Protein AF-A0A7S1M9Y9-F1 (afdb_monomer)

Secondary structure (DSSP, 8-state):
-----------------------------PPPPP----------------------------SSSTTHHHHHHHHHHHHHHHHHHHHHTSPP---------------HHHHHHHSS---TTT-SS---TT-GGGHHHHHHHHHS---SPPHHHHHHHHHHHHHHHHHHHHHHHHHHH---TTS---S-HHHHHHHHHHSHHHHHHHHHHHHHHHHHHHHH--GGGGGT--SS-TT-----TT-GGGSTT--HHHHHHHHHHHHHHHHHHHHHHHHHHHSTTSSTT--SGGG--TT--S------S----PPP---PPPPP---------S-PPP-EEEEEEEEEGGG--TT-EEEEEETTEEEEEEE-TT--EEEEESB-TTT--BTTTT-EEETTEEE-TTT--EEETTT--EEES---STTHHHHHHHHSPP-PPPEE-EEE-TTSSEEEEEEETTHHHHHHHHHTTTT--TTS---S---

Organism: Alexandrium catenella (NCBI:txid2925)

Mean predicted aligned error: 21.94 Å

Structure (mmCIF, N/CA/C/O backbone):
data_AF-A0A7S1M9Y9-F1
#
_entry.id   AF-A0A7S1M9Y9-F1
#
loop_
_atom_site.group_PDB
_atom_site.id
_atom_site.type_symbol
_atom_site.label_atom_id
_atom_site.label_alt_id
_atom_site.label_comp_id
_atom_site.label_asym_id
_atom_site.label_entity_id
_atom_site.label_seq_id
_atom_site.pdbx_PDB_ins_code
_atom_site.Cartn_x
_atom_site.Cartn_y
_atom_site.Cartn_z
_atom_site.occupancy
_atom_site.B_iso_or_equiv
_atom_site.auth_seq_id
_atom_site.auth_comp_id
_atom_site.auth_asym_id
_atom_site.auth_atom_id
_atom_site.pdbx_PDB_model_num
ATOM 1 N N . MET A 1 1 ? -48.183 33.006 -30.757 1.00 31.27 1 MET A N 1
ATOM 2 C CA . MET A 1 1 ? -48.136 34.465 -30.537 1.00 31.27 1 MET A CA 1
ATOM 3 C C . MET A 1 1 ? -46.801 34.800 -29.895 1.00 31.27 1 MET A C 1
ATOM 5 O O . MET A 1 1 ? -46.488 34.213 -28.876 1.00 31.27 1 MET A O 1
ATOM 9 N N . GLN A 1 2 ? -46.067 35.702 -30.549 1.00 31.20 2 GLN A N 1
ATOM 10 C CA . GLN A 1 2 ? -44.946 36.520 -30.064 1.00 31.20 2 GLN A CA 1
ATOM 11 C C . GLN A 1 2 ? -43.634 35.845 -29.614 1.00 31.20 2 GLN A C 1
ATOM 13 O O . GLN A 1 2 ? -43.490 35.282 -28.538 1.00 31.20 2 GLN A O 1
ATOM 18 N N . SER A 1 3 ? -42.657 36.030 -30.502 1.00 28.98 3 SER A N 1
ATOM 19 C CA . SER A 1 3 ? -41.212 36.129 -30.309 1.00 28.98 3 SER A CA 1
ATOM 20 C C . SER A 1 3 ? -40.784 37.113 -29.211 1.00 28.98 3 SER A C 1
ATOM 22 O O . SER A 1 3 ? -41.335 38.211 -29.167 1.00 28.98 3 SER A O 1
ATOM 24 N N . ALA A 1 4 ? -39.707 36.801 -28.482 1.00 27.88 4 ALA A N 1
ATOM 25 C CA . ALA A 1 4 ? -38.612 37.736 -28.175 1.00 27.88 4 ALA A CA 1
ATOM 26 C C . ALA A 1 4 ? -37.454 37.025 -27.443 1.00 27.88 4 ALA A C 1
ATOM 28 O O . ALA A 1 4 ? -37.660 36.261 -26.507 1.00 27.88 4 ALA A O 1
ATOM 29 N N . THR A 1 5 ? -36.237 37.315 -27.898 1.00 32.41 5 THR A N 1
ATOM 30 C CA . THR A 1 5 ? -34.920 37.056 -27.287 1.00 32.41 5 THR A CA 1
ATOM 31 C C . THR A 1 5 ? -34.782 37.589 -25.854 1.00 32.41 5 THR A C 1
ATOM 33 O O . THR A 1 5 ? -35.476 38.538 -25.490 1.00 32.41 5 THR A O 1
ATOM 36 N N . PRO A 1 6 ? -33.805 37.081 -25.083 1.00 31.30 6 PRO A N 1
ATOM 37 C CA . PRO A 1 6 ? -32.651 37.923 -24.704 1.00 31.30 6 PRO A CA 1
ATOM 38 C C . PRO A 1 6 ? -31.346 37.095 -24.637 1.00 31.30 6 PRO A C 1
ATOM 40 O O . PRO A 1 6 ? -31.388 35.874 -24.633 1.00 31.30 6 PRO A O 1
ATOM 43 N N . SER A 1 7 ? -30.123 37.598 -24.521 1.00 24.98 7 SER A N 1
ATOM 44 C CA . SER A 1 7 ? -29.475 38.882 -24.772 1.00 24.98 7 SER A CA 1
ATOM 45 C C . SER A 1 7 ? -27.980 38.566 -24.691 1.00 24.98 7 SER A C 1
ATOM 47 O O . SER A 1 7 ? -27.525 37.930 -23.742 1.00 24.98 7 SER A O 1
ATOM 49 N N . ILE A 1 8 ? -27.219 39.002 -25.689 1.00 27.94 8 ILE A N 1
ATOM 50 C CA . ILE A 1 8 ? -25.758 39.032 -25.653 1.00 27.94 8 ILE A CA 1
ATOM 51 C C . ILE A 1 8 ? -25.346 40.155 -24.690 1.00 27.94 8 ILE A C 1
ATOM 53 O O . ILE A 1 8 ? -25.656 41.319 -24.928 1.00 27.94 8 ILE A O 1
ATOM 57 N N . VAL A 1 9 ? -24.634 39.802 -23.623 1.00 28.72 9 VAL A N 1
ATOM 58 C CA . VAL A 1 9 ? -23.790 40.700 -22.817 1.00 28.72 9 VAL A CA 1
ATOM 59 C C . VAL A 1 9 ? -22.448 39.965 -22.750 1.00 28.72 9 VAL A C 1
ATOM 61 O O . VAL A 1 9 ? -22.393 38.839 -22.280 1.00 28.72 9 VAL A O 1
ATOM 64 N N . GLY A 1 10 ? -21.349 40.421 -23.343 1.00 24.27 10 GLY A N 1
ATOM 65 C CA . GLY A 1 10 ? -20.827 41.781 -23.312 1.00 24.27 10 GLY A CA 1
ATOM 66 C C . GLY A 1 10 ? -19.650 41.833 -22.334 1.00 24.27 10 GLY A C 1
ATOM 67 O O . GLY A 1 10 ? -19.692 42.593 -21.377 1.00 24.27 10 GLY A O 1
ATOM 68 N N . LEU A 1 11 ? -18.628 40.992 -22.532 1.00 25.98 11 LEU A N 1
ATOM 69 C CA . LEU A 1 11 ? -17.376 41.041 -21.770 1.00 25.98 11 LEU A CA 1
ATOM 70 C C . LEU A 1 11 ? -16.336 41.813 -22.583 1.00 25.98 11 LEU A C 1
ATOM 72 O O . LEU A 1 11 ? -15.587 41.267 -23.392 1.00 25.98 11 LEU A O 1
ATOM 76 N N . SER A 1 12 ? -16.334 43.125 -22.372 1.00 26.44 12 SER A N 1
ATOM 77 C CA . SER A 1 12 ? -15.262 44.010 -22.808 1.00 26.44 12 SER A CA 1
ATOM 78 C C . SER A 1 12 ? -14.036 43.815 -21.914 1.00 26.44 12 SER A C 1
ATOM 80 O O . SER A 1 12 ? -14.031 44.235 -20.765 1.00 26.44 12 SER A O 1
ATOM 82 N N . GLY A 1 13 ? -12.992 43.224 -22.495 1.00 24.30 13 GLY A N 1
ATOM 83 C CA . GLY A 1 13 ? -11.627 43.748 -22.441 1.00 24.30 13 GLY A CA 1
ATOM 84 C C . GLY A 1 13 ? -10.810 43.569 -21.159 1.00 24.30 13 GLY A C 1
ATOM 85 O O . GLY A 1 13 ? -10.870 44.387 -20.250 1.00 24.30 13 GLY A O 1
ATOM 86 N N . MET A 1 14 ? -9.815 42.684 -21.238 1.00 23.66 14 MET A N 1
ATOM 87 C CA . MET A 1 14 ? -8.443 43.158 -21.050 1.00 23.66 14 MET A CA 1
ATOM 88 C C . MET A 1 14 ? -7.516 42.471 -22.055 1.00 23.66 14 MET A C 1
ATOM 90 O O . MET A 1 14 ? -7.162 41.302 -21.934 1.00 23.66 14 MET A O 1
ATOM 94 N N . ALA A 1 15 ? -7.175 43.225 -23.097 1.00 25.36 15 ALA A N 1
ATOM 95 C CA . ALA A 1 15 ? -6.126 42.894 -24.038 1.00 25.36 15 ALA A CA 1
ATOM 96 C C . ALA A 1 15 ? -4.767 42.994 -23.329 1.00 25.36 15 ALA A C 1
ATOM 98 O O . ALA A 1 15 ? -4.375 44.075 -22.892 1.00 25.36 15 ALA A O 1
ATOM 99 N N . LEU A 1 16 ? -4.034 41.886 -23.260 1.00 27.02 16 LEU A N 1
ATOM 100 C CA . LEU A 1 16 ? -2.580 41.913 -23.150 1.00 27.02 16 LEU A CA 1
ATOM 101 C C . LEU A 1 16 ? -2.024 41.578 -24.531 1.00 27.02 16 LEU A C 1
ATOM 103 O O . LEU A 1 16 ? -2.131 40.457 -25.025 1.00 27.02 16 LEU A O 1
ATOM 107 N N . ALA A 1 17 ? -1.501 42.615 -25.175 1.00 26.59 17 ALA A N 1
ATOM 108 C CA . ALA A 1 17 ? -0.833 42.538 -26.456 1.00 26.59 17 ALA A CA 1
ATOM 109 C C . ALA A 1 17 ? 0.432 41.667 -26.348 1.00 26.59 17 ALA A C 1
ATOM 111 O O . ALA A 1 17 ? 1.383 42.004 -25.650 1.00 26.59 17 ALA A O 1
ATOM 112 N N . SER A 1 18 ? 0.386 40.532 -27.044 1.00 28.33 18 SER A N 1
ATOM 113 C CA . SER A 1 18 ? 1.411 39.991 -27.946 1.00 28.33 18 SER A CA 1
ATOM 114 C C . SER A 1 18 ? 2.873 40.424 -27.753 1.00 28.33 18 SER A C 1
ATOM 116 O O . SER A 1 18 ? 3.238 41.549 -28.089 1.00 28.33 18 SER A O 1
ATOM 118 N N . ALA A 1 19 ? 3.739 39.452 -27.455 1.00 26.83 19 ALA A N 1
ATOM 119 C CA . ALA A 1 19 ? 5.057 39.361 -28.081 1.00 26.83 19 ALA A CA 1
ATOM 120 C C . ALA A 1 19 ? 5.509 37.892 -28.160 1.00 26.83 19 ALA A C 1
ATOM 122 O O . ALA A 1 19 ? 5.934 37.270 -27.193 1.00 26.83 19 ALA A O 1
ATOM 123 N N . SER A 1 20 ? 5.353 37.359 -29.364 1.00 30.69 20 SER A N 1
ATOM 124 C CA . SER A 1 20 ? 6.045 36.226 -29.971 1.00 30.69 20 SER A CA 1
ATOM 125 C C . SER A 1 20 ? 7.492 36.011 -29.507 1.00 30.69 20 SER A C 1
ATOM 127 O O . SER A 1 20 ? 8.343 36.846 -29.795 1.00 30.69 20 SER A O 1
ATOM 129 N N . LEU A 1 21 ? 7.788 34.837 -28.941 1.00 26.50 21 LEU A N 1
ATOM 130 C CA . LEU A 1 21 ? 9.119 34.218 -28.983 1.00 26.50 21 LEU A CA 1
ATOM 131 C C . LEU A 1 21 ? 8.968 32.698 -29.139 1.00 26.50 21 LEU A C 1
ATOM 133 O O . LEU A 1 21 ? 8.982 31.930 -28.183 1.00 26.50 21 LEU A O 1
ATOM 137 N N . LEU A 1 22 ? 8.804 32.287 -30.392 1.00 28.30 22 LEU A N 1
ATOM 138 C CA . LEU A 1 22 ? 9.067 30.938 -30.873 1.00 28.30 22 LEU A CA 1
ATOM 139 C C . LEU A 1 22 ? 10.253 31.075 -31.829 1.00 28.30 22 LEU A C 1
ATOM 141 O O . LEU A 1 22 ? 10.066 31.530 -32.952 1.00 28.30 22 LEU A O 1
ATOM 145 N N . GLN A 1 23 ? 11.461 30.751 -31.361 1.00 29.44 23 GLN A N 1
ATOM 146 C CA . GLN A 1 23 ? 12.528 30.105 -32.138 1.00 29.44 23 GLN A CA 1
ATOM 147 C C . GLN A 1 23 ? 13.694 29.678 -31.215 1.00 29.44 23 GLN A C 1
ATOM 149 O O . GLN A 1 23 ? 13.830 30.209 -30.113 1.00 29.44 23 GLN A O 1
ATOM 154 N N . PRO A 1 24 ? 14.468 28.649 -31.613 1.00 39.12 24 PRO A N 1
ATOM 155 C CA . PRO A 1 24 ? 15.186 27.757 -30.710 1.00 39.12 24 PRO A CA 1
ATOM 156 C C . PRO A 1 24 ? 16.589 28.269 -30.377 1.00 39.12 24 PRO A C 1
ATOM 158 O O . PRO A 1 24 ? 17.296 28.782 -31.239 1.00 39.12 24 PRO A O 1
ATOM 161 N N . ALA A 1 25 ? 17.035 28.039 -29.146 1.00 28.11 25 ALA A N 1
ATOM 162 C CA . ALA A 1 25 ? 18.441 28.162 -28.777 1.00 28.11 25 ALA A CA 1
ATOM 163 C C . ALA A 1 25 ? 18.808 27.071 -27.764 1.00 28.11 25 ALA A C 1
ATOM 165 O O . ALA A 1 25 ? 19.102 27.340 -26.605 1.00 28.11 25 ALA A O 1
ATOM 166 N N . ALA A 1 26 ? 18.777 25.814 -28.208 1.00 31.31 26 ALA A N 1
ATOM 167 C CA . ALA A 1 26 ? 19.539 24.755 -27.559 1.00 31.31 26 ALA A CA 1
ATOM 168 C C . ALA A 1 26 ? 20.927 24.726 -28.212 1.00 31.31 26 ALA A C 1
ATOM 170 O O . ALA A 1 26 ? 21.184 23.955 -29.134 1.00 31.31 26 ALA A O 1
ATOM 171 N N . ALA A 1 27 ? 21.811 25.624 -27.775 1.00 30.77 27 ALA A N 1
ATOM 172 C CA . ALA A 1 27 ? 23.234 25.453 -28.015 1.00 30.77 27 ALA A CA 1
ATOM 173 C C . ALA A 1 27 ? 23.718 24.329 -27.090 1.00 30.77 27 ALA A C 1
ATOM 175 O O . ALA A 1 27 ? 23.848 24.508 -25.880 1.00 30.77 27 ALA A O 1
ATOM 176 N N . PHE A 1 28 ? 23.929 23.153 -27.679 1.00 27.84 28 PHE A N 1
ATOM 177 C CA . PHE A 1 28 ? 24.777 22.102 -27.130 1.00 27.84 28 PHE A CA 1
ATOM 178 C C . PHE A 1 28 ? 26.124 22.717 -26.725 1.00 27.84 28 PHE A C 1
ATOM 180 O O . PHE A 1 28 ? 26.824 23.280 -27.567 1.00 27.84 28 PHE A O 1
ATOM 187 N N . VAL A 1 29 ? 26.509 22.600 -25.455 1.00 32.09 29 VAL A N 1
ATOM 188 C CA . VAL A 1 29 ? 27.888 22.876 -25.041 1.00 32.09 29 VAL A CA 1
ATOM 189 C C . VAL A 1 29 ? 28.697 21.613 -25.323 1.00 32.09 29 VAL A C 1
ATOM 191 O O . VAL A 1 29 ? 28.656 20.655 -24.556 1.00 32.09 29 VAL A O 1
ATOM 194 N N . ALA A 1 30 ? 29.397 21.593 -26.456 1.00 32.31 30 ALA A N 1
ATOM 195 C CA . ALA A 1 30 ? 30.464 20.630 -26.705 1.00 32.31 30 ALA A CA 1
ATOM 196 C C . ALA A 1 30 ? 31.724 21.044 -25.912 1.00 32.31 30 ALA A C 1
ATOM 198 O O . ALA A 1 30 ? 32.011 22.242 -25.825 1.00 32.31 30 ALA A O 1
ATOM 199 N N . PRO A 1 31 ? 32.495 20.103 -25.336 1.00 34.59 31 PRO A N 1
ATOM 200 C CA . PRO A 1 31 ? 33.768 20.431 -24.703 1.00 34.59 31 PRO A CA 1
ATOM 201 C C . PRO A 1 31 ? 34.811 20.814 -25.769 1.00 34.59 31 PRO A C 1
ATOM 203 O O . PRO A 1 31 ? 34.819 20.219 -26.850 1.00 34.59 31 PRO A O 1
ATOM 206 N N . PRO A 1 32 ? 35.715 21.776 -25.503 1.00 38.22 32 PRO A N 1
ATOM 207 C CA . PRO A 1 32 ? 36.752 22.120 -26.462 1.00 38.22 32 PRO A CA 1
ATOM 208 C C . PRO A 1 32 ? 37.789 20.994 -26.548 1.00 38.22 32 PRO A C 1
ATOM 210 O O . PRO A 1 32 ? 38.452 20.640 -25.572 1.00 38.22 32 PRO A O 1
ATOM 213 N N . SER A 1 33 ? 37.925 20.445 -27.752 1.00 31.16 33 SER A N 1
ATOM 214 C CA . SER A 1 33 ? 39.021 19.581 -28.170 1.00 31.16 33 SER A CA 1
ATOM 215 C C . SER A 1 33 ? 40.349 20.345 -28.187 1.00 31.16 33 SER A C 1
ATOM 217 O O . SER A 1 33 ? 40.444 21.442 -28.737 1.00 31.16 33 SER A O 1
ATOM 219 N N . LEU A 1 34 ? 41.375 19.714 -27.618 1.00 33.72 34 LEU A N 1
ATOM 220 C CA . LEU A 1 34 ? 42.792 20.067 -27.704 1.00 33.72 34 LEU A CA 1
ATOM 221 C C . LEU A 1 34 ? 43.261 20.276 -29.153 1.00 33.72 34 LEU A C 1
ATOM 223 O O . LEU A 1 34 ? 43.133 19.363 -29.963 1.00 33.72 34 LEU A O 1
ATOM 227 N N . GLN A 1 35 ? 43.929 21.401 -29.424 1.00 30.61 35 GLN A N 1
ATOM 228 C CA . GLN A 1 35 ? 45.050 21.474 -30.367 1.00 30.61 35 GLN A CA 1
ATOM 229 C C . GLN A 1 35 ? 45.983 22.639 -29.992 1.00 30.61 35 GLN A C 1
ATOM 231 O O . GLN A 1 35 ? 45.563 23.775 -29.792 1.00 30.61 35 GLN A O 1
ATOM 236 N N . ALA A 1 36 ? 47.255 22.286 -29.821 1.00 28.64 36 ALA A N 1
ATOM 237 C CA . ALA A 1 36 ? 48.377 23.123 -29.414 1.00 28.64 36 ALA A CA 1
ATOM 238 C C . ALA A 1 36 ? 48.878 24.035 -30.547 1.00 28.64 36 ALA A C 1
ATOM 240 O O . ALA A 1 36 ? 48.703 23.661 -31.697 1.00 28.64 36 ALA A O 1
ATOM 241 N N . VAL A 1 37 ? 49.592 25.126 -30.214 1.00 28.98 37 VAL A N 1
ATOM 242 C CA . VAL A 1 37 ? 50.964 25.445 -30.690 1.00 28.98 37 VAL A CA 1
ATOM 243 C C . VAL A 1 37 ? 51.594 26.536 -29.787 1.00 28.98 37 VAL A C 1
ATOM 245 O O . VAL A 1 37 ? 50.986 27.571 -29.552 1.00 28.98 37 VAL A O 1
ATOM 248 N N . ALA A 1 38 ? 52.802 26.218 -29.292 1.00 27.61 38 ALA A N 1
ATOM 249 C CA . ALA A 1 38 ? 53.981 27.000 -28.852 1.00 27.61 38 ALA A CA 1
ATOM 250 C C . ALA A 1 38 ? 53.893 28.532 -28.597 1.00 27.61 38 ALA A C 1
ATOM 252 O O . ALA A 1 38 ? 53.294 29.266 -29.365 1.00 27.61 38 ALA A O 1
ATOM 253 N N . GLY A 1 39 ? 54.598 29.120 -27.619 1.00 26.78 39 GLY A N 1
ATOM 254 C CA . GLY A 1 39 ? 55.641 28.590 -26.742 1.00 26.78 39 GLY A CA 1
ATOM 255 C C . GLY A 1 39 ? 56.302 29.667 -25.856 1.00 26.78 39 GLY A C 1
ATOM 256 O O . GLY A 1 39 ? 55.923 30.831 -25.891 1.00 26.78 39 GLY A O 1
ATOM 257 N N . ALA A 1 40 ? 57.323 29.207 -25.123 1.00 27.05 40 ALA A N 1
ATOM 258 C CA . ALA A 1 40 ? 58.371 29.931 -24.386 1.00 27.05 40 ALA A CA 1
ATOM 259 C C . ALA A 1 40 ? 58.002 30.678 -23.076 1.00 27.05 40 ALA A C 1
ATOM 261 O O . ALA A 1 40 ? 57.259 31.650 -23.044 1.00 27.05 40 ALA A O 1
ATOM 262 N N . ALA A 1 41 ? 58.607 30.188 -21.989 1.00 25.00 41 ALA A N 1
ATOM 263 C CA . ALA A 1 41 ? 58.616 30.678 -20.604 1.00 25.00 41 ALA A CA 1
ATOM 264 C C . ALA A 1 41 ? 59.741 31.733 -20.377 1.00 25.00 41 ALA A C 1
ATOM 266 O O . ALA A 1 41 ? 60.389 32.104 -21.355 1.00 25.00 41 ALA A O 1
ATOM 267 N N . PRO A 1 42 ? 60.189 32.052 -19.137 1.00 44.25 42 PRO A N 1
ATOM 268 C CA . PRO A 1 42 ? 59.507 32.352 -17.858 1.00 44.25 42 PRO A CA 1
ATOM 269 C C . PRO A 1 42 ? 60.026 33.674 -17.213 1.00 44.25 42 PRO A C 1
ATOM 271 O O . PRO A 1 42 ? 61.045 34.200 -17.643 1.00 44.25 42 PRO A O 1
ATOM 274 N N . ALA A 1 43 ? 59.420 34.149 -16.110 1.00 28.39 43 ALA A N 1
ATOM 275 C CA . ALA A 1 43 ? 60.158 34.715 -14.956 1.00 28.39 43 ALA A CA 1
ATOM 276 C C . ALA A 1 43 ? 59.240 35.011 -13.743 1.00 28.39 43 ALA A C 1
ATOM 278 O O . ALA A 1 43 ? 58.260 35.737 -13.864 1.00 28.39 43 ALA A O 1
ATOM 279 N N . GLN A 1 44 ? 59.587 34.379 -12.611 1.00 26.42 44 GLN A N 1
ATOM 280 C CA . GLN A 1 44 ? 59.636 34.837 -11.199 1.00 26.42 44 GLN A CA 1
ATOM 281 C C . GLN A 1 44 ? 59.081 36.243 -10.854 1.00 26.42 44 GLN A C 1
ATOM 283 O O . GLN A 1 44 ? 59.256 37.169 -11.626 1.00 26.42 44 GLN A O 1
ATOM 288 N N . ALA A 1 45 ? 58.549 36.570 -9.672 1.00 26.45 45 ALA A N 1
ATOM 289 C CA . ALA A 1 45 ? 58.235 35.892 -8.415 1.00 26.45 45 ALA A CA 1
ATOM 290 C C . ALA A 1 45 ? 57.488 36.914 -7.506 1.00 26.45 45 ALA A C 1
ATOM 292 O O . ALA A 1 45 ? 57.583 38.117 -7.724 1.00 26.45 45 ALA A O 1
ATOM 293 N N . GLU A 1 46 ? 56.824 36.394 -6.469 1.00 26.75 46 GLU A N 1
ATOM 294 C CA . GLU A 1 46 ? 56.519 37.026 -5.165 1.00 26.75 46 GLU A CA 1
ATOM 295 C C . GLU A 1 46 ? 55.363 38.050 -4.965 1.00 26.75 46 GLU A C 1
ATOM 297 O O . GLU A 1 46 ? 55.120 38.991 -5.711 1.00 26.75 46 GLU A O 1
ATOM 302 N N . ARG A 1 47 ? 54.642 37.773 -3.862 1.00 23.11 47 ARG A N 1
ATOM 303 C CA . ARG A 1 47 ? 53.580 38.492 -3.107 1.00 23.11 47 ARG A CA 1
ATOM 304 C C . ARG A 1 47 ? 54.198 39.665 -2.289 1.00 23.11 47 ARG A C 1
ATOM 306 O O . ARG A 1 47 ? 55.422 39.694 -2.232 1.00 23.11 47 ARG A O 1
ATOM 313 N N . PRO A 1 48 ? 53.468 40.486 -1.483 1.00 40.84 48 PRO A N 1
ATOM 314 C CA . PRO A 1 48 ? 52.019 40.576 -1.223 1.00 40.84 48 PRO A CA 1
ATOM 315 C C . PRO A 1 48 ? 51.432 42.016 -1.094 1.00 40.84 48 PRO A C 1
ATOM 317 O O . PRO A 1 48 ? 52.101 43.023 -1.284 1.00 40.84 48 PRO A O 1
ATOM 320 N N . GLU A 1 49 ? 50.134 42.045 -0.763 1.00 30.14 49 GLU A N 1
ATOM 321 C CA . GLU A 1 49 ? 49.260 43.116 -0.241 1.00 30.14 49 GLU A CA 1
ATOM 322 C C . GLU A 1 49 ? 49.903 44.318 0.487 1.00 30.14 49 GLU A C 1
ATOM 324 O O . GLU A 1 49 ? 50.725 44.118 1.374 1.00 30.14 49 GLU A O 1
ATOM 329 N N . GLN A 1 50 ? 49.348 45.531 0.292 1.00 25.52 50 GLN A N 1
ATOM 330 C CA . GLN A 1 50 ? 48.772 46.342 1.388 1.00 25.52 50 GLN A CA 1
ATOM 331 C C . GLN A 1 50 ? 48.027 47.614 0.918 1.00 25.52 50 GLN A C 1
ATOM 333 O O . GLN A 1 50 ? 48.152 48.082 -0.207 1.00 25.52 50 GLN A O 1
ATOM 338 N N . ARG A 1 51 ? 47.178 48.094 1.833 1.00 25.80 51 ARG A N 1
ATOM 339 C CA . ARG A 1 51 ? 46.074 49.072 1.774 1.00 25.80 51 ARG A CA 1
ATOM 340 C C . ARG A 1 51 ? 46.504 50.551 1.882 1.00 25.80 51 ARG A C 1
ATOM 342 O O . ARG A 1 51 ? 47.472 50.831 2.575 1.00 25.80 51 ARG A O 1
ATOM 349 N N . SER A 1 52 ? 45.581 51.437 1.455 1.00 25.34 52 SER A N 1
ATOM 350 C CA . SER A 1 52 ? 45.281 52.805 1.980 1.00 25.34 52 SER A CA 1
ATOM 351 C C . SER A 1 52 ? 46.358 53.886 1.728 1.00 25.34 52 SER A C 1
ATOM 353 O O . SER A 1 52 ? 47.527 53.558 1.666 1.00 25.34 52 SER A O 1
ATOM 355 N N . GLU A 1 53 ? 46.126 55.193 1.574 1.00 28.95 53 GLU A N 1
ATOM 356 C CA . GLU A 1 53 ? 44.975 56.097 1.667 1.00 28.95 53 GLU A CA 1
ATOM 357 C C . GLU A 1 53 ? 45.449 57.521 1.230 1.00 28.95 53 GLU A C 1
ATOM 359 O O . GLU A 1 53 ? 46.638 57.810 1.295 1.00 28.95 53 GLU A O 1
ATOM 364 N N . PHE A 1 54 ? 44.499 58.407 0.892 1.00 24.70 54 PHE A N 1
ATOM 365 C CA . PHE A 1 54 ? 44.513 59.888 1.017 1.00 24.70 54 PHE A CA 1
ATOM 366 C C . PHE A 1 54 ? 45.420 60.843 0.191 1.00 24.70 54 PHE A C 1
ATOM 368 O O . PHE A 1 54 ? 46.638 60.736 0.147 1.00 24.70 54 PHE A O 1
ATOM 375 N N . GLY A 1 55 ? 44.774 61.933 -0.281 1.00 24.03 55 GLY A N 1
ATOM 376 C CA . GLY A 1 55 ? 45.348 63.289 -0.443 1.00 24.03 55 GLY A CA 1
ATOM 377 C C . GLY A 1 55 ? 45.266 63.873 -1.868 1.00 24.03 55 GLY A C 1
ATOM 378 O O . GLY A 1 55 ? 46.127 63.590 -2.684 1.00 24.03 55 GLY A O 1
ATOM 379 N N . ALA A 1 56 ? 44.189 64.541 -2.303 1.00 28.59 56 ALA A N 1
ATOM 380 C CA . ALA A 1 56 ? 43.766 65.932 -2.033 1.00 28.59 56 ALA A CA 1
ATOM 381 C C . ALA A 1 56 ? 44.537 67.042 -2.799 1.00 28.59 56 ALA A C 1
ATOM 383 O O . ALA A 1 56 ? 45.682 67.345 -2.487 1.00 28.59 56 ALA A O 1
ATOM 384 N N . SER A 1 57 ? 43.855 67.704 -3.748 1.00 29.69 57 SER A N 1
ATOM 385 C CA . SER A 1 57 ? 43.850 69.169 -4.018 1.00 29.69 57 SER A CA 1
ATOM 386 C C . SER A 1 57 ? 42.993 69.446 -5.276 1.00 29.69 57 SER A C 1
ATOM 388 O O . SER A 1 57 ? 43.218 68.853 -6.321 1.00 29.69 57 SER A O 1
ATOM 390 N N . ALA A 1 58 ? 41.806 70.055 -5.128 1.00 31.25 58 ALA A N 1
ATOM 391 C CA . ALA A 1 58 ? 41.506 71.496 -5.288 1.00 31.25 58 ALA A CA 1
ATOM 392 C C . ALA A 1 58 ? 41.530 71.951 -6.768 1.00 31.25 58 ALA A C 1
ATOM 394 O O . ALA A 1 58 ? 42.524 71.755 -7.443 1.00 31.25 58 ALA A O 1
ATOM 395 N N . GLY A 1 59 ? 40.520 72.581 -7.374 1.00 28.36 59 GLY A N 1
ATOM 396 C CA . GLY A 1 59 ? 39.233 73.132 -6.948 1.00 28.36 59 GLY A CA 1
ATOM 397 C C . GLY A 1 59 ? 38.602 73.904 -8.131 1.00 28.36 59 GLY A C 1
ATOM 398 O O . GLY A 1 59 ? 39.209 73.989 -9.194 1.00 28.36 59 GLY A O 1
ATOM 399 N N . LEU A 1 60 ? 37.424 74.505 -7.894 1.00 30.53 60 LEU A N 1
ATOM 400 C CA . LEU A 1 60 ? 36.692 75.494 -8.724 1.00 30.53 60 LEU A CA 1
ATOM 401 C C . LEU A 1 60 ? 35.714 74.976 -9.802 1.00 30.53 60 LEU A C 1
ATOM 403 O O . LEU A 1 60 ? 35.962 75.097 -10.995 1.00 30.53 60 LEU A O 1
ATOM 407 N N . ALA A 1 61 ? 34.521 74.541 -9.365 1.00 30.55 61 ALA A N 1
ATOM 408 C CA . ALA A 1 61 ? 33.265 74.674 -10.129 1.00 30.55 61 ALA A CA 1
ATOM 409 C C . ALA A 1 61 ? 32.022 74.503 -9.222 1.00 30.55 61 ALA A C 1
ATOM 411 O O . ALA A 1 61 ? 31.171 73.647 -9.450 1.00 30.55 61 ALA A O 1
ATOM 412 N N . THR A 1 62 ? 31.898 75.294 -8.153 1.00 40.75 62 THR A N 1
ATOM 413 C CA . THR A 1 62 ? 30.731 75.258 -7.249 1.00 40.75 62 THR A CA 1
ATOM 414 C C . THR A 1 62 ? 30.043 76.615 -7.206 1.00 40.75 62 THR A C 1
ATOM 416 O O . THR A 1 62 ? 30.413 77.463 -6.402 1.00 40.75 62 THR A O 1
ATOM 419 N N . ALA A 1 63 ? 29.036 76.807 -8.064 1.00 36.41 63 ALA A N 1
ATOM 420 C CA . ALA A 1 63 ? 27.979 77.810 -7.853 1.00 36.41 63 ALA A CA 1
ATOM 421 C C . ALA A 1 63 ? 26.700 77.582 -8.691 1.00 36.41 63 ALA A C 1
ATOM 423 O O . ALA A 1 63 ? 25.658 78.123 -8.341 1.00 36.41 63 ALA A O 1
ATOM 424 N N . ALA A 1 64 ? 26.716 76.762 -9.754 1.00 34.03 64 ALA A N 1
ATOM 425 C CA . ALA A 1 64 ? 25.558 76.632 -10.656 1.00 34.03 64 ALA A CA 1
ATOM 426 C C . ALA A 1 64 ? 24.678 75.374 -10.453 1.00 34.03 64 ALA A C 1
ATOM 428 O O . ALA A 1 64 ? 23.538 75.349 -10.910 1.00 34.03 64 ALA A O 1
ATOM 429 N N . CYS A 1 65 ? 25.139 74.342 -9.733 1.00 34.22 65 CYS A N 1
ATOM 430 C CA . CYS A 1 65 ? 24.389 73.077 -9.597 1.00 34.22 65 CYS A CA 1
ATOM 431 C C . CYS A 1 65 ? 23.439 72.997 -8.385 1.00 34.22 65 CYS A C 1
ATOM 433 O O . CYS A 1 65 ? 22.677 72.038 -8.278 1.00 34.22 65 CYS A O 1
ATOM 435 N N . ALA A 1 66 ? 23.430 73.980 -7.479 1.00 36.53 66 ALA A N 1
ATOM 436 C CA . ALA A 1 66 ? 22.683 73.865 -6.220 1.00 36.53 66 ALA A CA 1
ATOM 437 C C . ALA A 1 66 ? 21.181 74.219 -6.317 1.00 36.53 66 ALA A C 1
ATOM 439 O O . ALA A 1 66 ? 20.407 73.804 -5.459 1.00 36.53 66 ALA A O 1
ATOM 440 N N . LEU A 1 67 ? 20.729 74.922 -7.365 1.00 37.94 67 LEU A N 1
ATOM 441 C CA . LEU A 1 67 ? 19.320 75.346 -7.490 1.00 37.94 67 LEU A CA 1
ATOM 442 C C . LEU A 1 67 ? 18.473 74.489 -8.448 1.00 37.94 67 LEU A C 1
ATOM 444 O O . LEU A 1 67 ? 17.248 74.488 -8.342 1.00 37.94 67 LEU A O 1
ATOM 448 N N . ALA A 1 68 ? 19.087 73.677 -9.315 1.00 40.62 68 ALA A N 1
ATOM 449 C CA . ALA A 1 68 ? 18.353 72.753 -10.191 1.00 40.62 68 ALA A CA 1
ATOM 450 C C . ALA A 1 68 ? 17.942 71.441 -9.486 1.00 40.62 68 ALA A C 1
ATOM 452 O O . ALA A 1 68 ? 16.957 70.804 -9.867 1.00 40.62 68 ALA A O 1
ATOM 453 N N . VAL A 1 69 ? 18.649 71.050 -8.419 1.00 42.91 69 VAL A N 1
ATOM 454 C CA . VAL A 1 69 ? 18.409 69.779 -7.710 1.00 42.91 69 VAL A CA 1
ATOM 455 C C . VAL A 1 69 ? 17.217 69.870 -6.742 1.00 42.91 69 VAL A C 1
ATOM 457 O O . VAL A 1 69 ? 16.463 68.906 -6.605 1.00 42.91 69 VAL A O 1
ATOM 460 N N . ALA A 1 70 ? 16.946 71.040 -6.152 1.00 41.69 70 ALA A N 1
ATOM 461 C CA . ALA A 1 70 ? 15.833 71.215 -5.209 1.00 41.69 70 ALA A CA 1
ATOM 462 C C . ALA A 1 70 ? 14.440 71.215 -5.888 1.00 41.69 70 ALA A C 1
ATOM 464 O O . ALA A 1 70 ? 13.475 70.658 -5.352 1.00 41.69 70 ALA A O 1
ATOM 465 N N . GLY A 1 71 ? 14.327 71.772 -7.102 1.00 43.19 71 GLY A N 1
ATOM 466 C CA . GLY A 1 71 ? 13.076 71.770 -7.878 1.00 43.19 71 GLY A CA 1
ATOM 467 C C . GLY A 1 71 ? 12.754 70.420 -8.538 1.00 43.19 71 GLY A C 1
ATOM 468 O O . GLY A 1 71 ? 11.587 70.040 -8.662 1.00 43.19 71 GLY A O 1
ATOM 469 N N . GLY A 1 72 ? 13.787 69.662 -8.925 1.00 43.97 72 GLY A N 1
ATOM 470 C CA . GLY A 1 72 ? 13.642 68.316 -9.487 1.00 43.97 72 GLY A CA 1
ATOM 471 C C . GLY A 1 72 ? 13.247 67.276 -8.436 1.00 43.97 72 GLY A C 1
ATOM 472 O O . GLY A 1 72 ? 12.331 66.483 -8.667 1.00 43.97 72 GLY A O 1
ATOM 473 N N . ALA A 1 73 ? 13.869 67.326 -7.252 1.00 44.78 73 ALA A N 1
ATOM 474 C CA . ALA A 1 73 ? 13.600 66.386 -6.165 1.00 44.78 73 ALA A CA 1
ATOM 475 C C . ALA A 1 73 ? 12.158 66.491 -5.639 1.00 44.78 73 ALA A C 1
ATOM 477 O O . ALA A 1 73 ? 11.498 65.473 -5.436 1.00 44.78 73 ALA A O 1
ATOM 478 N N . THR A 1 74 ? 11.614 67.705 -5.508 1.00 47.84 74 THR A N 1
ATOM 479 C CA . THR A 1 74 ? 10.234 67.922 -5.035 1.00 47.84 74 THR A CA 1
ATOM 480 C C . THR A 1 74 ? 9.174 67.472 -6.050 1.00 47.84 74 THR A C 1
ATOM 482 O O . THR A 1 74 ? 8.157 66.895 -5.655 1.00 47.84 74 THR A O 1
ATOM 485 N N . ARG A 1 75 ? 9.409 67.624 -7.365 1.00 49.47 75 ARG A N 1
ATOM 486 C CA . ARG A 1 75 ? 8.513 67.073 -8.409 1.00 49.47 75 ARG A CA 1
ATOM 487 C C . ARG A 1 75 ? 8.590 65.546 -8.523 1.00 49.47 75 ARG A C 1
ATOM 489 O O . ARG A 1 75 ? 7.555 64.913 -8.742 1.00 49.47 75 ARG A O 1
ATOM 496 N N . LEU A 1 76 ? 9.768 64.945 -8.341 1.00 49.19 76 LEU A N 1
ATOM 497 C CA . LEU A 1 76 ? 9.953 63.486 -8.337 1.00 49.19 76 LEU A CA 1
ATOM 498 C C . LEU A 1 76 ? 9.346 62.824 -7.091 1.00 49.19 76 LEU A C 1
ATOM 500 O O . LEU A 1 76 ? 8.692 61.788 -7.214 1.00 49.19 76 LEU A O 1
ATOM 504 N N . LEU A 1 77 ? 9.467 63.449 -5.916 1.00 51.47 77 LEU A N 1
ATOM 505 C CA . LEU A 1 77 ? 8.833 62.980 -4.678 1.00 51.47 77 LEU A CA 1
ATOM 506 C C . LEU A 1 77 ? 7.300 63.082 -4.745 1.00 51.47 77 LEU A C 1
ATOM 508 O O . LEU A 1 77 ? 6.602 62.145 -4.354 1.00 51.47 77 LEU A O 1
ATOM 512 N N . ARG A 1 78 ? 6.753 64.157 -5.335 1.00 50.75 78 ARG A N 1
ATOM 513 C CA . ARG A 1 78 ? 5.296 64.325 -5.495 1.00 50.75 78 ARG A CA 1
ATOM 514 C C . ARG A 1 78 ? 4.700 63.383 -6.551 1.00 50.75 78 ARG A C 1
ATOM 516 O O . ARG A 1 78 ? 3.598 62.875 -6.352 1.00 50.75 78 ARG A O 1
ATOM 523 N N . ARG A 1 79 ? 5.436 63.066 -7.629 1.00 51.41 79 ARG A N 1
ATOM 524 C CA . ARG A 1 79 ? 5.036 62.019 -8.594 1.00 51.41 79 ARG A CA 1
ATOM 525 C C . ARG A 1 79 ? 5.135 60.613 -7.999 1.00 51.41 79 ARG A C 1
ATOM 527 O O . ARG A 1 79 ? 4.242 59.806 -8.252 1.00 51.41 79 ARG A O 1
ATOM 534 N N . ARG A 1 80 ? 6.141 60.323 -7.163 1.00 48.91 80 ARG A N 1
ATOM 535 C CA . ARG A 1 80 ? 6.227 59.041 -6.443 1.00 48.91 80 ARG A CA 1
ATOM 536 C C . ARG A 1 80 ? 5.057 58.845 -5.480 1.00 48.91 80 ARG A C 1
ATOM 538 O O . ARG A 1 80 ? 4.491 57.763 -5.474 1.00 48.91 80 ARG A O 1
ATOM 545 N N . SER A 1 81 ? 4.623 59.888 -4.771 1.00 50.81 81 SER A N 1
ATOM 546 C CA . SER A 1 81 ? 3.460 59.818 -3.870 1.00 50.81 81 SER A CA 1
ATOM 547 C C . SER A 1 81 ? 2.135 59.567 -4.612 1.00 50.81 81 SER A C 1
ATOM 549 O O . SER A 1 81 ? 1.374 58.684 -4.221 1.00 50.81 81 SER A O 1
ATOM 551 N N . ALA A 1 82 ? 1.884 60.255 -5.733 1.00 51.88 82 ALA A N 1
ATOM 552 C CA . ALA A 1 82 ? 0.652 60.066 -6.509 1.00 51.88 82 ALA A CA 1
ATOM 553 C C . ALA A 1 82 ? 0.597 58.718 -7.257 1.00 51.88 82 ALA A C 1
ATOM 555 O O . ALA A 1 82 ? -0.479 58.150 -7.435 1.00 51.88 82 ALA A O 1
ATOM 556 N N . THR A 1 83 ? 1.751 58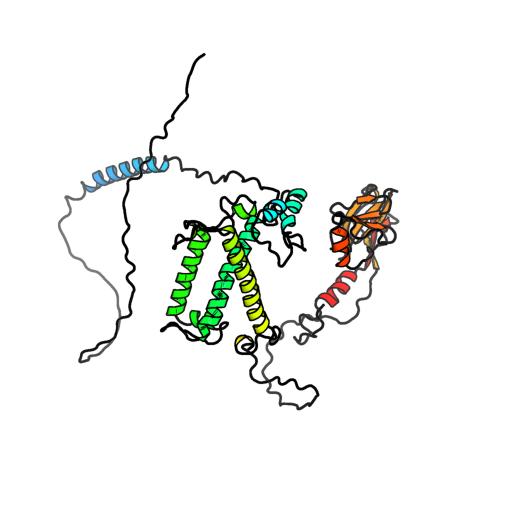.184 -7.675 1.00 51.94 83 THR A N 1
ATOM 557 C CA . THR A 1 83 ? 1.827 56.869 -8.339 1.00 51.94 83 THR A CA 1
ATOM 558 C C . THR A 1 83 ? 1.783 55.734 -7.314 1.00 51.94 83 THR A C 1
ATOM 560 O O . THR A 1 83 ? 1.070 54.760 -7.526 1.00 51.94 83 THR A O 1
ATOM 563 N N . ALA A 1 84 ? 2.443 55.892 -6.159 1.00 50.62 84 ALA A N 1
ATOM 564 C CA . ALA A 1 84 ? 2.352 54.945 -5.048 1.00 50.62 84 ALA A CA 1
ATOM 565 C C . ALA A 1 84 ? 0.922 54.853 -4.504 1.00 50.62 84 ALA A C 1
ATOM 567 O O . ALA A 1 84 ? 0.443 53.753 -4.267 1.00 50.62 84 ALA A O 1
ATOM 568 N N . SER A 1 85 ? 0.197 55.974 -4.404 1.00 50.34 85 SER A N 1
ATOM 569 C CA . SER A 1 85 ? -1.211 55.968 -3.990 1.00 50.34 85 SER A CA 1
ATOM 570 C C . SER A 1 85 ? -2.128 55.266 -5.004 1.00 50.34 85 SER A C 1
ATOM 572 O O . SER A 1 85 ? -3.081 54.616 -4.593 1.00 50.34 85 SER A O 1
ATOM 574 N N . ARG A 1 86 ? -1.823 55.305 -6.313 1.00 52.59 86 ARG A N 1
ATOM 575 C CA . ARG A 1 86 ? -2.568 54.541 -7.336 1.00 52.59 86 ARG A CA 1
ATOM 576 C C . ARG A 1 86 ? -2.243 53.050 -7.364 1.00 52.59 86 ARG A C 1
ATOM 578 O O . ARG A 1 86 ? -3.112 52.284 -7.757 1.00 52.59 86 ARG A O 1
ATOM 585 N N . VAL A 1 87 ? -1.033 52.652 -6.969 1.00 55.31 87 VAL A N 1
ATOM 586 C CA . VAL A 1 87 ? -0.629 51.238 -6.850 1.00 55.31 87 VAL A CA 1
ATOM 587 C C . VAL A 1 87 ? -1.131 50.632 -5.532 1.00 55.31 87 VAL A C 1
ATOM 589 O O . VAL A 1 87 ? -1.542 49.480 -5.521 1.00 55.31 87 VAL A O 1
ATOM 592 N N . LEU A 1 88 ? -1.188 51.420 -4.452 1.00 53.12 88 LEU A N 1
ATOM 593 C CA . LEU A 1 88 ? -1.753 51.020 -3.153 1.00 53.12 88 LEU A CA 1
ATOM 594 C C . LEU A 1 88 ? -3.291 50.973 -3.136 1.00 53.12 88 LEU A C 1
ATOM 596 O O . LEU A 1 88 ? -3.850 50.240 -2.331 1.00 53.12 88 LEU A O 1
ATOM 600 N N . ASN A 1 89 ? -3.967 51.719 -4.022 1.00 50.81 89 ASN A N 1
ATOM 601 C CA . ASN A 1 89 ? -5.430 51.691 -4.183 1.00 50.81 89 ASN A CA 1
ATOM 602 C C . ASN A 1 89 ? -5.913 50.793 -5.336 1.00 50.81 89 ASN A C 1
ATOM 604 O O . ASN A 1 89 ? -7.092 50.848 -5.690 1.00 50.81 89 ASN A O 1
ATOM 608 N N . GLN A 1 90 ? -5.047 49.975 -5.945 1.00 55.66 90 GLN A N 1
ATOM 609 C CA . GLN A 1 90 ? -5.563 48.851 -6.729 1.00 55.66 90 GLN A CA 1
ATOM 610 C C . GLN A 1 90 ? -6.198 47.885 -5.720 1.00 55.66 90 GLN A C 1
ATOM 612 O O . GLN A 1 90 ? -5.505 47.504 -4.773 1.00 55.66 90 GLN A O 1
ATOM 617 N N . PRO A 1 91 ? -7.479 47.496 -5.862 1.00 53.88 91 PRO A N 1
ATOM 618 C CA . PRO A 1 91 ? -7.990 46.392 -5.069 1.00 53.88 91 PRO A CA 1
ATOM 619 C C . PRO A 1 91 ? -7.056 45.217 -5.334 1.00 53.88 91 PRO A C 1
ATOM 621 O O . PRO A 1 91 ? -6.849 44.835 -6.487 1.00 53.88 91 PRO A O 1
ATOM 624 N N . ILE A 1 92 ? -6.425 44.710 -4.274 1.00 59.03 92 ILE A N 1
ATOM 625 C CA . ILE A 1 92 ? -5.660 43.470 -4.346 1.00 59.03 92 ILE A CA 1
ATOM 626 C C . ILE A 1 92 ? -6.614 42.479 -5.011 1.00 59.03 92 ILE A C 1
ATOM 628 O O . ILE A 1 92 ? -7.725 42.324 -4.491 1.00 59.03 92 ILE A O 1
ATOM 632 N N . PRO A 1 93 ? -6.272 41.874 -6.165 1.00 51.72 93 PRO A N 1
ATOM 633 C CA . PRO A 1 93 ? -7.084 40.800 -6.690 1.00 51.72 93 PRO A CA 1
ATOM 634 C C . PRO A 1 93 ? -7.051 39.727 -5.614 1.00 51.72 93 PRO A C 1
ATOM 636 O O . PRO A 1 93 ? -6.047 39.039 -5.425 1.00 51.72 93 PRO A O 1
ATOM 639 N N . VAL A 1 94 ? -8.128 39.654 -4.839 1.00 53.25 94 VAL A N 1
ATOM 640 C CA . VAL A 1 94 ? -8.392 38.523 -3.976 1.00 53.25 94 VAL A CA 1
ATOM 641 C C . VAL A 1 94 ? -8.627 37.402 -4.968 1.00 53.25 94 VAL A C 1
ATOM 643 O O . VAL A 1 94 ? -9.721 37.249 -5.507 1.00 53.25 94 VAL A O 1
ATOM 646 N N . VAL A 1 95 ? -7.549 36.694 -5.308 1.00 51.16 95 VAL A N 1
ATOM 647 C CA . VAL A 1 95 ? -7.656 35.391 -5.944 1.00 51.16 95 VAL A CA 1
ATOM 648 C C . VAL A 1 95 ? -8.516 34.612 -4.975 1.00 51.16 95 VAL A C 1
ATOM 650 O O . VAL A 1 95 ? -8.111 34.381 -3.833 1.00 51.16 95 VAL A O 1
ATOM 653 N N . ASN A 1 96 ? -9.750 34.333 -5.380 1.00 47.81 96 ASN A N 1
ATOM 654 C CA . ASN A 1 96 ? -10.622 33.539 -4.556 1.00 47.81 96 ASN A CA 1
ATOM 655 C C . ASN A 1 9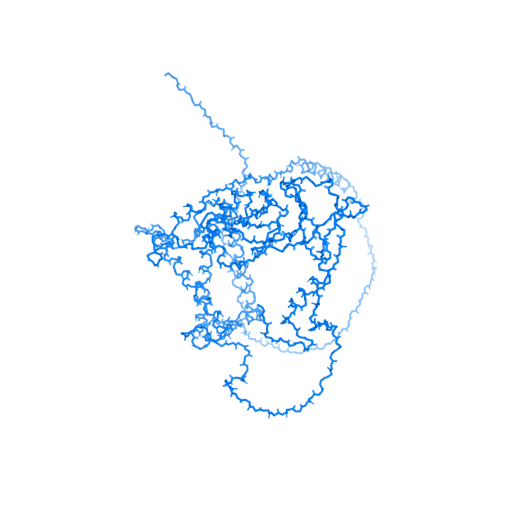6 ? -10.052 32.120 -4.594 1.00 47.81 96 ASN A C 1
ATOM 657 O O . ASN A 1 96 ? -10.328 31.356 -5.508 1.00 47.81 96 ASN A O 1
ATOM 661 N N . TRP A 1 97 ? -9.182 31.799 -3.634 1.00 55.41 97 TRP A N 1
ATOM 662 C CA . TRP A 1 97 ? -8.675 30.445 -3.407 1.00 55.41 97 TRP A CA 1
ATOM 663 C C . TRP A 1 97 ? -9.761 29.526 -2.843 1.00 55.41 97 TRP A C 1
ATOM 665 O O . TRP A 1 97 ? -9.476 28.377 -2.515 1.00 55.41 97 TRP A O 1
ATOM 675 N N . GLN A 1 98 ? -10.995 30.022 -2.698 1.00 47.66 98 GLN A N 1
ATOM 676 C CA . GLN A 1 98 ? -12.169 29.184 -2.520 1.00 47.66 98 GLN A CA 1
ATOM 677 C C . GLN A 1 98 ? -12.345 28.368 -3.798 1.00 47.66 98 GLN A C 1
ATOM 679 O O . GLN A 1 98 ? -13.018 28.769 -4.742 1.00 47.66 98 GLN A O 1
ATOM 684 N N . VAL A 1 99 ? -11.664 27.226 -3.822 1.00 57.97 99 VAL A N 1
ATOM 685 C CA . VAL A 1 99 ? -12.016 26.108 -4.679 1.00 57.97 99 VAL A CA 1
ATOM 686 C C . VAL A 1 99 ? -13.441 25.750 -4.285 1.00 57.97 99 VAL A C 1
ATOM 688 O O . VAL A 1 99 ? -13.680 25.429 -3.118 1.00 57.97 99 VAL A O 1
ATOM 691 N N . ASP A 1 100 ? -14.384 25.868 -5.221 1.00 58.47 100 ASP A N 1
ATOM 692 C CA . ASP A 1 100 ? -15.732 25.353 -5.005 1.00 58.47 100 ASP A CA 1
ATOM 693 C C . ASP A 1 100 ? -15.587 23.907 -4.519 1.00 58.47 100 ASP A C 1
ATOM 695 O O . ASP A 1 100 ? -14.909 23.118 -5.188 1.00 58.47 100 ASP A O 1
ATOM 699 N N . PRO A 1 101 ? -16.119 23.554 -3.335 1.00 60.53 101 PRO A N 1
ATOM 700 C CA . PRO A 1 101 ? -15.904 22.236 -2.773 1.00 60.53 101 PRO A CA 1
ATOM 701 C C . PRO A 1 101 ? -16.503 21.206 -3.726 1.00 60.53 101 PRO A C 1
ATOM 703 O O . PRO A 1 101 ? -17.720 21.061 -3.839 1.00 60.53 101 PRO A O 1
ATOM 706 N N . LYS A 1 102 ? -15.624 20.508 -4.445 1.00 67.44 102 LYS A N 1
ATOM 707 C CA . LYS A 1 102 ? -16.000 19.419 -5.332 1.00 67.44 102 LYS A CA 1
ATOM 708 C C . LYS A 1 102 ? -16.600 18.309 -4.483 1.00 67.44 102 LYS A C 1
ATOM 710 O O . LYS A 1 102 ? -15.937 17.746 -3.612 1.00 67.44 102 LYS A O 1
ATOM 715 N N . THR A 1 103 ? -17.880 18.027 -4.703 1.00 71.12 103 THR A N 1
ATOM 716 C CA . THR A 1 103 ? -18.574 16.980 -3.960 1.00 71.12 103 THR A CA 1
ATOM 717 C C . THR A 1 103 ? -18.076 15.616 -4.420 1.00 71.12 103 THR A C 1
ATOM 719 O O . THR A 1 103 ? -18.084 15.347 -5.624 1.00 71.12 103 THR A O 1
ATOM 722 N N . PRO A 1 104 ? -17.674 14.735 -3.503 1.00 73.44 104 PRO A N 1
ATOM 723 C CA . PRO A 1 104 ? -17.264 13.393 -3.876 1.00 73.44 104 PRO A CA 1
ATOM 724 C C . PRO A 1 104 ? -18.370 12.630 -4.597 1.00 73.44 104 PRO A C 1
ATOM 726 O O . PRO A 1 104 ? -19.553 12.836 -4.320 1.00 73.44 104 PRO A O 1
ATOM 729 N N . VAL A 1 105 ? -17.969 11.765 -5.529 1.00 76.38 105 VAL A N 1
ATOM 730 C CA . VAL A 1 105 ? -18.891 10.984 -6.356 1.00 76.38 105 VAL A CA 1
ATOM 731 C C . VAL A 1 105 ? -18.864 9.526 -5.894 1.00 76.38 105 VAL A C 1
ATOM 733 O O . VAL A 1 105 ? -17.870 8.841 -6.131 1.00 76.38 105 VAL A O 1
ATOM 736 N N . PRO A 1 106 ? -19.935 9.029 -5.251 1.00 72.88 106 PRO A N 1
ATOM 737 C CA . PRO A 1 106 ? -20.073 7.612 -4.924 1.00 72.88 106 PRO A CA 1
ATOM 738 C C . PRO A 1 106 ? -20.261 6.767 -6.189 1.00 72.88 106 PRO A C 1
ATOM 740 O O . PRO A 1 106 ? -20.823 7.235 -7.182 1.00 72.88 106 PRO A O 1
ATOM 743 N N . GLY A 1 107 ? -19.878 5.493 -6.137 1.00 79.00 107 GLY A N 1
ATOM 744 C CA . GLY A 1 107 ? -20.058 4.539 -7.234 1.00 79.00 107 GLY A CA 1
ATOM 745 C C . GLY A 1 107 ? -18.754 4.036 -7.848 1.00 79.00 107 GLY A C 1
ATOM 746 O O . GLY A 1 107 ? -18.729 3.708 -9.038 1.00 79.00 107 GLY A O 1
ATOM 747 N N . SER A 1 108 ? -17.700 3.931 -7.042 1.00 83.38 108 SER A N 1
ATOM 748 C CA . SER A 1 108 ? -16.398 3.379 -7.426 1.00 83.38 108 SER A CA 1
ATOM 749 C C . SER A 1 108 ? -16.519 1.971 -8.028 1.00 83.38 108 SER A C 1
ATOM 751 O O . SER A 1 108 ? -15.919 1.684 -9.068 1.00 83.38 108 SER A O 1
ATOM 753 N N . GLU A 1 109 ? -17.370 1.110 -7.457 1.00 83.06 109 GLU A N 1
ATOM 754 C CA . GLU A 1 109 ? -17.604 -0.249 -7.977 1.00 83.06 109 GLU A CA 1
ATOM 755 C C . GLU A 1 109 ? -18.247 -0.243 -9.376 1.00 83.06 109 GLU A C 1
ATOM 757 O O . GLU A 1 109 ? -17.825 -0.971 -10.276 1.00 83.06 109 GLU A O 1
ATOM 762 N N . LYS A 1 110 ? -19.237 0.628 -9.598 1.00 84.56 110 LYS A N 1
ATOM 763 C CA . LYS A 1 110 ? -19.892 0.765 -10.910 1.00 84.56 110 LYS A CA 1
ATOM 764 C C . LYS A 1 110 ? -18.929 1.331 -11.947 1.00 84.56 110 LYS A C 1
ATOM 766 O O . LYS A 1 110 ? -18.915 0.877 -13.089 1.00 84.56 110 LYS A O 1
ATOM 771 N N . ALA A 1 111 ? -18.097 2.292 -11.546 1.00 84.81 111 ALA A N 1
ATOM 772 C CA . ALA A 1 111 ? -17.063 2.840 -12.408 1.00 84.81 111 ALA A CA 1
ATOM 773 C C . ALA A 1 111 ? -16.071 1.749 -12.845 1.00 84.81 111 ALA A C 1
ATOM 775 O O . ALA A 1 111 ? -15.720 1.698 -14.023 1.00 84.81 111 ALA A O 1
ATOM 776 N N . LEU A 1 112 ? -15.686 0.826 -11.954 1.00 86.12 112 LEU A N 1
ATOM 777 C CA . LEU A 1 112 ? -14.774 -0.275 -12.286 1.00 86.12 112 LEU A CA 1
ATOM 778 C C . LEU A 1 112 ? -15.314 -1.165 -13.406 1.00 86.12 112 LEU A C 1
ATOM 780 O O . LEU A 1 112 ? -14.574 -1.488 -14.331 1.00 86.12 112 LEU A O 1
ATOM 784 N N . GLN A 1 113 ? -16.598 -1.523 -13.344 1.00 83.94 113 GLN A N 1
ATOM 785 C CA . GLN A 1 113 ? -17.248 -2.375 -14.347 1.00 83.94 113 GLN A CA 1
ATOM 786 C C . GLN A 1 113 ? -17.243 -1.745 -15.746 1.00 83.94 113 GLN A C 1
ATOM 788 O O . GLN A 1 113 ? -17.223 -2.452 -16.750 1.00 83.94 113 GLN A O 1
ATOM 793 N N . THR A 1 114 ? -17.245 -0.412 -15.825 1.00 85.38 114 THR A N 1
ATOM 794 C CA . THR A 1 114 ? -17.192 0.312 -17.105 1.00 85.38 114 THR A CA 1
ATOM 795 C C . THR A 1 114 ? -15.776 0.483 -17.660 1.00 85.38 114 THR A C 1
ATOM 797 O O . THR A 1 114 ? -15.620 0.813 -18.838 1.00 85.38 114 THR A O 1
ATOM 800 N N . MET A 1 115 ? -14.743 0.265 -16.841 1.00 85.00 115 MET A N 1
ATOM 801 C CA . MET A 1 115 ? -13.349 0.453 -17.239 1.00 85.00 115 MET A CA 1
ATOM 802 C C . MET A 1 115 ? -12.779 -0.773 -17.950 1.00 85.00 115 MET A C 1
ATOM 804 O O . MET A 1 115 ? -13.028 -1.918 -17.586 1.00 85.00 115 MET A O 1
ATOM 808 N N . VAL A 1 116 ? -11.913 -0.518 -18.930 1.00 84.81 116 VAL A N 1
ATOM 809 C CA . VAL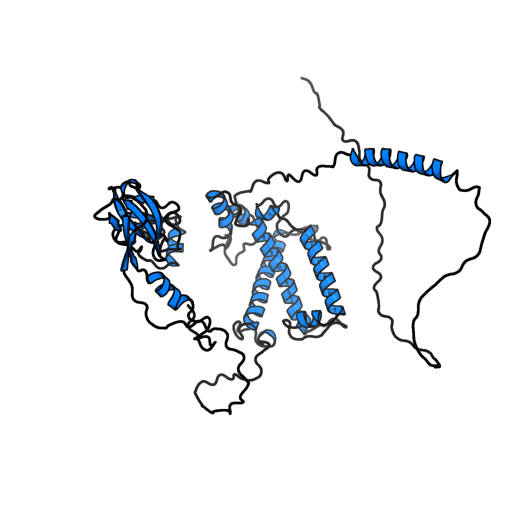 A 1 116 ? -11.175 -1.562 -19.650 1.00 84.81 116 VAL A CA 1
ATOM 810 C C . VAL A 1 116 ? -10.132 -2.200 -18.727 1.00 84.81 116 VAL A C 1
ATOM 812 O O . VAL A 1 116 ? -9.414 -1.500 -18.020 1.00 84.81 116 VAL A O 1
ATOM 815 N N . GLY A 1 117 ? -10.013 -3.529 -18.720 1.00 82.00 117 GLY A N 1
ATOM 816 C CA . GLY A 1 117 ? -8.966 -4.231 -17.960 1.00 82.00 117 GLY A CA 1
ATOM 817 C C . GLY A 1 117 ? -9.328 -5.635 -17.484 1.00 82.00 117 GLY A C 1
ATOM 818 O O . GLY A 1 117 ? -8.450 -6.331 -16.966 1.00 82.00 117 GLY A O 1
ATOM 819 N N . THR A 1 118 ? -10.586 -6.036 -17.650 1.00 83.44 118 THR A N 1
ATOM 820 C CA . THR A 1 118 ? -11.027 -7.431 -17.596 1.00 83.44 118 THR A CA 1
ATOM 821 C C . THR A 1 118 ? -10.817 -8.093 -18.945 1.00 83.44 118 THR A C 1
ATOM 823 O O . THR A 1 118 ? -10.968 -7.457 -19.989 1.00 83.44 118 THR A O 1
ATOM 826 N N . ASP A 1 119 ? -10.417 -9.357 -18.915 1.00 82.69 119 ASP A N 1
ATOM 827 C CA . ASP A 1 119 ? -10.315 -10.194 -20.101 1.00 82.69 119 ASP A CA 1
ATOM 828 C C . ASP A 1 119 ? -10.365 -11.673 -19.678 1.00 82.69 119 ASP A C 1
ATOM 830 O O . ASP A 1 119 ? -10.343 -11.996 -18.486 1.00 82.69 119 ASP A O 1
ATOM 834 N N . VAL A 1 120 ? -10.431 -12.558 -20.668 1.00 84.81 120 VAL A N 1
ATOM 835 C CA . VAL A 1 120 ? -10.695 -13.998 -20.557 1.00 84.81 120 VAL A CA 1
ATOM 836 C C . VAL A 1 120 ? -9.843 -14.753 -19.532 1.00 84.81 120 VAL A C 1
ATOM 838 O O . VAL A 1 120 ? -10.258 -15.816 -19.081 1.00 84.81 120 VAL A O 1
ATOM 841 N N . GLU A 1 121 ? -8.674 -14.242 -19.139 1.00 86.31 121 GLU A N 1
ATOM 842 C CA . GLU A 1 121 ? -7.783 -14.903 -18.181 1.00 86.31 121 GLU A CA 1
ATOM 843 C C . GLU A 1 121 ? -8.347 -14.976 -16.757 1.00 86.31 121 GLU A C 1
ATOM 845 O O . GLU A 1 121 ? -8.008 -15.906 -16.031 1.00 86.31 121 GLU A O 1
ATOM 850 N N . MET A 1 122 ? -9.188 -14.018 -16.355 1.00 82.69 122 MET A N 1
ATOM 851 C CA . MET A 1 122 ? -9.749 -13.951 -14.996 1.00 82.69 122 MET A CA 1
ATOM 852 C C . MET A 1 122 ? -11.284 -14.032 -14.963 1.00 82.69 122 MET A C 1
ATOM 854 O O . MET A 1 122 ? -11.874 -13.931 -13.889 1.00 82.69 122 MET A O 1
ATOM 858 N N . GLY A 1 123 ? -11.923 -14.248 -16.118 1.00 82.25 123 GLY A N 1
ATOM 859 C CA . GLY A 1 123 ? -13.379 -14.284 -16.280 1.00 82.25 123 GLY A CA 1
ATOM 860 C C . GLY A 1 123 ? -13.971 -12.990 -16.851 1.00 82.25 123 GLY A C 1
ATOM 861 O O . GLY A 1 123 ? -13.256 -12.047 -17.183 1.00 82.25 123 GLY A O 1
ATOM 862 N N . GLU A 1 124 ? -15.299 -12.962 -16.997 1.00 75.94 124 GLU A N 1
ATOM 863 C CA . GLU A 1 124 ? -16.029 -11.802 -17.543 1.00 75.94 124 GLU A CA 1
ATOM 864 C C . GLU A 1 124 ? -16.175 -10.654 -16.525 1.00 75.94 124 GLU A C 1
ATOM 866 O O . GLU A 1 124 ? -16.389 -9.504 -16.911 1.00 75.94 124 GLU A O 1
ATOM 871 N N . GLU A 1 125 ? -16.016 -10.943 -15.230 1.00 82.50 125 GLU A N 1
ATOM 872 C CA . GLU A 1 125 ? -16.136 -9.964 -14.147 1.00 82.50 125 GLU A CA 1
ATOM 873 C C . GLU A 1 125 ? -14.779 -9.363 -13.722 1.00 82.50 125 GLU A C 1
ATOM 875 O O . GLU A 1 125 ? -13.732 -10.003 -13.858 1.00 82.50 125 GLU A O 1
ATOM 880 N N . PRO A 1 126 ? -14.764 -8.130 -13.172 1.00 85.38 126 PRO A N 1
ATOM 881 C CA . PRO A 1 126 ? -13.575 -7.545 -12.557 1.00 85.38 126 PRO A CA 1
ATOM 882 C C . PRO A 1 126 ? -12.983 -8.416 -11.448 1.00 85.38 126 PRO A C 1
ATOM 884 O O . PRO A 1 126 ? -13.630 -8.695 -10.442 1.00 85.38 126 PRO A O 1
ATOM 887 N N . TRP A 1 127 ? -11.714 -8.799 -11.608 1.00 88.62 127 TRP A N 1
ATOM 888 C CA . TRP A 1 127 ? -10.974 -9.537 -10.587 1.00 88.62 127 TRP A CA 1
ATOM 889 C C . TRP A 1 127 ? -10.594 -8.614 -9.421 1.00 88.62 127 TRP A C 1
ATOM 891 O O . TRP A 1 127 ? -9.568 -7.936 -9.457 1.00 88.62 127 TRP A O 1
ATOM 901 N N . ASP A 1 128 ? -11.438 -8.582 -8.391 1.00 89.31 128 ASP A N 1
ATOM 902 C CA . ASP A 1 128 ? -11.198 -7.875 -7.127 1.00 89.31 128 ASP A CA 1
ATOM 903 C C . ASP A 1 128 ? -11.612 -8.752 -5.926 1.00 89.31 128 ASP A C 1
ATOM 905 O O . ASP A 1 128 ? -12.627 -8.486 -5.277 1.00 89.31 128 ASP A O 1
ATOM 909 N N . PRO A 1 129 ? -10.859 -9.828 -5.614 1.00 88.12 129 PRO A N 1
ATOM 910 C CA . PRO A 1 129 ? -11.209 -10.738 -4.519 1.00 88.12 129 PRO A CA 1
ATOM 911 C C . PRO A 1 129 ? -11.143 -10.073 -3.136 1.00 88.12 129 PRO A C 1
ATOM 913 O O . PRO A 1 129 ? -11.799 -10.533 -2.206 1.00 88.12 129 PRO A O 1
ATOM 916 N N . MET A 1 130 ? -10.348 -9.007 -2.989 1.00 87.12 130 MET A N 1
ATOM 917 C CA . MET A 1 130 ? -10.164 -8.277 -1.727 1.00 87.12 130 MET A CA 1
ATOM 918 C C . MET A 1 130 ? -11.124 -7.087 -1.574 1.00 87.12 130 MET A C 1
ATOM 920 O O . MET A 1 130 ? -11.192 -6.490 -0.501 1.00 87.12 130 MET A O 1
ATOM 924 N N . GLY A 1 131 ? -11.885 -6.742 -2.616 1.00 85.69 131 GLY A N 1
ATOM 925 C CA . GLY A 1 131 ? -12.874 -5.666 -2.585 1.00 85.69 131 GLY A CA 1
ATOM 926 C C . GLY A 1 131 ? -12.272 -4.266 -2.445 1.00 85.69 131 GLY A C 1
ATOM 927 O O . GLY A 1 131 ? -12.925 -3.384 -1.881 1.00 85.69 131 GLY A O 1
ATOM 928 N N . PHE A 1 132 ? -11.050 -4.032 -2.936 1.00 86.12 132 PHE A N 1
ATOM 929 C CA . PHE A 1 132 ? -10.386 -2.729 -2.813 1.00 86.12 132 PHE A CA 1
ATOM 930 C C . PHE A 1 132 ? -11.157 -1.610 -3.517 1.00 86.12 132 PHE A C 1
ATOM 932 O O . PHE A 1 132 ? -11.170 -0.475 -3.041 1.00 86.12 132 PHE A O 1
ATOM 939 N N . SER A 1 133 ? -11.864 -1.928 -4.602 1.00 83.56 133 SER A N 1
ATOM 940 C CA . SER A 1 133 ? -12.713 -0.970 -5.317 1.00 83.56 133 SER A CA 1
ATOM 941 C C . SER A 1 133 ? -13.918 -0.487 -4.501 1.00 83.56 133 SER A C 1
ATOM 943 O O . SER A 1 133 ? -14.398 0.624 -4.728 1.00 83.56 133 SER A O 1
ATOM 945 N N . LYS A 1 134 ? -14.367 -1.281 -3.518 1.00 85.62 134 LYS A N 1
ATOM 946 C CA . LYS A 1 134 ? -15.536 -1.005 -2.664 1.00 85.62 134 LYS A CA 1
ATOM 947 C C . LYS A 1 134 ? -15.195 -0.178 -1.427 1.00 85.62 134 LYS A C 1
ATOM 949 O O . LYS A 1 134 ? -16.094 0.355 -0.782 1.00 85.62 134 LYS A O 1
ATOM 954 N N . LEU A 1 135 ? -13.912 -0.073 -1.069 1.00 85.06 135 LEU A N 1
ATOM 955 C CA . LEU A 1 135 ? -13.474 0.637 0.139 1.00 85.06 135 LEU A CA 1
ATOM 956 C C . LEU A 1 135 ? -13.822 2.127 0.102 1.00 85.06 135 LEU A C 1
ATOM 958 O O . LEU A 1 135 ? -14.181 2.688 1.135 1.00 85.06 135 LEU A O 1
ATOM 962 N N . TYR A 1 136 ? -13.752 2.746 -1.080 1.00 82.88 136 TYR A N 1
ATOM 963 C CA . TYR A 1 136 ? -14.148 4.140 -1.275 1.00 82.88 136 TYR A CA 1
ATOM 964 C C . TYR A 1 136 ? -15.621 4.358 -0.911 1.00 82.88 136 TYR A C 1
ATOM 966 O O . TYR A 1 136 ? -15.925 5.171 -0.041 1.00 82.88 136 TYR A O 1
ATOM 974 N N . ASP A 1 137 ? -16.513 3.574 -1.523 1.00 81.00 137 ASP A N 1
ATOM 975 C CA . ASP A 1 137 ? -17.961 3.693 -1.333 1.00 81.00 137 ASP A CA 1
ATOM 976 C C . ASP A 1 137 ? -18.347 3.375 0.122 1.00 81.00 137 ASP A C 1
ATOM 978 O O . ASP A 1 137 ? -19.052 4.145 0.768 1.00 81.00 137 ASP A O 1
ATOM 982 N N . ARG A 1 138 ? -17.784 2.303 0.697 1.00 80.81 138 ARG A N 1
ATOM 983 C CA . ARG A 1 138 ? -18.059 1.916 2.090 1.00 80.81 138 ARG A CA 1
ATOM 984 C C . ARG A 1 138 ? -17.608 2.953 3.113 1.00 80.81 138 ARG A C 1
ATOM 986 O O . ARG A 1 138 ? -18.283 3.141 4.121 1.00 80.81 138 ARG A O 1
ATOM 993 N N . ASN A 1 139 ? -16.450 3.579 2.907 1.00 76.94 139 ASN A N 1
ATOM 994 C CA . ASN A 1 139 ? -15.966 4.605 3.827 1.00 76.94 139 ASN A CA 1
ATOM 995 C C . ASN A 1 139 ? -16.785 5.889 3.682 1.00 76.94 139 ASN A C 1
ATOM 997 O O . ASN A 1 139 ? -17.141 6.493 4.689 1.00 76.94 139 ASN A O 1
ATOM 1001 N N . PHE A 1 140 ? -17.150 6.257 2.450 1.00 70.38 140 PHE A N 1
ATOM 1002 C CA . PHE A 1 140 ? -18.040 7.385 2.208 1.00 70.38 140 PHE A CA 1
ATOM 1003 C C . PHE A 1 140 ? -19.381 7.223 2.939 1.00 70.38 140 PHE A C 1
ATOM 1005 O O . PHE A 1 140 ? -19.794 8.141 3.645 1.00 70.38 140 PHE A O 1
ATOM 1012 N N . ASP A 1 141 ? -19.989 6.037 2.875 1.00 72.12 141 ASP A N 1
ATOM 1013 C CA . ASP A 1 141 ? -21.248 5.735 3.569 1.00 72.12 141 ASP A CA 1
ATOM 1014 C C . ASP A 1 141 ? -21.120 5.759 5.104 1.00 72.12 141 ASP A C 1
ATOM 1016 O O . ASP A 1 141 ? -22.073 6.102 5.803 1.00 72.12 141 ASP A O 1
ATOM 1020 N N . PHE A 1 142 ? -19.955 5.390 5.649 1.00 67.38 142 PHE A N 1
ATOM 1021 C CA . PHE A 1 142 ? -19.755 5.263 7.096 1.00 67.38 142 PHE A CA 1
ATOM 1022 C C . PHE A 1 142 ? -19.476 6.599 7.797 1.00 67.38 142 PHE A C 1
ATOM 1024 O O . PHE A 1 142 ? -19.991 6.845 8.885 1.00 67.38 142 PHE A O 1
ATOM 1031 N N . ASN A 1 143 ? -18.631 7.455 7.217 1.00 67.25 143 ASN A N 1
ATOM 1032 C CA . ASN A 1 143 ? -18.160 8.673 7.889 1.00 67.25 143 ASN A CA 1
ATOM 1033 C C . ASN A 1 143 ? -18.079 9.906 6.977 1.00 67.25 143 ASN A C 1
ATOM 1035 O O . ASN A 1 143 ? -17.644 10.960 7.440 1.00 67.25 143 ASN A O 1
ATOM 1039 N N . MET A 1 144 ? -18.481 9.803 5.704 1.00 66.75 144 MET A N 1
ATOM 1040 C CA . MET A 1 144 ? -18.310 10.860 4.696 1.00 66.75 144 MET A CA 1
ATOM 1041 C C . MET A 1 144 ? -16.846 11.331 4.555 1.00 66.75 144 MET A C 1
ATOM 1043 O O . MET A 1 144 ? -16.586 12.437 4.077 1.00 66.75 144 MET A O 1
ATOM 1047 N N . VAL A 1 145 ? -15.871 10.507 4.962 1.00 65.31 145 VAL A N 1
ATOM 1048 C CA . VAL A 1 145 ? -14.435 10.797 4.859 1.00 65.31 145 VAL A CA 1
ATOM 1049 C C . VAL A 1 145 ? -13.870 10.148 3.594 1.00 65.31 145 VAL A C 1
ATOM 1051 O O . VAL A 1 145 ? -14.224 9.040 3.203 1.00 65.31 145 VAL A O 1
ATOM 1054 N N . MET A 1 146 ? -12.945 10.847 2.942 1.00 68.00 146 MET A N 1
ATOM 1055 C CA . MET A 1 146 ? -12.277 10.439 1.699 1.00 68.00 146 MET A CA 1
ATOM 1056 C C . MET A 1 146 ? -10.953 9.701 1.969 1.00 68.00 146 MET A C 1
ATOM 1058 O O . MET A 1 146 ? -9.934 10.025 1.363 1.00 68.00 146 MET A O 1
ATOM 1062 N N . THR A 1 147 ? -10.913 8.768 2.925 1.00 80.50 147 THR A N 1
ATOM 1063 C CA . THR A 1 147 ? -9.646 8.127 3.339 1.00 80.50 147 THR A CA 1
ATOM 1064 C C . THR A 1 147 ? -9.067 7.221 2.256 1.00 80.50 147 THR A C 1
ATOM 1066 O O . THR A 1 147 ? -7.851 7.141 2.103 1.00 80.50 147 THR A O 1
ATOM 1069 N N . TYR A 1 148 ? -9.931 6.542 1.503 1.00 85.50 148 TYR A N 1
ATOM 1070 C CA . TYR A 1 148 ? -9.529 5.669 0.404 1.00 85.50 148 TYR A CA 1
ATOM 1071 C C . TYR A 1 148 ? -9.683 6.394 -0.937 1.00 85.50 148 TYR A C 1
ATOM 1073 O O . TYR A 1 148 ? -10.551 7.260 -1.049 1.00 85.50 148 TYR A O 1
ATOM 1081 N N . PRO A 1 149 ? -8.865 6.061 -1.949 1.00 88.56 149 PRO A N 1
ATOM 1082 C CA . PRO A 1 149 ? -8.976 6.645 -3.281 1.00 88.56 149 PRO A CA 1
ATOM 1083 C C . PRO A 1 149 ? -10.119 6.026 -4.097 1.00 88.56 149 PRO A C 1
ATOM 1085 O O . PRO A 1 149 ? -10.383 4.827 -4.007 1.00 88.56 149 PRO A O 1
ATOM 1088 N N . HIS A 1 150 ? -10.748 6.828 -4.958 1.00 89.69 150 HIS A N 1
ATOM 1089 C CA . HIS A 1 150 ? -11.708 6.345 -5.953 1.00 89.69 150 HIS A CA 1
ATOM 1090 C C . HIS A 1 150 ? -11.032 5.480 -7.042 1.00 89.69 150 HIS A C 1
ATOM 1092 O O . HIS A 1 150 ? -9.844 5.630 -7.343 1.00 89.69 150 HIS A O 1
ATOM 1098 N N . VAL A 1 151 ? -11.793 4.608 -7.714 1.00 90.06 151 VAL A N 1
ATOM 1099 C CA . VAL A 1 151 ? -11.275 3.679 -8.741 1.00 90.06 151 VAL A CA 1
ATOM 1100 C C . VAL A 1 151 ? -10.562 4.358 -9.919 1.00 90.06 151 VAL A C 1
ATOM 1102 O O . VAL A 1 151 ? -9.644 3.784 -10.498 1.00 90.06 151 VAL A O 1
ATOM 1105 N N . GLN A 1 152 ? -10.931 5.596 -10.256 1.00 89.75 152 GLN A N 1
ATOM 1106 C CA . GLN A 1 152 ? -10.242 6.389 -11.285 1.00 89.75 152 GLN A CA 1
ATOM 1107 C C . GLN A 1 152 ? -8.776 6.660 -10.919 1.00 89.75 152 GLN A C 1
ATOM 1109 O O . GLN A 1 152 ? -7.897 6.538 -11.772 1.00 89.75 152 GLN A O 1
ATOM 1114 N N . TRP A 1 153 ? -8.509 6.973 -9.647 1.00 90.81 153 TRP A N 1
ATOM 1115 C CA . TRP A 1 153 ? -7.153 7.139 -9.132 1.00 90.81 153 TRP A CA 1
ATOM 1116 C C . TRP A 1 153 ? -6.382 5.820 -9.173 1.00 90.81 153 TRP A C 1
ATOM 1118 O O . TRP A 1 153 ? -5.248 5.782 -9.646 1.00 90.81 153 TRP A O 1
ATOM 1128 N N . LEU A 1 154 ? -7.009 4.723 -8.732 1.00 92.19 154 LEU A N 1
ATOM 1129 C CA . LEU A 1 154 ? -6.398 3.390 -8.762 1.00 92.19 154 LEU A CA 1
ATOM 1130 C C . LEU A 1 154 ? -6.039 2.961 -10.189 1.00 92.19 154 LEU A C 1
ATOM 1132 O O . LEU A 1 154 ? -4.949 2.440 -10.421 1.00 92.19 154 LEU A O 1
ATOM 1136 N N . ARG A 1 155 ? -6.917 3.236 -11.160 1.00 92.00 155 ARG A N 1
ATOM 1137 C CA . ARG A 1 155 ? -6.664 2.951 -12.573 1.00 92.00 155 ARG A CA 1
ATOM 1138 C C . ARG A 1 155 ? -5.505 3.770 -13.127 1.00 92.00 155 ARG A C 1
ATOM 1140 O O . ARG A 1 155 ? -4.642 3.231 -13.814 1.00 92.00 155 ARG A O 1
ATOM 1147 N N . GLU A 1 156 ? -5.473 5.069 -12.843 1.00 90.94 156 GLU A N 1
ATOM 1148 C CA . GLU A 1 156 ? -4.365 5.914 -13.284 1.00 90.94 156 GLU A CA 1
ATOM 1149 C C . GLU A 1 156 ? -3.040 5.474 -12.641 1.00 90.94 156 GLU A C 1
ATOM 1151 O O . GLU A 1 156 ? -2.010 5.430 -13.318 1.00 90.94 156 GLU A O 1
ATOM 1156 N N . ALA A 1 157 ? -3.070 5.083 -11.364 1.00 92.62 157 ALA A N 1
ATOM 1157 C CA . ALA A 1 157 ? -1.919 4.522 -10.676 1.00 92.62 157 ALA A CA 1
ATOM 1158 C C . ALA A 1 157 ? -1.442 3.223 -11.344 1.00 92.62 157 ALA A C 1
ATOM 1160 O O . ALA A 1 157 ? -0.248 3.104 -11.609 1.00 92.62 157 ALA A O 1
ATOM 1161 N N . GLU A 1 158 ? -2.339 2.289 -11.676 1.00 94.62 158 GLU A N 1
ATOM 1162 C CA . GLU A 1 158 ? -2.004 1.047 -12.391 1.00 94.62 158 GLU A CA 1
ATOM 1163 C C . GLU A 1 158 ? -1.289 1.337 -13.720 1.00 94.62 158 GLU A C 1
ATOM 1165 O O . GLU A 1 158 ? -0.224 0.779 -13.990 1.00 94.62 158 GLU A O 1
ATOM 1170 N N . VAL A 1 159 ? -1.830 2.251 -14.532 1.00 93.62 159 VAL A N 1
ATOM 1171 C CA . VAL A 1 159 ? -1.238 2.618 -15.828 1.00 93.62 159 VAL A CA 1
ATOM 1172 C C . VAL A 1 159 ? 0.133 3.276 -15.647 1.00 93.62 159 VAL A C 1
ATOM 1174 O O . VAL A 1 159 ? 1.073 2.940 -16.368 1.00 93.62 159 VAL A O 1
ATOM 1177 N N . LYS A 1 160 ? 0.292 4.180 -14.670 1.00 93.50 160 LYS A N 1
ATOM 1178 C CA . LYS A 1 160 ? 1.587 4.819 -14.377 1.00 93.50 160 LYS A CA 1
ATOM 1179 C C . LYS A 1 160 ? 2.636 3.803 -13.928 1.00 93.50 160 LYS A C 1
ATOM 1181 O O . LYS A 1 160 ? 3.734 3.797 -14.484 1.00 93.50 160 LYS A O 1
ATOM 1186 N N . HIS A 1 161 ? 2.300 2.920 -12.986 1.00 95.88 161 HIS A N 1
ATOM 1187 C CA . HIS A 1 161 ? 3.212 1.864 -12.536 1.00 95.88 161 HIS A CA 1
ATOM 1188 C C . HIS A 1 161 ? 3.575 0.925 -13.690 1.00 95.88 161 HIS A C 1
ATOM 1190 O O . HIS A 1 161 ? 4.752 0.640 -13.895 1.00 95.88 161 HIS A O 1
ATOM 1196 N N . GLY A 1 162 ? 2.597 0.537 -14.514 1.00 96.31 162 GLY A N 1
ATOM 1197 C CA . GLY A 1 162 ? 2.829 -0.247 -15.724 1.00 96.31 162 GLY A CA 1
ATOM 1198 C C . GLY A 1 162 ? 3.822 0.422 -16.680 1.00 96.31 162 GLY A C 1
ATOM 1199 O O . GLY A 1 162 ? 4.795 -0.208 -17.088 1.00 96.31 162 GLY A O 1
ATOM 1200 N N . ARG A 1 163 ? 3.634 1.709 -17.002 1.00 95.81 163 ARG A N 1
ATOM 1201 C CA . ARG A 1 163 ? 4.536 2.476 -17.886 1.00 95.81 163 ARG A CA 1
ATOM 1202 C C . ARG A 1 163 ? 5.957 2.571 -17.337 1.00 95.81 163 ARG A C 1
ATOM 1204 O O . ARG A 1 163 ? 6.911 2.349 -18.082 1.00 95.81 163 ARG A O 1
ATOM 1211 N N . VAL A 1 164 ? 6.105 2.854 -16.043 1.00 94.62 164 VAL A N 1
ATOM 1212 C CA . VAL A 1 164 ? 7.419 2.917 -15.386 1.00 94.62 164 VAL A CA 1
ATOM 1213 C C . VAL A 1 164 ? 8.099 1.548 -15.403 1.00 94.62 164 VAL A C 1
ATOM 1215 O O . VAL A 1 164 ? 9.263 1.458 -15.787 1.00 94.62 164 VAL A O 1
ATOM 1218 N N . CYS A 1 165 ? 7.382 0.472 -15.071 1.00 96.25 165 CYS A N 1
ATOM 1219 C CA . CYS A 1 165 ? 7.933 -0.883 -15.087 1.00 96.25 165 CYS A CA 1
ATOM 1220 C C . CYS A 1 165 ? 8.302 -1.356 -16.498 1.00 96.25 165 CYS A C 1
ATOM 1222 O O . CYS A 1 165 ? 9.335 -2.002 -16.657 1.00 96.25 165 CYS A O 1
ATOM 1224 N N . MET A 1 166 ? 7.525 -1.003 -17.529 1.00 96.62 166 MET A N 1
ATOM 1225 C CA . MET A 1 166 ? 7.870 -1.304 -18.924 1.00 96.62 166 MET A CA 1
ATOM 1226 C C . MET A 1 166 ? 9.202 -0.653 -19.327 1.00 96.62 166 MET A C 1
ATOM 1228 O O . MET A 1 166 ? 10.067 -1.322 -19.892 1.00 96.62 166 MET A O 1
ATOM 1232 N N . LEU A 1 167 ? 9.405 0.626 -18.989 1.00 94.50 167 LEU A N 1
ATOM 1233 C CA . LEU A 1 167 ? 10.668 1.327 -19.254 1.00 94.50 167 LEU A CA 1
ATOM 1234 C C . LEU A 1 167 ? 11.827 0.763 -18.423 1.00 94.50 167 LEU A C 1
ATOM 1236 O O . LEU A 1 167 ? 12.919 0.563 -18.953 1.00 94.50 167 LEU A O 1
ATOM 1240 N N . ALA A 1 168 ? 11.589 0.472 -17.143 1.00 92.06 168 ALA A N 1
ATOM 1241 C CA . ALA A 1 168 ? 12.598 -0.078 -16.243 1.00 92.06 168 ALA A CA 1
ATOM 1242 C C . ALA A 1 168 ? 13.078 -1.464 -16.696 1.00 92.06 168 ALA A C 1
ATOM 1244 O O . ALA A 1 168 ? 14.279 -1.723 -16.703 1.00 92.06 168 ALA A O 1
ATOM 1245 N N . PHE A 1 169 ? 12.161 -2.335 -17.126 1.00 91.44 169 PHE A N 1
ATOM 1246 C CA . PHE A 1 169 ? 12.497 -3.670 -17.615 1.00 91.44 169 PHE A CA 1
ATOM 1247 C C . PHE A 1 169 ? 13.345 -3.613 -18.892 1.00 91.44 169 PHE A C 1
ATOM 1249 O O . PHE A 1 169 ? 14.374 -4.280 -18.983 1.00 91.44 169 PHE A O 1
ATOM 1256 N N . VAL A 1 170 ? 12.969 -2.761 -19.854 1.00 91.75 170 VAL A N 1
ATOM 1257 C CA . VAL A 1 170 ? 13.770 -2.542 -21.071 1.00 91.75 170 VAL A CA 1
ATOM 1258 C C . VAL A 1 170 ? 15.142 -1.968 -20.721 1.00 91.75 170 VAL A C 1
ATOM 1260 O O . VAL A 1 170 ? 16.145 -2.457 -21.234 1.00 91.75 170 VAL A O 1
ATOM 1263 N N . GLY A 1 171 ? 15.210 -0.984 -19.821 1.00 88.94 171 GLY A N 1
ATOM 1264 C CA . GLY A 1 171 ? 16.473 -0.405 -19.360 1.00 88.94 171 GLY A CA 1
ATOM 1265 C C . GLY A 1 171 ? 17.398 -1.443 -18.722 1.00 88.94 171 GLY A C 1
ATOM 1266 O O . GLY A 1 171 ? 18.571 -1.512 -19.075 1.00 88.94 171 GLY A O 1
ATOM 1267 N N . ALA A 1 172 ? 16.862 -2.306 -17.855 1.00 84.19 172 ALA A N 1
ATOM 1268 C CA . ALA A 1 172 ? 17.626 -3.354 -17.181 1.00 84.19 172 ALA A CA 1
ATOM 1269 C C . ALA A 1 172 ? 18.216 -4.399 -18.144 1.00 84.19 172 ALA A C 1
ATOM 1271 O O . ALA A 1 172 ? 19.269 -4.965 -17.850 1.00 84.19 172 ALA A O 1
ATOM 1272 N N . ILE A 1 173 ? 17.556 -4.662 -19.278 1.00 84.56 173 ILE A N 1
ATOM 1273 C CA . ILE A 1 173 ? 18.042 -5.591 -20.310 1.00 84.56 173 ILE A CA 1
ATOM 1274 C C . ILE A 1 173 ? 19.015 -4.888 -21.259 1.00 84.56 173 ILE A C 1
ATOM 1276 O O . ILE A 1 173 ? 20.119 -5.377 -21.485 1.00 84.56 173 ILE A O 1
ATOM 1280 N N . VAL A 1 174 ? 18.630 -3.737 -21.821 1.00 87.19 174 VAL A N 1
ATOM 1281 C CA . VAL A 1 174 ? 19.421 -3.029 -22.843 1.00 87.19 174 VAL A CA 1
ATOM 1282 C C . VAL A 1 174 ? 20.772 -2.580 -22.295 1.00 87.19 174 VAL A C 1
ATOM 1284 O O . VAL A 1 174 ? 21.764 -2.691 -23.015 1.00 87.19 174 VAL A O 1
ATOM 1287 N N . GLN A 1 175 ? 20.829 -2.164 -21.026 1.00 82.94 175 GLN A N 1
ATOM 1288 C CA . GLN A 1 175 ? 22.071 -1.776 -20.354 1.00 82.94 175 GLN A CA 1
ATOM 1289 C C . GLN A 1 175 ? 23.139 -2.882 -20.408 1.00 82.94 175 GLN A C 1
ATOM 1291 O O . GLN A 1 175 ? 24.320 -2.574 -20.433 1.00 82.94 175 GLN A O 1
ATOM 1296 N N . GLN A 1 176 ? 22.765 -4.165 -20.485 1.00 76.62 176 GLN A N 1
ATOM 1297 C CA . GLN A 1 176 ? 23.747 -5.252 -20.591 1.00 76.62 176 GLN A CA 1
ATOM 1298 C C . GLN A 1 176 ? 24.429 -5.317 -21.961 1.00 76.62 176 GLN A C 1
ATOM 1300 O O . GLN A 1 176 ? 25.573 -5.757 -22.065 1.00 76.62 176 GLN A O 1
ATOM 1305 N N . PHE A 1 177 ? 23.733 -4.900 -23.019 1.00 81.75 177 PHE A N 1
ATOM 1306 C CA . PHE A 1 177 ? 24.186 -5.079 -24.398 1.00 81.75 177 PHE A CA 1
ATOM 1307 C C . PHE A 1 177 ? 24.722 -3.791 -25.021 1.00 81.75 177 PHE A C 1
ATOM 1309 O O . PHE A 1 177 ? 25.637 -3.842 -25.842 1.00 81.75 177 PHE A O 1
ATOM 1316 N N . ALA A 1 178 ? 24.160 -2.638 -24.657 1.00 83.00 178 ALA A N 1
ATOM 1317 C CA . ALA A 1 178 ? 24.477 -1.355 -25.264 1.00 83.00 178 ALA A CA 1
ATOM 1318 C C . ALA A 1 178 ? 24.719 -0.289 -24.194 1.00 83.00 178 ALA A C 1
ATOM 1320 O O . ALA A 1 178 ? 23.895 -0.077 -23.310 1.00 83.00 178 ALA A O 1
ATOM 1321 N N . HIS A 1 179 ? 25.840 0.419 -24.328 1.00 83.38 179 HIS A N 1
ATOM 1322 C CA . HIS A 1 179 ? 26.242 1.493 -23.427 1.00 83.38 179 HIS A CA 1
ATOM 1323 C C . HIS A 1 179 ? 26.384 2.797 -24.205 1.00 83.38 179 HIS A C 1
ATOM 1325 O O . HIS A 1 179 ? 26.895 2.816 -25.328 1.00 83.38 179 HIS A O 1
ATOM 1331 N N . ILE A 1 180 ? 25.942 3.899 -23.603 1.00 84.69 180 ILE A N 1
ATOM 1332 C CA . ILE A 1 180 ? 26.103 5.230 -24.187 1.00 84.69 180 ILE A CA 1
ATOM 1333 C C . ILE A 1 180 ? 27.561 5.669 -23.971 1.00 84.69 180 ILE A C 1
ATOM 1335 O O . ILE A 1 180 ? 28.026 5.682 -22.828 1.00 84.69 180 ILE A O 1
ATOM 1339 N N . PRO A 1 181 ? 28.299 6.035 -25.034 1.00 83.06 181 PRO A N 1
ATOM 1340 C CA . PRO A 1 181 ? 29.685 6.462 -24.895 1.00 83.06 181 PRO A CA 1
ATOM 1341 C C . PRO A 1 181 ? 29.767 7.743 -24.056 1.00 83.06 181 PRO A C 1
ATOM 1343 O O . PRO A 1 181 ? 29.040 8.703 -24.305 1.00 83.06 181 PRO A O 1
ATOM 1346 N N . GLY A 1 182 ? 30.673 7.761 -23.078 1.00 79.56 182 GLY A N 1
ATOM 1347 C CA . GLY A 1 182 ? 30.885 8.906 -22.185 1.00 79.56 182 GLY A CA 1
ATOM 1348 C C . GLY A 1 182 ? 30.148 8.841 -20.843 1.00 79.56 182 GLY A C 1
ATOM 1349 O O . GLY A 1 182 ? 30.334 9.744 -20.037 1.00 79.56 182 GLY A O 1
ATOM 1350 N N . LEU A 1 183 ? 29.365 7.788 -20.580 1.00 84.56 183 LEU A N 1
ATOM 1351 C CA . LEU A 1 183 ? 28.753 7.510 -19.273 1.00 84.56 183 LEU A CA 1
ATOM 1352 C C . LEU A 1 183 ? 29.456 6.340 -18.559 1.00 84.56 183 LEU A C 1
ATOM 1354 O O . LEU A 1 183 ? 30.128 5.542 -19.222 1.00 84.56 183 LEU A O 1
ATOM 1358 N N . PRO A 1 184 ? 29.330 6.219 -17.221 1.00 83.12 184 PRO A N 1
ATOM 1359 C CA . PRO A 1 184 ? 29.900 5.094 -16.489 1.00 83.12 184 PRO A CA 1
ATOM 1360 C C . PRO A 1 184 ? 29.287 3.766 -16.948 1.00 83.12 184 PRO A C 1
ATOM 1362 O O . PRO A 1 184 ? 28.075 3.642 -17.128 1.00 83.12 184 PRO A O 1
ATOM 1365 N N . VAL A 1 185 ? 30.150 2.769 -17.133 1.00 82.56 185 VAL A N 1
ATOM 1366 C CA . VAL A 1 185 ? 29.777 1.408 -17.526 1.00 82.56 185 VAL A CA 1
ATOM 1367 C C . VAL A 1 185 ? 29.746 0.553 -16.268 1.00 82.56 185 VAL A C 1
ATOM 1369 O O . VAL A 1 185 ? 30.792 0.273 -15.692 1.00 82.56 185 VAL A O 1
ATOM 1372 N N . GLU A 1 186 ? 28.548 0.151 -15.857 1.00 82.12 186 GLU A N 1
ATOM 1373 C CA . GLU A 1 186 ? 28.325 -0.737 -14.717 1.00 82.12 186 GLU A CA 1
ATOM 1374 C C . GLU A 1 186 ? 27.453 -1.909 -15.174 1.00 82.12 186 GLU A C 1
ATOM 1376 O O . GLU A 1 186 ? 26.380 -1.700 -15.745 1.00 82.12 186 GLU A O 1
ATOM 1381 N N . ALA A 1 187 ? 27.925 -3.137 -14.938 1.00 72.69 187 ALA A N 1
ATOM 1382 C CA . ALA A 1 187 ? 27.221 -4.356 -15.342 1.00 72.69 187 ALA A CA 1
ATOM 1383 C C . ALA A 1 187 ? 26.023 -4.673 -14.428 1.00 72.69 187 ALA A C 1
ATOM 1385 O O . ALA A 1 187 ? 25.020 -5.231 -14.881 1.00 72.69 187 ALA A O 1
ATOM 1386 N N . ASP A 1 188 ? 26.115 -4.290 -13.152 1.00 79.50 188 ASP A N 1
ATOM 1387 C CA . ASP A 1 188 ? 25.064 -4.492 -12.160 1.00 79.50 188 ASP A CA 1
ATOM 1388 C C . ASP A 1 188 ? 24.062 -3.332 -12.190 1.00 79.50 188 ASP A C 1
ATOM 1390 O O . ASP A 1 188 ? 24.365 -2.197 -11.810 1.00 79.50 188 ASP A O 1
ATOM 1394 N N . TRP A 1 189 ? 22.816 -3.632 -12.556 1.00 78.06 189 TRP A N 1
ATOM 1395 C CA . TRP A 1 189 ? 21.732 -2.644 -12.611 1.00 78.06 189 TRP A CA 1
ATOM 1396 C C . TRP A 1 189 ? 21.455 -1.963 -11.256 1.00 78.06 189 TRP A C 1
ATOM 1398 O O . TRP A 1 189 ? 21.004 -0.820 -11.226 1.00 78.06 189 TRP A O 1
ATOM 1408 N N . THR A 1 190 ? 21.760 -2.622 -10.133 1.00 82.06 190 THR A N 1
ATOM 1409 C CA . THR A 1 190 ? 21.564 -2.069 -8.782 1.00 82.06 190 THR A CA 1
ATOM 1410 C C . THR A 1 190 ? 22.612 -1.035 -8.388 1.00 82.06 190 THR A C 1
ATOM 1412 O O . THR A 1 190 ? 22.310 -0.101 -7.647 1.00 82.06 190 THR A O 1
ATOM 1415 N N . LYS A 1 191 ? 23.839 -1.164 -8.901 1.00 84.31 191 LYS A N 1
ATOM 1416 C CA . LYS A 1 191 ? 24.943 -0.228 -8.642 1.00 84.31 191 LYS A CA 1
ATOM 1417 C C . LYS A 1 191 ? 25.011 0.887 -9.678 1.00 84.31 191 LYS A C 1
ATOM 1419 O O . LYS A 1 191 ? 25.536 1.959 -9.375 1.00 84.31 191 LYS A O 1
ATOM 1424 N N . ALA A 1 192 ? 24.439 0.664 -10.862 1.00 85.38 192 ALA A N 1
ATOM 1425 C CA . ALA A 1 192 ? 24.475 1.597 -11.984 1.00 85.38 192 ALA A CA 1
ATOM 1426 C C . ALA A 1 192 ? 24.010 3.012 -11.602 1.00 85.38 192 ALA A C 1
ATOM 1428 O O . ALA A 1 192 ? 24.659 3.992 -11.960 1.00 85.38 192 ALA A O 1
ATOM 1429 N N . LEU A 1 193 ? 22.941 3.136 -10.807 1.00 85.75 193 LEU A N 1
ATOM 1430 C CA . LEU A 1 193 ? 22.463 4.446 -10.359 1.00 85.75 193 LEU A CA 1
ATOM 1431 C C . LEU A 1 193 ? 23.493 5.165 -9.466 1.00 85.75 193 LEU A C 1
ATOM 1433 O O . LEU A 1 193 ? 23.730 6.359 -9.638 1.00 85.75 193 LEU A O 1
ATOM 1437 N N . GLY A 1 194 ? 24.141 4.441 -8.548 1.00 85.12 194 GLY A N 1
ATOM 1438 C CA . GLY A 1 194 ? 25.196 4.985 -7.689 1.00 85.12 194 GLY A CA 1
ATOM 1439 C C . GLY A 1 194 ? 26.432 5.420 -8.480 1.00 85.12 194 GLY A C 1
ATOM 1440 O O . GLY A 1 194 ? 26.971 6.499 -8.233 1.00 85.12 194 GLY A O 1
ATOM 1441 N N . ALA A 1 195 ? 26.830 4.633 -9.483 1.00 85.81 195 ALA A N 1
ATOM 1442 C CA . ALA A 1 195 ? 27.913 4.987 -10.398 1.00 85.81 195 ALA A CA 1
ATOM 1443 C C . ALA A 1 195 ? 27.597 6.270 -11.191 1.00 85.81 195 ALA A C 1
ATOM 1445 O O . ALA A 1 195 ? 28.453 7.146 -11.322 1.00 85.81 195 ALA A O 1
ATOM 1446 N N . CYS A 1 196 ? 26.350 6.436 -11.645 1.00 86.44 196 CYS A N 1
ATOM 1447 C CA . CYS A 1 196 ? 25.900 7.655 -12.320 1.00 86.44 196 CYS A CA 1
ATOM 1448 C C . CYS A 1 196 ? 25.878 8.891 -11.406 1.00 86.44 196 CYS A C 1
ATOM 1450 O O . CYS A 1 196 ? 26.089 9.998 -11.889 1.00 86.44 196 CYS A O 1
ATOM 1452 N N . TYR A 1 197 ? 25.649 8.743 -10.099 1.00 87.38 197 TYR A N 1
ATOM 1453 C CA . TYR A 1 197 ? 25.760 9.871 -9.164 1.00 87.38 197 TYR A CA 1
ATOM 1454 C C . TYR A 1 197 ? 27.209 10.245 -8.834 1.00 87.38 197 TYR A C 1
ATOM 1456 O O . TYR A 1 197 ? 27.480 11.402 -8.511 1.00 87.38 197 TYR A O 1
ATOM 1464 N N . ALA A 1 198 ? 28.134 9.284 -8.897 1.00 88.56 198 ALA A N 1
ATOM 1465 C CA . ALA A 1 198 ? 29.550 9.524 -8.634 1.00 88.56 198 ALA A CA 1
ATOM 1466 C C . ALA A 1 198 ? 30.228 10.320 -9.762 1.00 88.56 198 ALA A C 1
ATOM 1468 O O . ALA A 1 198 ? 31.126 11.125 -9.499 1.00 88.56 198 ALA A O 1
ATOM 1469 N N . ASP A 1 199 ? 29.794 10.125 -11.010 1.00 88.94 199 ASP A N 1
ATOM 1470 C CA . ASP A 1 199 ? 30.265 10.926 -12.134 1.00 88.94 199 ASP A CA 1
ATOM 1471 C C . ASP A 1 199 ? 29.507 12.261 -12.250 1.00 88.94 199 ASP A C 1
ATOM 1473 O O . ASP A 1 199 ? 28.279 12.322 -12.239 1.00 88.94 199 ASP A O 1
ATOM 1477 N N . LYS A 1 200 ? 30.249 13.361 -12.420 1.00 87.44 200 LYS A N 1
ATOM 1478 C CA . LYS A 1 200 ? 29.675 14.714 -12.494 1.00 87.44 200 LYS A CA 1
ATOM 1479 C C . LYS A 1 200 ? 28.805 14.906 -13.733 1.00 87.44 200 LYS A C 1
ATOM 1481 O O . LYS A 1 200 ? 27.831 15.655 -13.673 1.00 87.44 200 LYS A O 1
ATOM 1486 N N . THR A 1 201 ? 29.163 14.278 -14.855 1.00 86.31 201 THR A N 1
ATOM 1487 C CA . THR A 1 201 ? 28.415 14.448 -16.108 1.00 86.31 201 THR A CA 1
ATOM 1488 C C . THR A 1 201 ? 27.102 13.674 -16.071 1.00 86.31 201 THR A C 1
ATOM 1490 O O . THR A 1 201 ? 26.046 14.242 -16.361 1.00 86.31 201 THR A O 1
ATOM 1493 N N . ALA A 1 202 ? 27.143 12.431 -15.590 1.00 86.69 202 ALA A N 1
ATOM 1494 C CA . ALA A 1 202 ? 25.960 11.612 -15.367 1.00 86.69 202 ALA A CA 1
ATOM 1495 C C . ALA A 1 202 ? 25.023 12.212 -14.299 1.00 86.69 202 ALA A C 1
ATOM 1497 O O . ALA A 1 202 ? 23.809 12.267 -14.512 1.00 86.69 202 ALA A O 1
ATOM 1498 N N . ALA A 1 203 ? 25.563 12.768 -13.209 1.00 88.75 203 ALA A N 1
ATOM 1499 C CA . ALA A 1 203 ? 24.770 13.432 -12.176 1.00 88.75 203 ALA A CA 1
ATOM 1500 C C . ALA A 1 203 ? 23.990 14.647 -12.716 1.00 88.75 203 ALA A C 1
ATOM 1502 O O . ALA A 1 203 ? 22.811 14.812 -12.396 1.00 88.75 203 ALA A O 1
ATOM 1503 N N . LEU A 1 204 ? 24.601 15.471 -13.579 1.00 89.94 204 LEU A N 1
ATOM 1504 C CA . LEU A 1 204 ? 23.893 16.572 -14.248 1.00 89.94 204 LEU A CA 1
ATOM 1505 C C . LEU A 1 204 ? 22.757 16.060 -15.146 1.00 89.94 204 LEU A C 1
ATOM 1507 O O . LEU A 1 204 ? 21.672 16.644 -15.144 1.00 89.94 204 LEU A O 1
ATOM 1511 N N . GLY A 1 205 ? 22.977 14.957 -15.866 1.00 89.75 205 GLY A N 1
ATOM 1512 C CA . GLY A 1 205 ? 21.941 14.294 -16.662 1.00 89.75 205 GLY A CA 1
ATOM 1513 C C . GLY A 1 205 ? 20.758 13.820 -15.812 1.00 89.75 205 GLY A C 1
ATOM 1514 O O . GLY A 1 205 ? 19.607 14.088 -16.156 1.00 89.75 205 GLY A O 1
ATOM 1515 N N . ILE A 1 206 ? 21.020 13.201 -14.656 1.00 90.44 206 ILE A N 1
ATOM 1516 C CA . ILE A 1 206 ? 19.967 12.764 -13.724 1.00 90.44 206 ILE A CA 1
ATOM 1517 C C . ILE A 1 206 ? 19.145 13.953 -13.220 1.00 90.44 206 ILE A C 1
ATOM 1519 O O . ILE A 1 206 ? 17.918 13.866 -13.154 1.00 90.44 206 ILE A O 1
ATOM 1523 N N . VAL A 1 207 ? 19.791 15.077 -12.894 1.00 92.00 207 VAL A N 1
ATOM 1524 C CA . VAL A 1 207 ? 19.086 16.292 -12.453 1.00 92.00 207 VAL A CA 1
ATOM 1525 C C . VAL A 1 207 ? 18.173 16.821 -13.560 1.00 92.00 207 VAL A C 1
ATOM 1527 O O . VAL A 1 207 ? 17.016 17.137 -13.289 1.00 92.00 207 VAL A O 1
ATOM 1530 N N . GLN A 1 208 ? 18.642 16.863 -14.809 1.00 92.75 208 GLN A N 1
ATOM 1531 C CA . GLN A 1 208 ? 17.822 17.282 -15.952 1.00 92.75 208 GLN A CA 1
ATOM 1532 C C . GLN A 1 208 ? 16.612 16.360 -16.158 1.00 92.75 208 GLN A C 1
ATOM 1534 O O . GLN A 1 208 ? 15.493 16.851 -16.314 1.00 92.75 208 GLN A O 1
ATOM 1539 N N . ILE A 1 209 ? 16.814 15.038 -16.097 1.00 92.81 209 ILE A N 1
ATOM 1540 C CA . ILE A 1 209 ? 15.737 14.042 -16.209 1.00 92.81 209 ILE A CA 1
ATOM 1541 C C . ILE A 1 209 ? 14.723 14.211 -15.071 1.00 92.81 209 ILE A C 1
ATOM 1543 O O . ILE A 1 209 ? 13.519 14.217 -15.317 1.00 92.81 209 ILE A O 1
ATOM 1547 N N . SER A 1 210 ? 15.197 14.402 -13.840 1.00 91.50 210 SER A N 1
ATOM 1548 C CA . SER A 1 210 ? 14.345 14.562 -12.655 1.00 91.50 210 SER A CA 1
ATOM 1549 C C . SER A 1 210 ? 13.501 15.834 -12.728 1.00 91.50 210 SER A C 1
ATOM 1551 O O . SER A 1 210 ? 12.304 15.795 -12.454 1.00 91.50 210 SER A O 1
ATOM 1553 N N . VAL A 1 211 ? 14.090 16.958 -13.154 1.00 94.75 211 VAL A N 1
ATOM 1554 C CA . VAL A 1 211 ? 13.355 18.217 -13.354 1.00 94.75 211 VAL A CA 1
ATOM 1555 C C . VAL A 1 211 ? 12.326 18.075 -14.475 1.00 94.75 211 VAL A C 1
ATOM 1557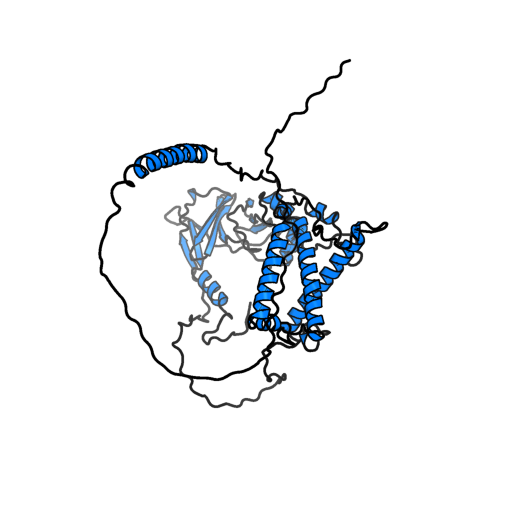 O O . VAL A 1 211 ? 11.191 18.522 -14.320 1.00 94.75 211 VAL A O 1
ATOM 1560 N N . PHE A 1 212 ? 12.683 17.423 -15.584 1.00 93.62 212 PHE A N 1
ATOM 1561 C CA . PHE A 1 212 ? 11.743 17.158 -16.671 1.00 93.62 212 PHE A CA 1
ATOM 1562 C C . PHE A 1 212 ? 10.564 16.295 -16.201 1.00 93.62 212 PHE A C 1
ATOM 1564 O O . PHE A 1 212 ? 9.412 16.669 -16.419 1.00 93.62 212 PHE A O 1
ATOM 1571 N N . ALA A 1 213 ? 10.837 15.192 -15.498 1.00 91.19 213 ALA A N 1
ATOM 1572 C CA . ALA A 1 213 ? 9.809 14.321 -14.936 1.00 91.19 213 ALA A CA 1
ATOM 1573 C C . ALA A 1 213 ? 8.902 15.075 -13.951 1.00 91.19 213 ALA A C 1
ATOM 1575 O O . ALA A 1 213 ? 7.685 14.947 -14.028 1.00 91.19 213 ALA A O 1
ATOM 1576 N N . MET A 1 214 ? 9.474 15.925 -13.092 1.00 91.81 214 MET A N 1
ATOM 1577 C CA . MET A 1 214 ? 8.723 16.758 -12.149 1.00 91.81 214 MET A CA 1
ATOM 1578 C C . MET A 1 214 ? 7.763 17.720 -12.863 1.00 91.81 214 MET A C 1
ATOM 1580 O O . MET A 1 214 ? 6.603 17.834 -12.473 1.00 91.81 214 MET A O 1
ATOM 1584 N N . VAL A 1 215 ? 8.225 18.414 -13.908 1.00 92.88 215 VAL A N 1
ATOM 1585 C CA . VAL A 1 215 ? 7.395 19.367 -14.665 1.00 92.88 215 VAL A CA 1
ATOM 1586 C C . VAL A 1 215 ? 6.275 18.647 -15.414 1.00 92.88 215 VAL A C 1
ATOM 1588 O O . VAL A 1 215 ? 5.134 19.111 -15.403 1.00 92.88 215 VAL A O 1
ATOM 1591 N N . VAL A 1 216 ? 6.588 17.517 -16.053 1.00 89.81 216 VAL A N 1
ATOM 1592 C CA . VAL A 1 216 ? 5.598 16.712 -16.777 1.00 89.81 216 VAL A CA 1
ATOM 1593 C C . VAL A 1 216 ? 4.554 16.162 -15.808 1.00 89.81 216 VAL A C 1
ATOM 1595 O O . VAL A 1 216 ? 3.367 16.399 -16.011 1.00 89.81 216 VAL A O 1
ATOM 1598 N N . GLU A 1 217 ? 4.970 15.505 -14.726 1.00 88.81 217 GLU A N 1
ATOM 1599 C CA . GLU A 1 217 ? 4.041 14.922 -13.751 1.00 88.81 217 GLU A CA 1
ATOM 1600 C C . GLU A 1 217 ? 3.191 16.005 -13.073 1.00 88.81 217 GLU A C 1
ATOM 1602 O O . GLU A 1 217 ? 1.972 15.867 -12.980 1.00 88.81 217 GLU A O 1
ATOM 1607 N N . GLY A 1 218 ? 3.795 17.138 -12.699 1.00 87.44 218 GLY A N 1
ATOM 1608 C CA . GLY A 1 218 ? 3.077 18.274 -12.120 1.00 87.44 218 GLY A CA 1
ATOM 1609 C C . GLY A 1 218 ? 2.032 18.881 -13.062 1.00 87.44 218 GLY A C 1
ATOM 1610 O O . GLY A 1 218 ? 0.977 19.320 -12.611 1.00 87.44 218 GLY A O 1
ATOM 1611 N N . ARG A 1 219 ? 2.272 18.870 -14.381 1.00 87.12 219 ARG A N 1
ATOM 1612 C CA . ARG A 1 219 ? 1.314 19.370 -15.382 1.00 87.12 219 ARG A CA 1
ATOM 1613 C C . ARG A 1 219 ? 0.103 18.454 -15.564 1.00 87.12 219 ARG A C 1
ATOM 1615 O O . ARG A 1 219 ? -0.965 18.952 -15.929 1.00 87.12 219 ARG A O 1
ATOM 1622 N N . TYR A 1 220 ? 0.270 17.149 -15.373 1.00 83.81 220 TYR A N 1
ATOM 1623 C CA . TYR A 1 220 ? -0.785 16.149 -15.575 1.00 83.81 220 TYR A CA 1
ATOM 1624 C C . TYR A 1 220 ? -1.400 15.628 -14.271 1.00 83.81 220 TYR A C 1
ATOM 1626 O O . TYR A 1 220 ? -2.274 14.757 -14.311 1.00 83.81 220 TYR A O 1
ATOM 1634 N N . TYR A 1 221 ? -0.982 16.177 -13.130 1.00 82.25 221 TYR A N 1
ATOM 1635 C CA . TYR A 1 221 ? -1.514 15.839 -11.820 1.00 82.25 221 TYR A CA 1
ATOM 1636 C C . TYR A 1 221 ? -3.027 16.092 -11.740 1.00 82.25 221 TYR A C 1
ATOM 1638 O O . TYR A 1 221 ? -3.504 17.209 -11.936 1.00 82.25 221 TYR A O 1
ATOM 1646 N N . SER A 1 222 ? -3.777 15.038 -11.432 1.00 77.12 222 SER A N 1
ATOM 1647 C CA . SER A 1 222 ? -5.235 15.017 -11.304 1.00 77.12 222 SER A CA 1
ATOM 1648 C C . SER A 1 222 ? -5.628 14.788 -9.840 1.00 77.12 222 SER A C 1
ATOM 1650 O O . SER A 1 222 ? -6.082 13.712 -9.468 1.00 77.12 222 SER A O 1
ATOM 1652 N N . GLY A 1 223 ? -5.480 15.796 -8.974 1.00 76.81 223 GLY A N 1
ATOM 1653 C CA . GLY A 1 223 ? -5.889 15.668 -7.562 1.00 76.81 223 GLY A CA 1
ATOM 1654 C C . GLY A 1 223 ? -7.360 15.252 -7.389 1.00 76.81 223 GLY A C 1
ATOM 1655 O O . GLY A 1 223 ? -7.695 14.462 -6.509 1.00 76.81 223 GLY A O 1
ATOM 1656 N N . ASP A 1 224 ? -8.217 15.691 -8.310 1.00 81.50 224 ASP A N 1
ATOM 1657 C CA . ASP A 1 224 ? -9.655 15.397 -8.326 1.00 81.50 224 ASP A CA 1
ATOM 1658 C C . ASP A 1 224 ? -9.986 13.931 -8.649 1.00 81.50 224 ASP A C 1
ATOM 1660 O O . ASP A 1 224 ? -11.103 13.467 -8.414 1.00 81.50 224 ASP A O 1
ATOM 1664 N N . ALA A 1 225 ? -9.015 13.161 -9.144 1.00 83.69 225 ALA A N 1
ATOM 1665 C CA . ALA A 1 225 ? -9.189 11.733 -9.370 1.00 83.69 225 ALA A CA 1
ATOM 1666 C C . ALA A 1 225 ? -9.366 10.949 -8.067 1.00 83.69 225 ALA A C 1
ATOM 1668 O O . ALA A 1 225 ? -10.011 9.899 -8.071 1.00 83.69 225 ALA A O 1
ATOM 1669 N N . TRP A 1 226 ? -8.847 11.476 -6.950 1.00 85.00 226 TRP A N 1
ATOM 1670 C CA . TRP A 1 226 ? -9.031 10.891 -5.623 1.00 85.00 226 TRP A CA 1
ATOM 1671 C C . TRP A 1 226 ? -10.513 10.804 -5.236 1.00 85.00 226 TRP A C 1
ATOM 1673 O O . TRP A 1 226 ? -10.930 9.837 -4.604 1.00 85.00 226 TRP A O 1
ATOM 1683 N N . ILE A 1 227 ? -11.309 11.788 -5.668 1.00 83.00 227 ILE A N 1
ATOM 1684 C CA . ILE A 1 227 ? -12.739 11.928 -5.354 1.00 83.00 227 ILE A CA 1
ATOM 1685 C C . ILE A 1 227 ? -13.668 11.501 -6.505 1.00 83.00 227 ILE A C 1
ATOM 1687 O O . ILE A 1 227 ? -14.872 11.746 -6.451 1.00 83.00 227 ILE A O 1
ATOM 1691 N N . GLY A 1 228 ? -13.111 10.905 -7.565 1.00 82.12 228 GLY A N 1
ATOM 1692 C CA . GLY A 1 228 ? -13.870 10.438 -8.728 1.00 82.12 228 GLY A CA 1
ATOM 1693 C C . GLY A 1 228 ? -14.309 11.526 -9.714 1.00 82.12 228 GLY A C 1
ATOM 1694 O O . GLY A 1 228 ? -15.130 11.252 -10.589 1.00 82.12 228 GLY A O 1
ATOM 1695 N N . GLN A 1 229 ? -13.763 12.742 -9.606 1.00 82.94 229 GLN A N 1
ATOM 1696 C CA . GLN A 1 229 ? -14.061 13.867 -10.500 1.00 82.94 229 GLN A CA 1
ATOM 1697 C C . GLN A 1 229 ? -12.924 14.142 -11.493 1.00 82.94 229 GLN A C 1
ATOM 1699 O O . GLN A 1 229 ? -12.528 15.287 -11.711 1.00 82.94 229 GLN A O 1
ATOM 1704 N N . MET A 1 230 ? -12.353 13.091 -12.083 1.00 82.56 230 MET A N 1
ATOM 1705 C CA . MET A 1 230 ? -11.360 13.270 -13.137 1.00 82.56 230 MET A CA 1
ATOM 1706 C C . MET A 1 230 ? -12.043 13.681 -14.452 1.00 82.56 230 MET A C 1
ATOM 1708 O O . MET A 1 230 ? -12.876 12.947 -14.976 1.00 82.56 230 MET A O 1
ATOM 1712 N N . ASP A 1 231 ? -11.641 14.822 -15.021 1.00 80.12 231 ASP A N 1
ATOM 1713 C CA . ASP A 1 231 ? -12.187 15.339 -16.292 1.00 80.12 231 ASP A CA 1
ATOM 1714 C C . ASP A 1 231 ? -11.682 14.582 -17.542 1.00 80.12 231 ASP A C 1
ATOM 1716 O O . ASP A 1 231 ? -12.131 14.840 -18.660 1.00 80.12 231 ASP A O 1
ATOM 1720 N N . ARG A 1 232 ? -10.719 13.667 -17.373 1.00 84.88 232 ARG A N 1
ATOM 1721 C CA . ARG A 1 232 ? -10.084 12.884 -18.445 1.00 84.88 232 ARG A CA 1
ATOM 1722 C C . ARG A 1 232 ? -10.196 11.390 -18.180 1.00 84.88 232 ARG A C 1
ATOM 1724 O O . ARG A 1 232 ? -10.384 10.966 -17.044 1.00 84.88 232 ARG A O 1
ATOM 1731 N N . GLU A 1 233 ? -10.033 10.587 -19.227 1.00 84.56 233 GLU A N 1
ATOM 1732 C CA . GLU A 1 233 ? -9.950 9.139 -19.063 1.00 84.56 233 GLU A CA 1
ATOM 1733 C C . GLU A 1 233 ? -8.639 8.766 -18.338 1.00 84.56 233 GLU A C 1
ATOM 1735 O O . GLU A 1 233 ? -7.574 9.304 -18.677 1.00 84.56 233 GLU A O 1
ATOM 1740 N N . PRO A 1 234 ? -8.674 7.863 -17.339 1.00 87.44 234 PRO A N 1
ATOM 1741 C CA . PRO A 1 234 ? -7.472 7.443 -16.629 1.00 87.44 234 PRO A CA 1
ATOM 1742 C C . PRO A 1 234 ? -6.379 6.951 -17.588 1.00 87.44 234 PRO A C 1
ATOM 1744 O O . PRO A 1 234 ? -6.579 6.021 -18.364 1.00 87.44 234 PRO A O 1
ATOM 1747 N N . GLY A 1 235 ? -5.201 7.575 -17.521 1.00 84.88 235 GLY A N 1
ATOM 1748 C CA . GLY A 1 235 ? -4.055 7.240 -18.375 1.00 84.88 235 GLY A CA 1
ATOM 1749 C C . GLY A 1 235 ? -3.960 8.015 -19.698 1.00 84.88 235 GLY A C 1
ATOM 1750 O O . GLY A 1 235 ? -2.890 7.978 -20.320 1.00 84.88 235 GLY A O 1
ATOM 1751 N N . ASP A 1 236 ? -4.996 8.767 -20.091 1.00 88.00 236 ASP A N 1
ATOM 1752 C CA . ASP A 1 236 ? -4.932 9.682 -21.236 1.00 88.00 236 ASP A CA 1
ATOM 1753 C C . ASP A 1 236 ? -4.195 10.969 -20.849 1.00 88.00 236 ASP A C 1
ATOM 1755 O O . ASP A 1 236 ? -4.652 11.745 -20.011 1.00 88.00 236 ASP A O 1
ATOM 1759 N N . LEU A 1 237 ? -3.018 11.178 -21.436 1.00 86.12 237 LEU A N 1
ATOM 1760 C CA . LEU A 1 237 ? -2.181 12.367 -21.236 1.00 86.12 237 LEU A CA 1
ATOM 1761 C C . LEU A 1 237 ? -2.124 13.247 -22.495 1.00 86.12 237 LEU A C 1
ATOM 1763 O O . LEU A 1 237 ? -1.370 14.216 -22.532 1.00 86.12 237 LEU A O 1
ATOM 1767 N N . GLY A 1 238 ? -2.854 12.895 -23.560 1.00 83.56 238 GLY A N 1
ATOM 1768 C CA . GLY A 1 238 ? -2.752 13.563 -24.862 1.00 83.56 238 GLY A CA 1
ATOM 1769 C C . GLY A 1 238 ? -1.414 13.347 -25.587 1.00 83.56 238 GLY A C 1
ATOM 1770 O O . GLY A 1 238 ? -1.106 14.055 -26.549 1.00 83.56 238 GLY A O 1
ATOM 1771 N N . PHE A 1 239 ? -0.601 12.382 -25.146 1.00 86.31 239 PHE A N 1
ATOM 1772 C CA . PHE A 1 239 ? 0.691 12.060 -25.751 1.00 86.31 239 PHE A CA 1
ATOM 1773 C C . PHE A 1 239 ? 0.527 11.111 -26.950 1.00 86.31 239 PHE A C 1
ATOM 1775 O O . PHE A 1 239 ? 0.701 9.902 -26.835 1.00 86.31 239 PHE A O 1
ATOM 1782 N N . ASP A 1 240 ? 0.203 11.671 -28.118 1.00 86.50 240 ASP A N 1
ATOM 1783 C CA . ASP A 1 240 ? 0.109 10.929 -29.386 1.00 86.50 240 ASP A CA 1
ATOM 1784 C C . ASP A 1 240 ? 0.938 11.607 -30.499 1.00 86.50 240 ASP A C 1
ATOM 1786 O O . ASP A 1 240 ? 0.387 12.225 -31.419 1.00 86.50 240 ASP A O 1
ATOM 1790 N N . PRO A 1 241 ? 2.285 11.529 -30.437 1.00 86.69 241 PRO A N 1
ATOM 1791 C CA . PRO A 1 241 ? 3.158 12.161 -31.431 1.00 86.69 241 PRO A CA 1
ATOM 1792 C C . PRO A 1 241 ? 2.980 11.572 -32.839 1.00 86.69 241 PRO A C 1
ATOM 1794 O O . PRO A 1 241 ? 3.182 12.267 -33.834 1.00 86.69 241 PRO A O 1
ATOM 1797 N N . LEU A 1 242 ? 2.571 10.303 -32.931 1.00 85.38 242 LEU A N 1
ATOM 1798 C CA . LEU A 1 242 ? 2.393 9.571 -34.188 1.00 85.38 242 LEU A CA 1
ATOM 1799 C C . LEU A 1 242 ? 0.954 9.629 -34.731 1.00 85.38 242 LEU A C 1
ATOM 1801 O O . LEU A 1 242 ? 0.687 9.068 -35.798 1.00 85.38 242 LEU A O 1
ATOM 1805 N N . LYS A 1 243 ? 0.042 10.320 -34.031 1.00 82.19 243 LYS A N 1
ATOM 1806 C CA . LYS A 1 243 ? -1.384 10.468 -34.374 1.00 82.19 243 LYS A CA 1
ATOM 1807 C C . LYS A 1 243 ? -2.065 9.125 -34.670 1.00 82.19 243 LYS A C 1
ATOM 1809 O O . LYS A 1 243 ? -2.875 9.027 -35.596 1.00 82.19 243 LYS A O 1
ATOM 1814 N N . LEU A 1 244 ? -1.714 8.082 -33.918 1.00 79.19 244 LEU A N 1
ATOM 1815 C CA . LEU A 1 244 ? -2.244 6.729 -34.114 1.00 79.19 244 LEU A CA 1
ATOM 1816 C C . LEU A 1 244 ? -3.749 6.676 -33.837 1.00 79.19 244 LEU A C 1
ATOM 1818 O O . LEU A 1 244 ? -4.468 5.989 -34.560 1.00 79.19 244 LEU A O 1
ATOM 1822 N N . SER A 1 245 ? -4.219 7.494 -32.890 1.00 73.94 245 SER A N 1
ATOM 1823 C CA . SER A 1 245 ? -5.633 7.624 -32.514 1.00 73.94 245 SER A CA 1
ATOM 1824 C C . SER A 1 245 ? -6.560 8.039 -33.662 1.00 73.94 245 SER A C 1
ATOM 1826 O O . SER A 1 245 ? -7.752 7.752 -33.629 1.00 73.94 245 SER A O 1
ATOM 1828 N N . LYS A 1 246 ? -6.033 8.707 -34.699 1.00 76.94 246 LYS A N 1
ATOM 1829 C CA . LYS A 1 246 ? -6.823 9.275 -35.807 1.00 76.94 246 LYS A CA 1
ATOM 1830 C C . LYS A 1 246 ? -6.908 8.369 -37.038 1.00 76.94 246 LYS A C 1
ATOM 1832 O O . LYS A 1 246 ? -7.443 8.789 -38.064 1.00 76.94 246 LYS A O 1
ATOM 1837 N N . ARG A 1 247 ? -6.346 7.158 -36.984 1.00 78.56 247 ARG A N 1
ATOM 1838 C CA . ARG A 1 247 ? -6.369 6.219 -38.115 1.00 78.56 247 ARG A CA 1
ATOM 1839 C C . ARG A 1 247 ? -7.755 5.564 -38.255 1.00 78.56 247 ARG A C 1
ATOM 1841 O O . ARG A 1 247 ? -8.352 5.200 -37.244 1.00 78.56 247 ARG A O 1
ATOM 1848 N N . PRO A 1 248 ? -8.277 5.374 -39.482 1.00 69.19 248 PRO A N 1
ATOM 1849 C CA . PRO A 1 248 ? -9.543 4.668 -39.679 1.00 69.19 248 PRO A CA 1
ATOM 1850 C C . PRO A 1 248 ? -9.403 3.201 -39.239 1.00 69.19 248 PRO A C 1
ATOM 1852 O O . PRO A 1 248 ? -8.447 2.532 -39.625 1.00 69.19 248 PRO A O 1
ATOM 1855 N N . GLY A 1 249 ? -10.339 2.707 -38.419 1.00 75.06 249 GLY A N 1
ATOM 1856 C CA . GLY A 1 249 ? -10.312 1.341 -37.868 1.00 75.06 249 GLY A CA 1
ATOM 1857 C C . GLY A 1 249 ? -9.473 1.161 -36.595 1.00 75.06 249 GLY A C 1
ATOM 1858 O O . GLY A 1 249 ? -9.171 0.031 -36.220 1.00 75.06 249 GLY A O 1
ATOM 1859 N N . PHE A 1 250 ? -9.073 2.253 -35.939 1.00 77.31 250 PHE A N 1
ATOM 1860 C CA . PHE A 1 250 ? -8.307 2.202 -34.696 1.00 77.31 250 PHE A CA 1
ATOM 1861 C C . PHE A 1 250 ? -9.204 1.862 -33.497 1.00 77.31 250 PHE A C 1
ATOM 1863 O O . PHE A 1 250 ? -10.033 2.667 -33.075 1.00 77.31 250 PHE A O 1
ATOM 1870 N N . ASP A 1 251 ? -9.029 0.662 -32.947 1.00 84.00 251 ASP A N 1
ATOM 1871 C CA . ASP A 1 251 ? -9.722 0.220 -31.737 1.00 84.00 251 ASP A CA 1
ATOM 1872 C C . ASP A 1 251 ? -8.936 0.643 -30.485 1.00 84.00 251 ASP A C 1
ATOM 1874 O O . ASP A 1 251 ? -7.977 -0.016 -30.069 1.00 84.00 251 ASP A O 1
ATOM 1878 N N . LEU A 1 252 ? -9.345 1.776 -29.904 1.00 84.06 252 LEU A N 1
ATOM 1879 C CA . LEU A 1 252 ? -8.753 2.344 -28.690 1.00 84.06 252 LEU A CA 1
ATOM 1880 C C . LEU A 1 252 ? -8.803 1.365 -27.513 1.00 84.06 252 LEU A C 1
ATOM 1882 O O . LEU A 1 252 ? -7.792 1.172 -26.841 1.00 84.06 252 LEU A O 1
ATOM 1886 N N . LYS A 1 253 ? -9.948 0.709 -27.293 1.00 85.94 253 LYS A N 1
ATOM 1887 C CA . LYS A 1 253 ? -10.157 -0.163 -26.128 1.00 85.94 253 LYS A CA 1
ATOM 1888 C C . LYS A 1 253 ? -9.263 -1.392 -26.181 1.00 85.94 253 LYS A C 1
ATOM 1890 O O . LYS A 1 253 ? -8.692 -1.789 -25.168 1.00 85.94 253 LYS A O 1
ATOM 1895 N N . LYS A 1 254 ? -9.078 -1.963 -27.373 1.00 89.69 254 LYS A N 1
ATOM 1896 C CA . LYS A 1 254 ? -8.161 -3.090 -27.570 1.00 89.69 254 LYS A CA 1
ATOM 1897 C C . LYS A 1 254 ? -6.716 -2.723 -27.234 1.00 89.69 254 LYS A C 1
ATOM 1899 O O . LYS A 1 254 ? -6.022 -3.508 -26.593 1.00 89.69 254 LYS A O 1
ATOM 1904 N N . LEU A 1 255 ? -6.252 -1.548 -27.655 1.00 89.12 255 LEU A N 1
ATOM 1905 C CA . LEU A 1 255 ? -4.882 -1.103 -27.386 1.00 89.12 255 LEU A CA 1
ATOM 1906 C C . LEU A 1 255 ? -4.675 -0.701 -25.924 1.00 89.12 255 LEU A C 1
ATOM 1908 O O . LEU A 1 255 ? -3.637 -1.034 -25.361 1.00 89.12 255 LEU A O 1
ATOM 1912 N N . GLN A 1 256 ? -5.671 -0.074 -25.293 1.00 90.25 256 GLN A N 1
ATOM 1913 C CA . GLN A 1 256 ? -5.673 0.177 -23.848 1.00 90.25 256 GLN A CA 1
ATOM 1914 C C . GLN A 1 256 ? -5.543 -1.136 -23.064 1.00 90.25 256 GLN A C 1
ATOM 1916 O O . GLN A 1 256 ? -4.715 -1.250 -22.163 1.00 90.25 256 GLN A O 1
ATOM 1921 N N . LEU A 1 257 ? -6.311 -2.163 -23.444 1.00 91.31 257 LEU A N 1
ATOM 1922 C CA . LEU A 1 257 ? -6.230 -3.486 -22.829 1.00 91.31 257 LEU A CA 1
ATOM 1923 C C . LEU A 1 257 ? -4.834 -4.100 -23.008 1.00 91.31 257 LEU A C 1
ATOM 1925 O O . LEU A 1 257 ? -4.266 -4.624 -22.050 1.00 91.31 257 LEU A O 1
ATOM 1929 N N . GLN A 1 258 ? -4.251 -4.002 -24.206 1.00 92.81 258 GLN A N 1
ATOM 1930 C CA . GLN A 1 258 ? -2.887 -4.474 -24.465 1.00 92.81 258 GLN A CA 1
ATOM 1931 C C . GLN A 1 258 ? -1.842 -3.724 -23.631 1.00 92.81 258 GLN A C 1
ATOM 1933 O O . GLN A 1 258 ? -0.941 -4.356 -23.083 1.00 92.81 258 GLN A O 1
ATOM 1938 N N . GLU A 1 259 ? -1.959 -2.401 -23.500 1.00 93.94 259 GLU A N 1
ATOM 1939 C CA . GLU A 1 259 ? -1.077 -1.592 -22.655 1.00 93.94 259 GLU A CA 1
ATOM 1940 C C . GLU A 1 259 ? -1.153 -2.041 -21.193 1.00 93.94 259 GLU A C 1
ATOM 1942 O O . GLU A 1 259 ? -0.119 -2.291 -20.577 1.00 93.94 259 GLU A O 1
ATOM 1947 N N . ILE A 1 260 ? -2.363 -2.218 -20.655 1.00 93.94 260 ILE A N 1
ATOM 1948 C CA . ILE A 1 260 ? -2.569 -2.669 -19.274 1.00 93.94 260 ILE A CA 1
ATOM 1949 C C . ILE A 1 260 ? -1.981 -4.068 -19.069 1.00 93.94 260 ILE A C 1
ATOM 1951 O O . ILE A 1 260 ? -1.274 -4.294 -18.089 1.00 93.94 260 ILE A O 1
ATOM 1955 N N . LYS A 1 261 ? -2.214 -5.008 -19.991 1.00 94.50 261 LYS A N 1
ATOM 1956 C CA . LYS A 1 261 ? -1.669 -6.371 -19.889 1.00 94.50 261 LYS A CA 1
ATOM 1957 C C . LYS A 1 261 ? -0.145 -6.398 -19.941 1.00 94.50 261 LYS A C 1
ATOM 1959 O O . LYS A 1 261 ? 0.479 -7.047 -19.103 1.00 94.50 261 LYS A O 1
ATOM 1964 N N . ASN A 1 262 ? 0.456 -5.659 -20.871 1.00 96.06 262 ASN A N 1
ATOM 1965 C CA . ASN A 1 262 ? 1.910 -5.529 -20.953 1.00 96.06 262 ASN A CA 1
ATOM 1966 C C . ASN A 1 262 ? 2.480 -4.829 -19.712 1.00 96.06 262 ASN A C 1
ATOM 1968 O O . ASN A 1 262 ? 3.517 -5.241 -19.198 1.00 96.06 262 ASN A O 1
ATOM 1972 N N . GLY A 1 263 ? 1.772 -3.831 -19.178 1.00 96.31 263 GLY A N 1
ATOM 1973 C CA . GLY A 1 263 ? 2.106 -3.165 -17.923 1.00 96.31 263 GLY A CA 1
ATOM 1974 C C . GLY A 1 263 ? 2.073 -4.116 -16.726 1.00 96.31 263 GLY A C 1
ATOM 1975 O O . GLY A 1 263 ? 3.037 -4.166 -15.968 1.00 96.31 263 GLY A O 1
ATOM 1976 N N . ARG A 1 264 ? 1.015 -4.925 -16.576 1.00 96.25 264 ARG A N 1
ATOM 1977 C CA . ARG A 1 264 ? 0.898 -5.960 -15.528 1.00 96.25 264 ARG A CA 1
ATOM 1978 C C . ARG A 1 264 ? 2.017 -6.992 -15.624 1.00 96.25 264 ARG A C 1
ATOM 1980 O O . ARG A 1 264 ? 2.650 -7.299 -14.616 1.00 96.25 264 ARG A O 1
ATOM 1987 N N . LEU A 1 265 ? 2.310 -7.468 -16.835 1.00 95.38 265 LEU A N 1
ATOM 1988 C CA . LEU A 1 265 ? 3.426 -8.377 -17.088 1.00 95.38 265 LEU A CA 1
ATOM 1989 C C . LEU A 1 265 ? 4.765 -7.737 -16.696 1.00 95.38 265 LEU A C 1
ATOM 1991 O O . LEU A 1 265 ? 5.570 -8.372 -16.018 1.00 95.38 265 LEU A O 1
ATOM 1995 N N . ALA A 1 266 ? 4.993 -6.474 -17.061 1.00 96.06 266 ALA A N 1
ATOM 1996 C CA . ALA A 1 266 ? 6.213 -5.755 -16.710 1.00 96.06 266 ALA A CA 1
ATOM 1997 C C . ALA A 1 266 ? 6.342 -5.509 -15.198 1.00 96.06 266 ALA A C 1
ATOM 1999 O O . ALA A 1 266 ? 7.438 -5.652 -14.658 1.00 96.06 266 ALA A O 1
ATOM 2000 N N . MET A 1 267 ? 5.247 -5.188 -14.499 1.00 97.19 267 MET A N 1
ATOM 2001 C CA . MET A 1 267 ? 5.236 -5.044 -13.036 1.00 97.19 267 MET A CA 1
ATOM 2002 C C . MET A 1 267 ? 5.657 -6.347 -12.349 1.00 97.19 267 MET A C 1
ATOM 2004 O O . MET A 1 267 ? 6.535 -6.329 -11.486 1.00 97.19 267 MET A O 1
ATOM 2008 N N . ILE A 1 268 ? 5.108 -7.487 -12.785 1.00 94.81 268 ILE A N 1
ATOM 2009 C CA . ILE A 1 268 ? 5.506 -8.813 -12.286 1.00 94.81 268 ILE A CA 1
ATOM 2010 C C . ILE A 1 268 ? 6.972 -9.107 -12.635 1.00 94.81 268 ILE A C 1
ATOM 2012 O O . ILE A 1 268 ? 7.713 -9.611 -11.792 1.00 94.81 268 ILE A O 1
ATOM 2016 N N . GLY A 1 269 ? 7.418 -8.766 -13.846 1.00 91.81 269 GLY A N 1
ATOM 2017 C CA . GLY A 1 269 ? 8.798 -8.964 -14.292 1.00 91.81 269 GLY A CA 1
ATOM 2018 C C . GLY A 1 269 ? 9.817 -8.199 -13.444 1.00 91.81 269 GLY A C 1
ATOM 2019 O O . GLY A 1 269 ? 10.777 -8.790 -12.955 1.00 91.81 269 GLY A O 1
ATOM 2020 N N . VAL A 1 270 ? 9.591 -6.905 -13.203 1.00 91.06 270 VAL A N 1
ATOM 2021 C CA . VAL A 1 270 ? 10.468 -6.077 -12.357 1.00 91.06 270 VAL A CA 1
ATOM 2022 C C . VAL A 1 270 ? 10.434 -6.543 -10.899 1.00 91.06 270 VAL A C 1
ATOM 2024 O O . VAL A 1 270 ? 11.489 -6.651 -10.276 1.00 91.06 270 VAL A O 1
ATOM 2027 N N . ALA A 1 271 ? 9.257 -6.889 -10.366 1.00 91.62 271 ALA A N 1
ATOM 2028 C CA . ALA A 1 271 ? 9.144 -7.460 -9.024 1.00 91.62 271 ALA A CA 1
ATOM 2029 C C . ALA A 1 271 ? 9.913 -8.786 -8.898 1.00 91.62 271 ALA A C 1
ATOM 2031 O O . ALA A 1 271 ? 10.584 -9.015 -7.896 1.00 91.62 271 ALA A O 1
ATOM 2032 N N . SER A 1 272 ? 9.884 -9.624 -9.937 1.00 89.62 272 SER A N 1
ATOM 2033 C CA . SER A 1 272 ? 10.633 -10.886 -9.995 1.00 89.62 272 SER A CA 1
ATOM 2034 C C . SER A 1 272 ? 12.147 -10.656 -10.022 1.00 89.62 272 SER A C 1
ATOM 2036 O O . SER A 1 272 ? 12.879 -11.353 -9.323 1.00 89.62 272 SER A O 1
ATOM 2038 N N . LEU A 1 273 ? 12.626 -9.658 -10.775 1.00 85.88 273 LEU A N 1
ATOM 2039 C CA . LEU A 1 273 ? 14.042 -9.263 -10.776 1.00 85.88 273 LEU A CA 1
ATOM 2040 C C . LEU A 1 273 ? 14.490 -8.780 -9.389 1.00 85.88 273 LEU A C 1
ATOM 2042 O O . LEU A 1 273 ? 15.552 -9.178 -8.913 1.00 85.88 273 LEU A O 1
ATOM 2046 N N . ALA A 1 274 ? 13.669 -7.964 -8.723 1.00 85.50 274 ALA A N 1
ATOM 2047 C CA . ALA A 1 274 ? 13.947 -7.488 -7.372 1.00 85.50 274 ALA A CA 1
ATOM 2048 C C . ALA A 1 274 ? 13.940 -8.634 -6.344 1.00 85.50 274 ALA A C 1
ATOM 2050 O O . ALA A 1 274 ? 14.873 -8.755 -5.551 1.00 85.50 274 ALA A O 1
ATOM 2051 N N . ALA A 1 275 ? 12.937 -9.515 -6.391 1.00 86.81 275 ALA A N 1
ATOM 2052 C CA . ALA A 1 275 ? 12.830 -10.669 -5.500 1.00 86.81 275 ALA A CA 1
ATOM 2053 C C . ALA A 1 275 ? 14.021 -11.624 -5.656 1.00 86.81 275 ALA A C 1
ATOM 2055 O O . ALA A 1 275 ? 14.599 -12.049 -4.659 1.00 86.81 275 ALA A O 1
ATOM 2056 N N . ASN A 1 276 ? 14.437 -11.902 -6.893 1.00 82.94 276 ASN A N 1
ATOM 2057 C CA . ASN A 1 276 ? 15.579 -12.769 -7.169 1.00 82.94 276 ASN A CA 1
ATOM 2058 C C . ASN A 1 276 ? 16.918 -12.149 -6.751 1.00 82.94 276 ASN A C 1
ATOM 2060 O O . ASN A 1 276 ? 17.832 -12.867 -6.353 1.00 82.94 276 ASN A O 1
ATOM 2064 N N . HIS A 1 277 ? 17.022 -10.820 -6.788 1.00 79.31 277 HIS A N 1
ATOM 2065 C CA . HIS A 1 277 ? 18.180 -10.104 -6.266 1.00 79.31 277 HIS A CA 1
ATOM 2066 C C . HIS A 1 277 ? 18.267 -10.168 -4.732 1.00 79.31 277 HIS A C 1
ATOM 2068 O O . HIS A 1 277 ? 19.343 -10.394 -4.179 1.00 79.31 277 HIS A O 1
ATOM 2074 N N . SER A 1 278 ? 17.143 -9.983 -4.032 1.00 82.50 278 SER A N 1
ATOM 2075 C CA . SER A 1 278 ? 17.101 -10.035 -2.564 1.00 82.50 278 SER A CA 1
ATOM 2076 C C . SER A 1 278 ? 17.202 -11.461 -2.016 1.00 82.50 278 SER A C 1
ATOM 2078 O O . SER A 1 278 ? 17.851 -11.689 -0.995 1.00 82.50 278 SER A O 1
ATOM 2080 N N . VAL A 1 279 ? 16.569 -12.420 -2.695 1.00 82.44 279 VAL A N 1
ATOM 2081 C CA . VAL A 1 279 ? 16.523 -13.838 -2.330 1.00 82.44 279 VAL A CA 1
ATOM 2082 C C . VAL A 1 279 ? 16.967 -14.664 -3.543 1.00 82.44 279 VAL A C 1
ATOM 2084 O O . VAL A 1 279 ? 16.139 -14.966 -4.414 1.00 82.44 279 VAL A O 1
ATOM 2087 N N . PRO A 1 280 ? 18.260 -15.039 -3.615 1.00 78.88 280 PRO A N 1
ATOM 2088 C CA . PRO A 1 280 ? 18.788 -15.833 -4.718 1.00 78.88 280 PRO A CA 1
ATOM 2089 C C . PRO A 1 280 ? 18.035 -17.157 -4.868 1.00 78.88 280 PRO A C 1
ATOM 2091 O O . PRO A 1 280 ? 17.888 -17.907 -3.904 1.00 78.88 280 PRO A O 1
ATOM 2094 N N . GLY A 1 281 ? 17.560 -17.450 -6.080 1.00 76.94 281 GLY A N 1
ATOM 2095 C CA . GLY A 1 281 ? 16.830 -18.686 -6.378 1.00 76.94 281 GLY A CA 1
ATOM 2096 C C . GLY A 1 281 ? 15.332 -18.647 -6.061 1.00 76.94 281 GLY A C 1
ATOM 2097 O O . GLY A 1 281 ? 14.662 -19.662 -6.231 1.00 76.94 281 GLY A O 1
ATOM 2098 N N . SER A 1 282 ? 14.783 -17.496 -5.652 1.00 84.81 282 SER A N 1
ATOM 2099 C CA . SER A 1 282 ? 13.329 -17.315 -5.497 1.00 84.81 282 SER A CA 1
ATOM 2100 C C . SER A 1 282 ? 12.566 -17.456 -6.818 1.00 84.81 282 SER A C 1
ATOM 2102 O O . SER A 1 282 ? 11.423 -17.908 -6.818 1.00 84.81 282 SER A O 1
ATOM 2104 N N . VAL A 1 283 ? 13.203 -17.126 -7.948 1.00 84.94 283 VAL A N 1
ATOM 2105 C CA . VAL A 1 283 ? 12.639 -17.312 -9.290 1.00 84.94 283 VAL A CA 1
ATOM 2106 C C . VAL A 1 283 ? 13.483 -18.339 -10.057 1.00 84.94 283 VAL A C 1
ATOM 2108 O O . VAL A 1 283 ? 14.551 -17.991 -10.563 1.00 84.94 283 VAL A O 1
ATOM 2111 N N . PRO A 1 284 ? 13.021 -19.598 -10.200 1.00 77.44 284 PRO A N 1
ATOM 2112 C CA . PRO A 1 284 ? 13.836 -20.702 -10.723 1.00 77.44 284 PRO A CA 1
ATOM 2113 C C . PRO A 1 284 ? 14.382 -20.507 -12.145 1.00 77.44 284 PRO A C 1
ATOM 2115 O O . PRO A 1 284 ? 15.411 -21.078 -12.494 1.00 77.44 284 PRO A O 1
ATOM 2118 N N . LEU A 1 285 ? 13.697 -19.712 -12.973 1.00 77.69 285 LEU A N 1
ATOM 2119 C CA . LEU A 1 285 ? 14.075 -19.448 -14.368 1.00 77.69 285 LEU A CA 1
ATOM 2120 C C . LEU A 1 285 ? 15.058 -18.275 -14.525 1.00 77.69 285 LEU A C 1
ATOM 2122 O O . LEU A 1 285 ? 15.621 -18.094 -15.602 1.00 77.69 285 LEU A O 1
ATOM 2126 N N . LEU A 1 286 ? 15.278 -17.479 -13.473 1.00 71.25 286 LEU A N 1
ATOM 2127 C CA . LEU A 1 286 ? 16.198 -16.341 -13.480 1.00 71.25 286 LEU A CA 1
ATOM 2128 C C . LEU A 1 286 ? 17.518 -16.729 -12.799 1.00 71.25 286 LEU A C 1
ATOM 2130 O O . LEU A 1 286 ? 17.817 -16.302 -11.687 1.00 71.25 286 LEU A O 1
ATOM 2134 N N . SER A 1 287 ? 18.332 -17.539 -13.475 1.00 61.91 287 SER A N 1
ATOM 2135 C CA . SER A 1 287 ? 19.704 -17.857 -13.050 1.00 61.91 287 SER A CA 1
ATOM 2136 C C . SER A 1 287 ? 20.729 -16.959 -13.760 1.00 61.91 287 SER A C 1
ATOM 2138 O O . SER A 1 287 ? 20.643 -16.796 -14.975 1.00 61.91 287 SER A O 1
ATOM 2140 N N . GLY A 1 288 ? 21.722 -16.410 -13.046 1.00 63.41 288 GLY A N 1
ATOM 2141 C CA . GLY A 1 288 ? 22.820 -15.622 -13.642 1.00 63.41 288 GLY A CA 1
ATOM 2142 C C . GLY A 1 288 ? 23.025 -14.244 -12.999 1.00 63.41 288 GLY A C 1
ATOM 2143 O O . GLY A 1 288 ? 22.841 -14.103 -11.794 1.00 63.41 288 GLY A O 1
ATOM 2144 N N . LEU A 1 289 ? 23.397 -13.223 -13.790 1.00 56.25 289 LEU A N 1
ATOM 2145 C CA . LEU A 1 289 ? 23.686 -11.852 -13.310 1.00 56.25 289 LEU A CA 1
ATOM 2146 C C . LEU A 1 289 ? 22.538 -11.233 -12.487 1.00 56.25 289 LEU A C 1
ATOM 2148 O O . LEU A 1 289 ? 22.780 -10.506 -11.533 1.00 56.25 289 LEU A O 1
ATOM 2152 N N . TYR A 1 290 ? 21.284 -11.557 -12.812 1.00 57.19 290 TYR A N 1
ATOM 2153 C CA . TYR A 1 290 ? 20.104 -11.066 -12.086 1.00 57.19 290 TYR A CA 1
ATOM 2154 C C . TYR A 1 290 ? 19.789 -11.850 -10.795 1.00 57.19 290 TYR A C 1
ATOM 2156 O O . TYR A 1 290 ? 18.786 -11.569 -10.144 1.00 57.19 290 TYR A O 1
ATOM 2164 N N . ALA A 1 291 ? 20.612 -12.843 -10.441 1.00 53.09 291 ALA A N 1
ATOM 2165 C CA . ALA A 1 291 ? 20.496 -13.666 -9.231 1.00 53.09 291 ALA A CA 1
ATOM 2166 C C . ALA A 1 291 ? 21.610 -13.393 -8.209 1.00 53.09 291 ALA A C 1
ATOM 2168 O O . ALA A 1 291 ? 21.601 -13.963 -7.117 1.00 53.09 291 ALA A O 1
ATOM 2169 N N . GLN A 1 292 ? 22.606 -12.571 -8.562 1.00 53.81 292 GLN A N 1
ATOM 2170 C CA . GLN A 1 292 ? 23.736 -12.306 -7.680 1.00 53.81 292 GLN A CA 1
ATOM 2171 C C . GLN A 1 292 ? 23.415 -11.174 -6.701 1.00 53.81 292 GLN A C 1
ATOM 2173 O O . GLN A 1 292 ? 23.068 -10.056 -7.086 1.00 53.81 292 GLN A O 1
ATOM 2178 N N . ARG A 1 293 ? 23.554 -11.491 -5.413 1.00 51.50 293 ARG A N 1
ATOM 2179 C CA . ARG A 1 293 ? 23.500 -10.539 -4.306 1.00 51.50 293 ARG A CA 1
ATOM 2180 C C . ARG A 1 293 ? 24.870 -9.848 -4.175 1.00 51.50 293 ARG A C 1
ATOM 2182 O O . ARG A 1 293 ? 25.868 -10.562 -4.036 1.00 51.50 293 ARG A O 1
ATOM 2189 N N . PRO A 1 294 ? 24.965 -8.511 -4.213 1.00 53.72 294 PRO A N 1
ATOM 2190 C CA . PRO A 1 294 ? 26.235 -7.799 -4.294 1.00 53.72 294 PRO A CA 1
ATOM 2191 C C . PRO A 1 294 ? 26.943 -7.677 -2.935 1.00 53.72 294 PRO A C 1
ATOM 2193 O O . PRO A 1 294 ? 27.297 -6.576 -2.540 1.00 53.72 294 PRO A O 1
ATOM 2196 N N . ASP A 1 295 ? 27.156 -8.779 -2.205 1.00 46.28 295 ASP A N 1
ATOM 2197 C CA . ASP A 1 295 ? 27.842 -8.738 -0.900 1.00 46.28 295 ASP A CA 1
ATOM 2198 C C . ASP A 1 295 ? 28.156 -10.109 -0.271 1.00 46.28 295 ASP A C 1
ATOM 2200 O O . ASP A 1 295 ? 28.669 -10.174 0.846 1.00 46.28 295 ASP A O 1
ATOM 2204 N N . VAL A 1 296 ? 27.989 -11.221 -0.992 1.00 44.88 296 VAL A N 1
ATOM 2205 C CA . VAL A 1 296 ? 28.619 -12.484 -0.572 1.00 44.88 296 VAL A CA 1
ATOM 2206 C C . VAL A 1 296 ? 29.921 -12.651 -1.346 1.00 44.88 296 VAL A C 1
ATOM 2208 O O . VAL A 1 296 ? 29.981 -13.307 -2.384 1.00 44.88 296 VAL A O 1
ATOM 2211 N N . ALA A 1 297 ? 30.977 -12.028 -0.820 1.00 40.38 297 ALA A N 1
ATOM 2212 C CA . ALA A 1 297 ? 32.323 -12.557 -0.987 1.00 40.38 297 ALA A CA 1
ATOM 2213 C C . ALA A 1 297 ? 32.295 -14.069 -0.711 1.00 40.38 297 ALA A C 1
ATOM 2215 O O . ALA A 1 297 ? 31.634 -14.500 0.234 1.00 40.38 297 ALA A O 1
ATOM 2216 N N . GLU A 1 298 ? 32.986 -14.853 -1.540 1.00 45.34 298 GLU A N 1
ATOM 2217 C CA . GLU A 1 298 ? 33.223 -16.292 -1.375 1.00 45.34 298 GLU A CA 1
ATOM 2218 C C . GLU A 1 298 ? 33.211 -16.750 0.094 1.00 45.34 298 GLU A C 1
ATOM 2220 O O . GLU A 1 298 ? 34.202 -16.612 0.802 1.00 45.34 298 GLU A O 1
ATOM 2225 N N . SER A 1 299 ? 32.087 -17.280 0.580 1.00 43.31 299 SER A N 1
ATOM 2226 C CA . SER A 1 299 ? 32.021 -18.231 1.700 1.00 43.31 299 SER A CA 1
ATOM 2227 C C . SER A 1 299 ? 30.570 -18.547 2.054 1.00 43.31 299 SER A C 1
ATOM 2229 O O . SER A 1 299 ? 30.017 -18.033 3.016 1.00 43.31 299 SER A O 1
ATOM 2231 N N . ALA A 1 300 ? 29.950 -19.436 1.283 1.00 36.16 300 ALA A N 1
ATOM 2232 C CA . ALA A 1 300 ? 28.967 -20.385 1.808 1.00 36.16 300 ALA A CA 1
ATOM 2233 C C . ALA A 1 300 ? 28.583 -21.370 0.700 1.00 36.16 300 ALA A C 1
ATOM 2235 O O . ALA A 1 300 ? 27.492 -21.333 0.140 1.00 36.16 300 ALA A O 1
ATOM 2236 N N . SER A 1 301 ? 29.482 -22.302 0.394 1.00 36.66 301 SER A N 1
ATOM 2237 C CA . SER A 1 301 ? 29.020 -23.646 0.047 1.00 36.66 301 SER A CA 1
ATOM 2238 C C . SER A 1 301 ? 28.189 -24.182 1.226 1.00 36.66 301 SER A C 1
ATOM 2240 O O . SER A 1 301 ? 28.597 -23.977 2.376 1.00 36.66 301 SER A O 1
ATOM 2242 N N . PRO A 1 302 ? 27.046 -24.855 1.001 1.00 44.97 302 PRO A N 1
ATOM 2243 C CA . PRO A 1 302 ? 26.200 -25.331 2.084 1.00 44.97 302 PRO A CA 1
ATOM 2244 C C . PRO A 1 302 ? 26.867 -26.555 2.719 1.00 44.97 302 PRO A C 1
ATOM 2246 O O . PRO A 1 302 ? 26.620 -27.688 2.319 1.00 44.97 302 PRO A O 1
ATOM 2249 N N . SER A 1 303 ? 27.753 -26.343 3.693 1.00 37.41 303 SER A N 1
ATOM 2250 C CA . SER A 1 303 ? 28.279 -27.437 4.510 1.00 37.41 303 SER A CA 1
ATOM 2251 C C . SER A 1 303 ? 27.397 -27.599 5.737 1.00 37.41 303 SER A C 1
ATOM 2253 O O . SER A 1 303 ? 27.625 -27.028 6.802 1.00 37.41 303 SER A O 1
ATOM 2255 N N . PHE A 1 304 ? 26.371 -28.416 5.554 1.00 42.00 304 PHE A N 1
ATOM 2256 C CA . PHE A 1 304 ? 25.836 -29.262 6.607 1.00 42.00 304 PHE A CA 1
ATOM 2257 C C . PHE A 1 304 ? 26.998 -30.036 7.277 1.00 42.00 304 PHE A C 1
ATOM 2259 O O . PHE A 1 304 ? 27.929 -30.468 6.599 1.00 42.00 304 PHE A O 1
ATOM 2266 N N . CYS A 1 305 ? 26.926 -30.190 8.603 1.00 39.47 305 CYS A N 1
ATOM 2267 C CA . CYS A 1 305 ? 27.841 -30.920 9.498 1.00 39.47 305 CYS A CA 1
ATOM 2268 C C . CYS A 1 305 ? 29.185 -30.263 9.904 1.00 39.47 305 CYS A C 1
ATOM 2270 O O . CYS A 1 305 ? 30.163 -30.213 9.169 1.00 39.47 305 CYS A O 1
ATOM 2272 N N . GLY A 1 306 ? 29.188 -29.860 11.181 1.00 44.09 306 GLY A N 1
ATOM 2273 C CA . GLY A 1 306 ? 30.282 -29.556 12.109 1.00 44.09 306 GLY A CA 1
ATOM 2274 C C . GLY A 1 306 ? 31.736 -29.858 11.737 1.00 44.09 306 GLY A C 1
ATOM 2275 O O . GLY A 1 306 ? 32.124 -31.001 11.523 1.00 44.09 306 GLY A O 1
ATOM 2276 N N . ALA A 1 307 ? 32.573 -28.834 11.907 1.00 37.88 307 ALA A N 1
ATOM 2277 C CA . ALA A 1 307 ? 33.937 -28.983 12.402 1.00 37.88 307 ALA A CA 1
ATOM 2278 C C . ALA A 1 307 ? 34.382 -27.682 13.088 1.00 37.88 307 ALA A C 1
ATOM 2280 O O . ALA A 1 307 ? 34.534 -26.633 12.467 1.00 37.88 307 ALA A O 1
ATOM 2281 N N . THR A 1 308 ? 34.594 -27.756 14.398 1.00 46.03 308 THR A N 1
ATOM 2282 C CA . THR A 1 308 ? 35.208 -26.710 15.218 1.00 46.03 308 THR A CA 1
ATOM 2283 C C . THR A 1 308 ? 36.697 -26.570 14.900 1.00 46.03 308 THR A C 1
ATOM 2285 O O . THR A 1 308 ? 37.436 -27.551 15.001 1.00 46.03 308 THR A O 1
ATOM 2288 N N . ARG A 1 309 ? 37.174 -25.347 14.646 1.00 42.50 309 ARG A N 1
ATOM 2289 C CA . ARG A 1 309 ? 38.575 -24.953 14.879 1.00 42.50 309 ARG A CA 1
ATOM 2290 C C . ARG A 1 309 ? 38.622 -23.545 15.485 1.00 42.50 309 ARG A C 1
ATOM 2292 O O . ARG A 1 309 ? 37.957 -22.657 14.955 1.00 42.50 309 ARG A O 1
ATOM 2299 N N . PRO A 1 310 ? 39.380 -23.313 16.572 1.00 46.22 310 PRO A N 1
ATOM 2300 C CA . PRO A 1 310 ? 39.500 -21.988 17.161 1.00 46.22 310 PRO A CA 1
ATOM 2301 C C . PRO A 1 310 ? 40.538 -21.184 16.372 1.00 46.22 310 PRO A C 1
ATOM 2303 O O . PRO A 1 310 ? 41.680 -21.617 16.225 1.00 46.22 310 PRO A O 1
ATOM 2306 N N . SER A 1 311 ? 40.148 -20.014 15.866 1.00 40.00 311 SER A N 1
ATOM 2307 C CA . SER A 1 311 ? 41.091 -19.031 15.328 1.00 40.00 311 SER A CA 1
ATOM 2308 C C . SER A 1 311 ? 41.385 -17.971 16.388 1.00 40.00 311 SER A C 1
ATOM 2310 O O . SER A 1 311 ? 40.503 -17.568 17.147 1.00 40.00 311 SER A O 1
ATOM 2312 N N . ALA A 1 312 ? 42.654 -17.581 16.476 1.00 42.09 312 ALA A N 1
ATOM 2313 C CA . ALA A 1 312 ? 43.219 -16.763 17.537 1.00 42.09 312 ALA A CA 1
ATOM 2314 C C . ALA A 1 312 ? 42.557 -15.377 17.645 1.00 42.09 312 ALA A C 1
ATOM 2316 O O . ALA A 1 312 ? 42.414 -14.643 16.667 1.00 42.09 312 ALA A O 1
ATOM 2317 N N . VAL A 1 313 ? 42.198 -15.011 18.876 1.00 38.25 313 VAL A N 1
ATOM 2318 C CA . VAL A 1 313 ? 41.591 -13.728 19.240 1.00 38.25 313 VAL A CA 1
ATOM 2319 C C . VAL A 1 313 ? 42.606 -12.595 19.061 1.00 38.25 313 VAL A C 1
ATOM 2321 O O . VAL A 1 313 ? 43.540 -12.445 19.849 1.00 38.25 313 VAL A O 1
ATOM 2324 N N . ARG A 1 314 ? 42.390 -11.741 18.056 1.00 41.56 314 ARG A N 1
ATOM 2325 C CA . ARG A 1 314 ? 42.977 -10.397 18.001 1.00 41.56 314 ARG A CA 1
ATOM 2326 C C . ARG A 1 314 ? 42.121 -9.489 18.886 1.00 41.56 314 ARG A C 1
ATOM 2328 O O . ARG A 1 314 ? 40.989 -9.180 18.533 1.00 41.56 314 ARG A O 1
ATOM 2335 N N . ARG A 1 315 ? 42.653 -9.076 20.042 1.00 43.62 315 ARG A N 1
ATOM 2336 C CA . ARG A 1 315 ? 42.016 -8.077 20.916 1.00 43.62 315 ARG A CA 1
ATOM 2337 C C . ARG A 1 315 ? 41.916 -6.743 20.171 1.00 43.62 315 ARG A C 1
ATOM 2339 O O . ARG A 1 315 ? 42.914 -6.043 20.019 1.00 43.62 315 ARG A O 1
ATOM 2346 N N . VAL A 1 316 ? 40.719 -6.421 19.697 1.00 44.81 316 VAL A N 1
ATOM 2347 C CA . VAL A 1 316 ? 40.313 -5.061 19.331 1.00 44.81 316 VAL A CA 1
ATOM 2348 C C . VAL A 1 316 ? 39.657 -4.462 20.573 1.00 44.81 316 VAL A C 1
ATOM 2350 O O . VAL A 1 316 ? 38.871 -5.136 21.235 1.00 44.81 316 VAL A O 1
ATOM 2353 N N . ALA A 1 317 ? 40.061 -3.246 20.936 1.00 45.94 317 ALA A N 1
ATOM 2354 C CA . ALA A 1 317 ? 39.567 -2.537 22.110 1.00 45.94 317 ALA A CA 1
ATOM 2355 C C . ALA A 1 317 ? 38.038 -2.367 22.049 1.00 45.94 317 ALA A C 1
ATOM 2357 O O . ALA A 1 317 ? 37.507 -1.953 21.018 1.00 45.94 317 ALA A O 1
ATOM 2358 N N . GLU A 1 318 ? 37.352 -2.697 23.146 1.00 49.00 318 GLU A N 1
ATOM 2359 C CA . GLU A 1 318 ? 35.903 -2.531 23.274 1.00 49.00 318 GLU A CA 1
ATOM 2360 C C . GLU A 1 318 ? 35.523 -1.040 23.224 1.00 49.00 318 GLU A C 1
ATOM 2362 O O . GLU A 1 318 ? 36.078 -0.245 23.991 1.00 49.00 318 GLU A O 1
ATOM 2367 N N . PRO A 1 319 ? 34.573 -0.631 22.364 1.00 49.62 319 PRO A N 1
ATOM 2368 C CA . PRO A 1 319 ? 33.923 0.661 22.506 1.00 49.62 319 PRO A CA 1
ATOM 2369 C C . PRO A 1 319 ? 33.021 0.635 23.747 1.00 49.62 319 PRO A C 1
ATOM 2371 O O . PRO A 1 319 ? 32.436 -0.393 24.086 1.00 49.62 319 PRO A O 1
ATOM 2374 N N . ALA A 1 320 ? 32.928 1.775 24.434 1.00 50.31 320 ALA A N 1
ATOM 2375 C CA . ALA A 1 320 ? 32.145 1.945 25.652 1.00 50.31 320 ALA A CA 1
ATOM 2376 C C . ALA A 1 320 ? 30.729 1.362 25.502 1.00 50.31 320 ALA A C 1
ATOM 2378 O O . ALA A 1 320 ? 29.981 1.751 24.603 1.00 50.31 320 ALA A O 1
ATOM 2379 N N . ALA A 1 321 ? 30.389 0.421 26.386 1.00 46.78 321 ALA A N 1
ATOM 2380 C CA . ALA A 1 321 ? 29.113 -0.273 26.397 1.00 46.78 321 ALA A CA 1
ATOM 2381 C C . ALA A 1 321 ? 27.953 0.730 26.489 1.00 46.78 321 ALA A C 1
ATOM 2383 O O . ALA A 1 321 ? 27.732 1.362 27.524 1.00 46.78 321 ALA A O 1
ATOM 2384 N N . LEU A 1 322 ? 27.201 0.853 25.397 1.00 51.62 322 LEU A N 1
ATOM 2385 C CA . LEU A 1 322 ? 25.838 1.367 25.427 1.00 51.62 322 LEU A CA 1
ATOM 2386 C C . LEU A 1 322 ? 25.048 0.519 26.431 1.00 51.62 322 LEU A C 1
ATOM 2388 O O . LEU A 1 322 ? 25.224 -0.699 26.485 1.00 51.62 322 LEU A O 1
ATOM 2392 N N . THR A 1 323 ? 24.210 1.153 27.249 1.00 46.19 323 THR A N 1
ATOM 2393 C CA . THR A 1 323 ? 23.394 0.481 28.265 1.00 46.19 323 THR A CA 1
ATOM 2394 C C . THR A 1 323 ? 22.512 -0.580 27.605 1.00 46.19 323 THR A C 1
ATOM 2396 O O . THR A 1 323 ? 21.443 -0.268 27.089 1.00 46.19 323 THR A O 1
ATOM 2399 N N . ALA A 1 324 ? 22.961 -1.837 27.603 1.00 49.72 324 ALA A N 1
ATOM 2400 C CA . ALA A 1 324 ? 22.161 -2.953 27.125 1.00 49.72 324 ALA A CA 1
ATOM 2401 C C . ALA A 1 324 ? 20.897 -3.035 27.988 1.00 49.72 324 ALA A C 1
ATOM 2403 O O . ALA A 1 324 ? 20.980 -3.136 29.219 1.00 49.72 324 ALA A O 1
ATOM 2404 N N . ALA A 1 325 ? 19.727 -2.963 27.352 1.00 49.88 325 ALA A N 1
ATOM 2405 C CA . ALA A 1 325 ? 18.462 -3.208 28.021 1.00 49.88 325 ALA A CA 1
ATOM 2406 C C . ALA A 1 325 ? 18.492 -4.642 28.568 1.00 49.88 325 ALA A C 1
ATOM 2408 O O . ALA A 1 325 ? 18.465 -5.617 27.821 1.00 49.88 325 ALA A O 1
ATOM 2409 N N . ARG A 1 326 ? 18.618 -4.781 29.891 1.00 50.84 326 ARG A N 1
ATOM 2410 C CA . ARG A 1 326 ? 18.607 -6.085 30.557 1.00 50.84 326 ARG A CA 1
ATOM 2411 C C . ARG A 1 326 ? 17.170 -6.601 30.571 1.00 50.84 326 ARG A C 1
ATOM 2413 O O . ARG A 1 326 ? 16.428 -6.292 31.499 1.00 50.84 326 ARG A O 1
ATOM 2420 N N . TYR A 1 327 ? 16.767 -7.370 29.565 1.00 53.75 327 TYR A N 1
ATOM 2421 C CA . TYR A 1 327 ? 15.528 -8.139 29.654 1.00 53.75 327 TYR A CA 1
ATOM 2422 C C . TYR A 1 327 ? 15.756 -9.340 30.579 1.00 53.75 327 TYR A C 1
ATOM 2424 O O . TYR A 1 327 ? 16.806 -9.985 30.569 1.00 53.75 327 TYR A O 1
ATOM 2432 N N . THR A 1 328 ? 14.790 -9.617 31.449 1.00 58.25 328 THR A N 1
ATOM 2433 C CA . THR A 1 328 ? 14.846 -10.771 32.348 1.00 58.25 328 THR A CA 1
ATOM 2434 C C . THR A 1 328 ? 14.013 -11.896 31.763 1.00 58.25 328 THR A C 1
ATOM 2436 O O . THR A 1 328 ? 12.815 -11.723 31.582 1.00 58.25 328 THR A O 1
ATOM 2439 N N . THR A 1 329 ? 14.596 -13.077 31.575 1.00 60.94 329 THR A N 1
ATOM 2440 C CA . THR A 1 329 ? 13.888 -14.297 31.134 1.00 60.94 329 THR A CA 1
ATOM 2441 C C . THR A 1 329 ? 13.024 -14.941 32.227 1.00 60.94 329 THR A C 1
ATOM 2443 O O . THR A 1 329 ? 12.516 -16.050 32.065 1.00 60.94 329 THR A O 1
ATOM 2446 N N . LYS A 1 330 ? 12.868 -14.282 33.381 1.00 68.44 330 LYS A N 1
ATOM 2447 C CA . LYS A 1 330 ? 12.062 -14.799 34.489 1.00 68.44 330 LYS A CA 1
ATOM 2448 C C . LYS A 1 330 ? 10.581 -14.651 34.145 1.00 68.44 330 LYS A C 1
ATOM 2450 O O . LYS A 1 330 ? 10.132 -13.540 33.883 1.00 68.44 330 LYS A O 1
ATOM 2455 N N . LYS A 1 331 ? 9.829 -15.755 34.220 1.00 75.56 331 LYS A N 1
ATOM 2456 C CA . LYS A 1 331 ? 8.367 -15.751 34.090 1.00 75.56 331 LYS A CA 1
ATOM 2457 C C . LYS A 1 331 ? 7.773 -14.808 35.139 1.00 75.56 331 LYS A C 1
ATOM 2459 O O . LYS A 1 331 ? 7.922 -15.046 36.338 1.00 75.56 331 LYS A O 1
ATOM 2464 N N . VAL A 1 332 ? 7.138 -13.733 34.683 1.00 84.00 332 VAL A N 1
ATOM 2465 C CA . VAL A 1 332 ? 6.417 -12.801 35.552 1.00 84.00 332 VAL A CA 1
ATOM 2466 C C . VAL A 1 332 ? 5.125 -13.494 35.989 1.00 84.00 332 VAL A C 1
ATOM 2468 O O . VAL A 1 332 ? 4.352 -13.946 35.149 1.00 84.00 332 VAL A O 1
ATOM 2471 N N . LEU A 1 333 ? 4.932 -13.659 37.298 1.00 88.19 333 LEU A N 1
ATOM 2472 C CA . LEU A 1 333 ? 3.720 -14.262 37.857 1.00 88.19 333 LEU A CA 1
ATOM 2473 C C . LEU A 1 333 ? 2.624 -13.195 38.016 1.00 88.19 333 LEU A C 1
ATOM 2475 O O . LEU A 1 333 ? 2.965 -12.045 38.317 1.00 88.19 333 LEU A O 1
ATOM 2479 N N . PRO A 1 334 ? 1.340 -13.559 37.852 1.00 87.69 334 PRO A N 1
ATOM 2480 C CA . PRO A 1 334 ? 0.240 -12.622 38.039 1.00 87.69 334 PRO A CA 1
ATOM 2481 C C . PRO A 1 334 ? 0.181 -12.133 39.491 1.00 87.69 334 PRO A C 1
ATOM 2483 O O . PRO A 1 334 ? 0.403 -12.905 40.428 1.00 87.69 334 PRO A O 1
ATOM 2486 N N . ALA A 1 335 ? -0.114 -10.848 39.671 1.00 91.06 335 ALA A N 1
ATOM 2487 C CA . ALA A 1 335 ? -0.283 -10.191 40.963 1.00 91.06 335 ALA A CA 1
ATOM 2488 C C . ALA A 1 335 ? -1.626 -9.453 40.987 1.00 91.06 335 ALA A C 1
ATOM 2490 O O . ALA A 1 335 ? -1.731 -8.293 40.581 1.00 91.06 335 ALA A O 1
ATOM 2491 N N . PHE A 1 336 ? -2.652 -10.171 41.442 1.00 92.25 336 PHE A N 1
ATOM 2492 C CA . PHE A 1 336 ? -4.029 -9.698 41.517 1.00 92.25 336 PHE A CA 1
ATOM 2493 C C . PHE A 1 336 ? -4.240 -8.765 42.709 1.00 92.25 336 PHE A C 1
ATOM 2495 O O . PHE A 1 336 ? -4.061 -9.165 43.861 1.00 92.25 336 PHE A O 1
ATOM 2502 N N . GLU A 1 337 ? -4.646 -7.532 42.424 1.00 93.44 337 GLU A N 1
ATOM 2503 C CA . GLU A 1 337 ? -4.965 -6.518 43.423 1.00 93.44 337 GLU A CA 1
ATOM 2504 C C . GLU A 1 337 ? -6.309 -5.854 43.111 1.00 93.44 337 GLU A C 1
ATOM 2506 O O . GLU A 1 337 ? -6.658 -5.605 41.955 1.00 93.44 337 GLU A O 1
ATOM 2511 N N . TRP A 1 338 ? -7.068 -5.537 44.162 1.00 93.62 338 TRP A N 1
ATOM 2512 C CA . TRP A 1 338 ? -8.307 -4.774 44.040 1.00 93.62 338 TRP A CA 1
ATOM 2513 C C . TRP A 1 338 ? -7.983 -3.290 43.885 1.00 93.62 338 TRP A C 1
ATOM 2515 O O . TRP A 1 338 ? -7.547 -2.636 44.834 1.00 93.62 338 TRP A O 1
ATOM 2525 N N . LEU A 1 339 ? -8.217 -2.753 42.690 1.00 92.81 339 LEU A N 1
ATOM 2526 C CA . LEU A 1 339 ? -7.977 -1.350 42.373 1.00 92.81 339 LEU A CA 1
ATOM 2527 C C . LEU A 1 339 ? -9.294 -0.583 42.283 1.00 92.81 339 LEU A C 1
ATOM 2529 O O . LEU A 1 339 ? -10.266 -1.036 41.677 1.00 92.81 339 LEU A O 1
ATOM 2533 N N . LYS A 1 340 ? -9.315 0.620 42.861 1.00 92.62 340 LYS A N 1
ATOM 2534 C CA . LYS A 1 340 ? -10.451 1.537 42.744 1.00 92.62 340 LYS A CA 1
ATOM 2535 C C . LYS A 1 340 ? -10.497 2.139 41.343 1.00 92.62 340 LYS A C 1
ATOM 2537 O O . LYS A 1 340 ? -9.531 2.745 40.891 1.00 92.62 340 LYS A O 1
ATOM 2542 N N . THR A 1 341 ? -11.651 2.041 40.691 1.00 90.81 341 THR A N 1
ATOM 2543 C CA . THR A 1 341 ? -11.892 2.609 39.350 1.00 90.81 341 THR A CA 1
ATOM 2544 C C . THR A 1 341 ? -12.033 4.137 39.351 1.00 90.81 341 THR A C 1
ATOM 2546 O O . THR A 1 341 ? -11.940 4.778 38.301 1.00 90.81 341 THR A O 1
ATOM 2549 N N . GLY A 1 342 ? -12.320 4.725 40.519 1.00 89.25 342 GLY A N 1
ATOM 2550 C CA . GLY A 1 342 ? -12.740 6.122 40.654 1.00 89.25 342 GLY A CA 1
ATOM 2551 C C . GLY A 1 342 ? -14.174 6.389 40.177 1.00 89.25 342 GLY A C 1
ATOM 2552 O O . GLY A 1 342 ? -14.573 7.549 40.099 1.00 89.25 342 GLY A O 1
ATOM 2553 N N . LEU A 1 343 ? -14.940 5.343 39.845 1.00 90.19 343 LEU A N 1
ATOM 2554 C CA . LEU A 1 343 ? -16.359 5.422 39.507 1.00 90.19 343 LEU A CA 1
ATOM 2555 C C . LEU A 1 343 ? -17.204 5.013 40.707 1.00 90.19 343 LEU A C 1
ATOM 2557 O O . LEU A 1 343 ? -16.866 4.068 41.422 1.00 90.19 343 LEU A O 1
ATOM 2561 N N . LYS A 1 344 ? -18.329 5.705 40.882 1.00 91.19 344 LYS A N 1
ATOM 2562 C CA . LYS A 1 344 ? -19.347 5.328 41.860 1.00 91.19 344 LYS A CA 1
ATOM 2563 C C . LYS A 1 344 ? -20.432 4.489 41.202 1.00 91.19 344 LYS A C 1
ATOM 2565 O O . LYS A 1 344 ? -20.859 4.816 40.095 1.00 91.19 344 LYS A O 1
ATOM 2570 N N . ALA A 1 345 ? -20.929 3.453 41.873 1.00 87.25 345 ALA A N 1
ATOM 2571 C CA . ALA A 1 345 ? -21.974 2.608 41.301 1.00 87.25 345 ALA A CA 1
ATOM 2572 C C . ALA A 1 345 ? -23.282 3.379 41.066 1.00 87.25 345 ALA A C 1
ATOM 2574 O O . ALA A 1 345 ? -23.998 3.072 40.114 1.00 87.25 345 ALA A O 1
ATOM 2575 N N . SER A 1 346 ? -23.572 4.422 41.846 1.00 86.81 346 SER A N 1
ATOM 2576 C CA . SER A 1 346 ? -24.699 5.340 41.606 1.00 86.81 346 SER A CA 1
ATOM 2577 C C . SER A 1 346 ? -24.589 6.177 40.324 1.00 86.81 346 SER A C 1
ATOM 2579 O O . SER A 1 346 ? -25.608 6.635 39.815 1.00 86.81 346 SER A O 1
ATOM 2581 N N . GLN A 1 347 ? -23.382 6.375 39.784 1.00 88.19 347 GLN A N 1
ATOM 2582 C CA . GLN A 1 347 ? -23.148 7.179 38.575 1.00 88.19 347 GLN A CA 1
ATOM 2583 C C . GLN A 1 347 ? -23.277 6.373 37.279 1.00 88.19 347 GLN A C 1
ATOM 2585 O O . GLN A 1 347 ? -23.213 6.955 36.199 1.00 88.19 347 GLN A O 1
ATOM 2590 N N . LEU A 1 348 ? -23.436 5.052 37.386 1.00 89.88 348 LEU A N 1
ATOM 2591 C CA . LEU A 1 348 ? -23.517 4.145 36.249 1.00 89.88 348 LEU A CA 1
ATOM 2592 C C . LEU A 1 348 ? -24.966 3.682 36.064 1.00 89.88 348 LEU A C 1
ATOM 2594 O O . LEU A 1 348 ? -25.516 2.981 36.925 1.00 89.88 348 LEU A O 1
ATOM 2598 N N . ALA A 1 349 ? -25.589 4.084 34.958 1.00 89.19 349 ALA A N 1
ATOM 2599 C CA . ALA A 1 349 ? -26.916 3.615 34.572 1.00 89.19 349 ALA A CA 1
ATOM 2600 C C . ALA A 1 349 ? -26.855 2.184 33.988 1.00 89.19 349 ALA A C 1
ATOM 2602 O O . ALA A 1 349 ? -25.807 1.777 33.482 1.00 89.19 349 ALA A O 1
ATOM 2603 N N . PRO A 1 350 ? -27.949 1.398 34.042 1.00 89.25 350 PRO A N 1
ATOM 2604 C CA . PRO A 1 350 ? -28.032 0.120 33.329 1.00 89.25 350 PRO A CA 1
ATOM 2605 C C . PRO A 1 350 ? -27.724 0.289 31.834 1.00 89.25 350 PRO A C 1
ATOM 2607 O O . PRO A 1 350 ? -28.225 1.219 31.205 1.00 89.25 350 PRO A O 1
ATOM 2610 N N . GLY A 1 351 ? -26.881 -0.585 31.280 1.00 84.69 351 GLY A N 1
ATOM 2611 C CA . GLY A 1 351 ? -26.403 -0.517 29.894 1.00 84.69 351 GLY A CA 1
ATOM 2612 C C . GLY A 1 351 ? -25.295 0.512 29.635 1.00 84.69 351 GLY A C 1
ATOM 2613 O O . GLY A 1 351 ? -24.741 0.538 28.541 1.00 84.69 351 GLY A O 1
ATOM 2614 N N . GLN A 1 352 ? -24.935 1.347 30.615 1.00 88.62 352 GLN A N 1
ATOM 2615 C CA . GLN A 1 352 ? -23.845 2.306 30.460 1.00 88.62 352 GLN A CA 1
ATOM 2616 C C . GLN A 1 352 ? -22.488 1.617 30.622 1.00 88.62 352 GLN A C 1
ATOM 2618 O O . GLN A 1 352 ? -22.274 0.855 31.567 1.00 88.62 352 GLN A O 1
ATOM 2623 N N . LEU A 1 353 ? -21.562 1.947 29.724 1.00 91.50 353 LEU A N 1
ATOM 2624 C CA . LEU A 1 353 ? -20.200 1.427 29.680 1.00 91.50 353 LEU A CA 1
ATOM 2625 C C . LEU A 1 353 ? -19.201 2.570 29.884 1.00 91.50 353 LEU A C 1
ATOM 2627 O O . LEU A 1 353 ? -19.353 3.643 29.301 1.00 91.50 353 LEU A O 1
ATOM 2631 N N . VAL A 1 354 ? -18.173 2.354 30.705 1.00 93.50 354 VAL A N 1
ATOM 2632 C CA . VAL A 1 354 ? -17.101 3.333 30.935 1.00 93.50 354 VAL A CA 1
ATOM 2633 C C . VAL A 1 354 ? -15.748 2.633 30.928 1.00 93.50 354 VAL A C 1
ATOM 2635 O O . VAL A 1 354 ? -15.486 1.759 31.757 1.00 93.50 354 VAL A O 1
ATOM 2638 N N . ALA A 1 355 ? -14.868 3.042 30.013 1.00 93.94 355 ALA A N 1
ATOM 2639 C CA . ALA A 1 355 ? -13.490 2.564 29.981 1.00 93.94 355 ALA A CA 1
ATOM 2640 C C . ALA A 1 355 ? -12.647 3.198 31.095 1.00 93.94 355 ALA A C 1
ATOM 2642 O O . ALA A 1 355 ? -12.774 4.388 31.412 1.00 93.94 355 ALA A O 1
ATOM 2643 N N . LYS A 1 356 ? -11.756 2.397 31.677 1.00 93.81 356 LYS A N 1
ATOM 2644 C CA . LYS A 1 356 ? -10.757 2.812 32.660 1.00 93.81 356 LYS A CA 1
ATOM 2645 C C . LYS A 1 356 ? -9.458 2.061 32.426 1.00 93.81 356 LYS A C 1
ATOM 2647 O O . LYS A 1 356 ? -9.450 0.856 32.219 1.00 93.81 356 LYS A O 1
ATOM 2652 N N . GLN A 1 357 ? -8.348 2.773 32.575 1.00 92.56 357 GLN A N 1
ATOM 2653 C CA . GLN A 1 357 ? -7.034 2.155 32.624 1.00 92.56 357 GLN A CA 1
ATOM 2654 C C . GLN A 1 357 ? -6.631 1.934 34.081 1.00 92.56 357 GLN A C 1
ATOM 2656 O O . GLN A 1 357 ? -6.532 2.889 34.852 1.00 92.56 357 GLN A O 1
ATOM 2661 N N . LEU A 1 358 ? -6.396 0.681 34.464 1.00 91.19 358 LEU A N 1
ATOM 2662 C CA . LEU A 1 358 ? -6.090 0.293 35.839 1.00 91.19 358 LEU A CA 1
ATOM 2663 C C . LEU A 1 358 ? -4.942 -0.718 35.856 1.00 91.19 358 LEU A C 1
ATOM 2665 O O . LEU A 1 358 ? -4.982 -1.728 35.158 1.00 91.19 358 LEU A O 1
ATOM 2669 N N . GLY A 1 359 ? -3.886 -0.436 36.623 1.00 85.19 359 GLY A N 1
ATOM 2670 C CA . GLY A 1 359 ? -2.718 -1.326 36.709 1.00 85.19 359 GLY A CA 1
ATOM 2671 C C . GLY A 1 359 ? -2.025 -1.592 35.362 1.00 85.19 359 GLY A C 1
ATOM 2672 O O . GLY A 1 359 ? -1.364 -2.610 35.209 1.00 85.19 359 GLY A O 1
ATOM 2673 N N . GLY A 1 360 ? -2.200 -0.708 34.372 1.00 85.00 360 GLY A N 1
ATOM 2674 C CA . GLY A 1 360 ? -1.700 -0.897 33.005 1.00 85.00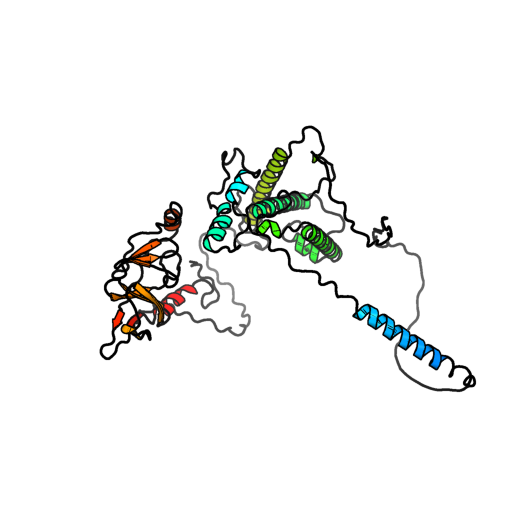 360 GLY A CA 1
ATOM 2675 C C . GLY A 1 360 ? -2.605 -1.727 32.085 1.00 85.00 360 GLY A C 1
ATOM 2676 O O . GLY A 1 360 ? -2.252 -1.887 30.921 1.00 85.00 360 GLY A O 1
ATOM 2677 N N . ASN A 1 361 ? -3.757 -2.201 32.568 1.00 89.44 361 ASN A N 1
ATOM 2678 C CA . ASN A 1 361 ? -4.773 -2.896 31.777 1.00 89.44 361 ASN A CA 1
ATOM 2679 C C . ASN A 1 361 ? -5.882 -1.927 31.357 1.00 89.44 361 ASN A C 1
ATOM 2681 O O . ASN A 1 361 ? -6.288 -1.076 32.152 1.00 89.44 361 ASN A O 1
ATOM 2685 N N . ASP A 1 362 ? -6.376 -2.066 30.127 1.00 92.50 362 ASP A N 1
ATOM 2686 C CA . ASP A 1 362 ? -7.524 -1.306 29.630 1.00 92.50 362 ASP A CA 1
ATOM 2687 C C . ASP A 1 362 ? -8.814 -2.110 29.831 1.00 92.50 362 ASP A C 1
ATOM 2689 O O . ASP A 1 362 ? -9.005 -3.177 29.238 1.00 92.50 362 ASP A O 1
ATOM 2693 N N . VAL A 1 363 ? -9.674 -1.622 30.724 1.00 94.06 363 VAL A N 1
ATOM 2694 C CA . VAL A 1 363 ? -10.850 -2.343 31.215 1.00 94.06 363 VAL A CA 1
ATOM 2695 C C . VAL A 1 363 ? -12.116 -1.533 30.984 1.00 94.06 363 VAL A C 1
ATOM 2697 O O . VAL A 1 363 ? -12.103 -0.304 30.978 1.00 94.06 363 VAL A O 1
ATOM 2700 N N . LEU A 1 364 ? -13.229 -2.230 30.818 1.00 94.62 364 LEU A N 1
ATOM 2701 C CA . LEU A 1 364 ? -14.541 -1.669 30.563 1.00 94.62 364 LEU A CA 1
ATOM 2702 C C . LEU A 1 364 ? -15.480 -2.064 31.694 1.00 94.62 364 LEU A C 1
ATOM 2704 O O . LEU A 1 364 ? -15.794 -3.239 31.873 1.00 94.62 364 LEU A O 1
ATOM 2708 N N . VAL A 1 365 ? -15.919 -1.066 32.455 1.00 94.75 365 VAL A N 1
ATOM 2709 C CA . VAL A 1 365 ? -16.826 -1.238 33.591 1.00 94.75 365 VAL A CA 1
ATOM 2710 C C . VAL A 1 365 ? -18.234 -0.868 33.149 1.00 94.75 365 VAL A C 1
ATOM 2712 O O . VAL A 1 365 ? -18.445 0.211 32.592 1.00 94.75 365 VAL A O 1
ATOM 2715 N N . GLY A 1 366 ? -19.194 -1.751 33.407 1.00 93.19 366 GLY A N 1
ATOM 2716 C CA . GLY A 1 366 ? -20.570 -1.594 32.952 1.00 93.19 366 GLY A CA 1
ATOM 2717 C C . GLY A 1 366 ? -21.596 -2.143 33.933 1.00 93.19 366 GLY A C 1
ATOM 2718 O O . GLY A 1 366 ? -21.262 -2.875 34.865 1.00 93.19 366 GLY A O 1
ATOM 2719 N N . LYS A 1 367 ? -22.865 -1.797 33.710 1.00 92.19 367 LYS A N 1
ATOM 2720 C CA . LYS A 1 367 ? -24.002 -2.532 34.279 1.00 92.19 367 LYS A CA 1
ATOM 2721 C C . LYS A 1 367 ? -24.772 -3.214 33.168 1.00 92.19 367 LYS A C 1
ATOM 2723 O O . LYS A 1 367 ? -25.038 -2.596 32.140 1.00 92.19 367 LYS A O 1
ATOM 2728 N N . ASP A 1 368 ? -25.155 -4.464 33.389 1.00 88.31 368 ASP A N 1
ATOM 2729 C CA . ASP A 1 368 ? -26.074 -5.155 32.492 1.00 88.31 368 ASP A CA 1
ATOM 2730 C C . ASP A 1 368 ? -27.470 -4.500 32.549 1.00 88.31 368 ASP A C 1
ATOM 2732 O O . ASP A 1 368 ? -27.725 -3.584 33.342 1.00 88.31 368 ASP A O 1
ATOM 2736 N N . GLN A 1 369 ? -28.402 -4.957 31.713 1.00 85.69 369 GLN A N 1
ATOM 2737 C CA . GLN A 1 369 ? -29.760 -4.399 31.721 1.00 85.69 369 GLN A CA 1
ATOM 2738 C C . GLN A 1 369 ? -30.520 -4.664 33.034 1.00 85.69 369 GLN A C 1
ATOM 2740 O O . GLN A 1 369 ? -31.459 -3.935 33.352 1.00 85.69 369 GLN A O 1
ATOM 2745 N N . SER A 1 370 ? -30.107 -5.667 33.820 1.00 85.81 370 SER A N 1
ATOM 2746 C CA . SER A 1 370 ? -30.657 -5.941 35.155 1.00 85.81 370 SER A CA 1
ATOM 2747 C C . SER A 1 370 ? -30.086 -5.018 36.245 1.00 85.81 370 SER A C 1
ATOM 2749 O O . SER A 1 370 ? -30.604 -4.985 37.360 1.00 85.81 370 SER A O 1
ATOM 2751 N N . GLY A 1 371 ? -29.047 -4.238 35.926 1.00 85.94 371 GLY A N 1
ATOM 2752 C CA . GLY A 1 371 ? -28.329 -3.372 36.858 1.00 85.94 371 GLY A CA 1
ATOM 2753 C C . GLY A 1 371 ? -27.164 -4.056 37.582 1.00 85.94 371 GLY A C 1
ATOM 2754 O O . GLY A 1 371 ? -26.561 -3.438 38.463 1.00 85.94 371 GLY A O 1
ATOM 2755 N N . THR A 1 372 ? -26.826 -5.294 37.216 1.00 90.31 372 THR A N 1
ATOM 2756 C CA . THR A 1 372 ? -25.693 -6.045 37.767 1.00 90.31 372 THR A CA 1
ATOM 2757 C C . THR A 1 372 ? -24.386 -5.498 37.204 1.00 90.31 372 THR A C 1
ATOM 2759 O O . THR A 1 372 ? -24.229 -5.344 35.994 1.00 90.31 372 THR A O 1
ATOM 2762 N N . LEU A 1 373 ? -23.440 -5.193 38.092 1.00 92.81 373 LEU A N 1
ATOM 2763 C CA . LEU A 1 373 ? -22.121 -4.677 37.737 1.00 92.81 373 LEU A CA 1
ATOM 2764 C C . LEU A 1 373 ? -21.258 -5.772 37.093 1.00 92.81 373 LEU A C 1
ATOM 2766 O O . LEU A 1 373 ? -21.175 -6.879 37.620 1.00 92.81 373 LEU A O 1
ATOM 2770 N N . PHE A 1 374 ? -20.561 -5.435 36.012 1.00 94.00 374 PHE A N 1
ATOM 2771 C CA . PHE A 1 374 ? -19.565 -6.297 35.383 1.00 94.00 374 PHE A CA 1
ATOM 2772 C C . PHE A 1 374 ? -18.326 -5.500 34.962 1.00 94.00 374 PHE A C 1
ATOM 2774 O O . PHE A 1 374 ? -18.363 -4.272 34.829 1.00 94.00 374 PHE A O 1
ATOM 2781 N N . CYS A 1 375 ? -17.220 -6.208 34.743 1.00 94.56 375 CYS A N 1
ATOM 2782 C CA . CYS A 1 375 ? -16.013 -5.644 34.158 1.00 94.56 375 CYS A CA 1
ATOM 2783 C C . CYS A 1 375 ? -15.394 -6.633 33.172 1.00 94.56 375 CYS A C 1
ATOM 2785 O O . CYS A 1 375 ? -15.232 -7.814 33.474 1.00 94.56 375 CYS A O 1
ATOM 2787 N N . VAL A 1 376 ? -15.052 -6.144 31.987 1.00 94.69 376 VAL A N 1
ATOM 2788 C CA . VAL A 1 376 ? -14.431 -6.922 30.910 1.00 94.69 376 VAL A CA 1
ATOM 2789 C C . VAL A 1 376 ? -13.242 -6.155 30.336 1.00 94.69 376 VAL A C 1
ATOM 2791 O O . VAL A 1 376 ? -13.091 -4.964 30.598 1.00 94.69 376 VAL A O 1
ATOM 2794 N N . GLY A 1 377 ? -12.369 -6.795 29.560 1.00 92.69 377 GLY A N 1
ATOM 2795 C CA . GLY A 1 377 ? -11.352 -6.061 28.794 1.00 92.69 377 GLY A CA 1
ATOM 2796 C C . GLY A 1 377 ? -12.010 -5.090 27.812 1.00 92.69 377 GLY A C 1
ATOM 2797 O O . GLY A 1 377 ? -13.023 -5.431 27.217 1.00 92.69 377 GLY A O 1
ATOM 2798 N N . ASN A 1 378 ? -11.462 -3.887 27.630 1.00 93.44 378 ASN A N 1
ATOM 2799 C CA . ASN A 1 378 ? -12.063 -2.891 26.731 1.00 93.44 378 ASN A CA 1
ATOM 2800 C C . ASN A 1 378 ? -11.864 -3.223 25.244 1.00 93.44 378 ASN A C 1
ATOM 2802 O O . ASN A 1 378 ? -12.647 -2.807 24.396 1.00 93.44 378 ASN A O 1
ATOM 2806 N N . LEU A 1 379 ? -10.823 -3.981 24.907 1.00 90.69 379 LEU A N 1
ATOM 2807 C CA . LEU A 1 379 ? -10.499 -4.312 23.525 1.00 90.69 379 LEU A CA 1
ATOM 2808 C C . LEU A 1 379 ? -11.209 -5.596 23.095 1.00 90.69 379 LEU A C 1
ATOM 2810 O O . LEU A 1 379 ? -11.072 -6.640 23.734 1.00 90.69 379 LEU A O 1
ATOM 2814 N N . CYS A 1 380 ? -11.931 -5.531 21.977 1.00 89.06 380 CYS A N 1
ATOM 2815 C CA . CYS A 1 380 ? -12.559 -6.705 21.385 1.00 89.06 380 CYS A CA 1
ATOM 2816 C C . CYS A 1 380 ? -11.485 -7.725 20.936 1.00 89.06 380 CYS A C 1
ATOM 2818 O O . CYS A 1 380 ? -10.578 -7.338 20.192 1.00 89.06 380 CYS A O 1
ATOM 2820 N N . PRO A 1 381 ? -11.601 -9.024 21.290 1.00 86.06 381 PRO A N 1
ATOM 2821 C CA . PRO A 1 381 ? -10.607 -10.051 20.955 1.00 86.06 381 PRO A CA 1
ATOM 2822 C C . PRO A 1 381 ? -10.357 -10.280 19.457 1.00 86.06 381 PRO A C 1
ATOM 2824 O O . PRO A 1 381 ? -9.371 -10.919 19.109 1.00 86.06 381 PRO A O 1
ATOM 2827 N N . HIS A 1 382 ? -11.229 -9.771 18.582 1.00 79.06 382 HIS A N 1
ATOM 2828 C CA . HIS A 1 382 ? -11.093 -9.887 17.131 1.00 79.06 382 HIS A CA 1
ATOM 2829 C C . HIS A 1 382 ? -9.943 -9.018 16.579 1.00 79.06 382 HIS A C 1
ATOM 2831 O O . HIS A 1 382 ? -8.882 -9.533 16.244 1.00 79.06 382 HIS A O 1
ATOM 2837 N N . PHE A 1 383 ? -10.129 -7.693 16.519 1.00 80.56 383 PHE A N 1
ATOM 2838 C CA . PHE A 1 383 ? -9.130 -6.741 15.996 1.00 80.56 383 PHE A CA 1
ATOM 2839 C C . PHE A 1 383 ? -8.768 -5.623 16.982 1.00 80.56 383 PHE A C 1
ATOM 2841 O O . PHE A 1 383 ? -8.206 -4.604 16.593 1.00 80.56 383 PHE A O 1
ATOM 2848 N N . GLY A 1 384 ? -9.100 -5.783 18.265 1.00 85.12 384 GLY A N 1
ATOM 2849 C CA . GLY A 1 384 ? -8.766 -4.795 19.288 1.00 85.12 384 GLY A CA 1
ATOM 2850 C C . GLY A 1 384 ? -9.577 -3.502 19.193 1.00 85.12 384 GLY A C 1
ATOM 2851 O O . GLY A 1 384 ? -9.123 -2.461 19.652 1.00 85.12 384 GLY A O 1
ATOM 2852 N N . THR A 1 385 ? -10.768 -3.530 18.591 1.00 87.38 385 THR A N 1
ATOM 2853 C CA . THR A 1 385 ? -11.667 -2.367 18.596 1.00 87.38 385 THR A CA 1
ATOM 2854 C C . THR A 1 385 ? -12.069 -2.034 20.038 1.00 87.38 385 THR A C 1
ATOM 2856 O O . THR A 1 385 ? -12.493 -2.951 20.751 1.00 87.38 385 THR A O 1
ATOM 2859 N N . PRO A 1 386 ? -11.962 -0.768 20.481 1.00 89.44 386 PRO A N 1
ATOM 2860 C CA . PRO A 1 386 ? -12.401 -0.367 21.812 1.00 89.44 386 PRO A CA 1
ATOM 2861 C C . PRO A 1 386 ? -13.924 -0.477 21.914 1.00 89.44 386 PRO A C 1
ATOM 2863 O O . PRO A 1 386 ? -14.663 0.171 21.176 1.00 89.44 386 PRO A O 1
ATOM 2866 N N . MET A 1 387 ? -14.405 -1.301 22.838 1.00 88.75 387 MET A N 1
ATOM 2867 C CA . MET A 1 387 ? -15.832 -1.511 23.079 1.00 88.75 387 MET A CA 1
ATOM 2868 C C . MET A 1 387 ? -16.481 -0.315 23.786 1.00 88.75 387 MET A C 1
ATOM 2870 O O . MET A 1 387 ? -17.691 -0.138 23.709 1.00 88.75 387 MET A O 1
ATOM 2874 N N . SER A 1 388 ? -15.697 0.567 24.410 1.00 89.44 388 SER A N 1
ATOM 2875 C CA . SER A 1 388 ? -16.201 1.848 24.914 1.00 89.44 388 SER A CA 1
ATOM 2876 C C . SER A 1 388 ? -16.753 2.776 23.829 1.00 89.44 388 SER A C 1
ATOM 2878 O O . SER A 1 388 ? -17.578 3.630 24.137 1.00 89.44 388 SER A O 1
ATOM 2880 N N . GLU A 1 389 ? -16.330 2.615 22.573 1.00 85.44 389 GLU A N 1
ATOM 2881 C CA . GLU A 1 389 ? -16.714 3.470 21.440 1.00 85.44 389 GLU A CA 1
ATOM 2882 C C . GLU A 1 389 ? -17.955 2.923 20.709 1.00 85.44 389 GLU A C 1
ATOM 2884 O O . GLU A 1 389 ? -17.962 2.755 19.490 1.00 85.44 389 GLU A O 1
ATOM 2889 N N . GLY A 1 390 ? -19.012 2.613 21.468 1.00 81.12 390 GLY A N 1
ATOM 2890 C CA . GLY A 1 390 ? -20.325 2.266 20.912 1.00 81.12 390 GLY A CA 1
ATOM 2891 C C . GLY A 1 390 ? -20.713 0.788 20.950 1.00 81.12 390 GLY A C 1
ATOM 2892 O O . GLY A 1 390 ? -21.553 0.384 20.153 1.00 81.12 390 GLY A O 1
ATOM 2893 N N . ALA A 1 391 ? -20.132 -0.030 21.837 1.00 86.62 391 ALA A N 1
ATOM 2894 C CA . ALA A 1 391 ? -20.678 -1.365 22.080 1.00 86.62 391 ALA A CA 1
ATOM 2895 C C . ALA A 1 391 ? -22.085 -1.291 22.688 1.00 86.62 391 ALA A C 1
ATOM 2897 O O . ALA A 1 391 ? -22.346 -0.494 23.592 1.00 86.62 391 ALA A O 1
ATOM 2898 N N . ASP A 1 392 ? -22.958 -2.185 22.232 1.00 86.50 392 ASP A N 1
ATOM 2899 C CA . ASP A 1 392 ? -24.296 -2.354 22.788 1.00 86.50 392 ASP A CA 1
ATOM 2900 C C . ASP A 1 392 ? -24.299 -3.454 23.855 1.00 86.50 392 ASP A C 1
ATOM 2902 O O . ASP A 1 392 ? -23.634 -4.484 23.713 1.00 86.50 392 ASP A O 1
ATOM 2906 N N . VAL A 1 393 ? -25.088 -3.254 24.915 1.00 87.88 393 VAL A N 1
ATOM 2907 C CA . VAL A 1 393 ? -25.349 -4.270 25.945 1.00 87.88 393 VAL A CA 1
ATOM 2908 C C . VAL A 1 393 ? -26.797 -4.741 25.829 1.00 87.88 393 VAL A C 1
ATOM 2910 O O . VAL A 1 393 ? -27.735 -4.004 26.150 1.00 87.88 393 VAL A O 1
ATOM 2913 N N . ILE A 1 394 ? -26.986 -5.981 25.380 1.00 85.50 394 ILE A N 1
ATOM 2914 C CA . ILE A 1 394 ? -28.292 -6.616 25.180 1.00 85.50 394 ILE A CA 1
ATOM 2915 C C . ILE A 1 394 ? -28.448 -7.731 26.214 1.00 85.50 394 ILE A C 1
ATOM 2917 O O . ILE A 1 394 ? -27.816 -8.778 26.114 1.00 85.50 394 ILE A O 1
ATOM 2921 N N . GLY A 1 395 ? -29.275 -7.512 27.236 1.00 87.94 395 GLY A N 1
ATOM 2922 C CA . GLY A 1 395 ? -29.357 -8.419 28.384 1.00 87.94 395 GLY A CA 1
ATOM 2923 C C . GLY A 1 395 ? -28.025 -8.480 29.139 1.00 87.94 395 GLY A C 1
ATOM 2924 O O . GLY A 1 395 ? -27.608 -7.474 29.713 1.00 87.94 395 GLY A O 1
ATOM 2925 N N . ASP A 1 396 ? -27.377 -9.648 29.126 1.00 87.94 396 ASP A N 1
ATOM 2926 C CA . ASP A 1 396 ? -26.031 -9.905 29.659 1.00 87.94 396 ASP A CA 1
ATOM 2927 C C . ASP A 1 396 ? -24.988 -10.193 28.561 1.00 87.94 396 ASP A C 1
ATOM 2929 O O . ASP A 1 396 ? -23.948 -10.810 28.810 1.00 87.94 396 ASP A O 1
ATOM 2933 N N . ILE A 1 397 ? -25.257 -9.719 27.345 1.00 90.88 397 ILE A N 1
ATOM 2934 C CA . ILE A 1 397 ? -24.387 -9.856 26.180 1.00 90.88 397 ILE A CA 1
ATOM 2935 C C . ILE A 1 397 ? -23.851 -8.479 25.799 1.00 90.88 397 ILE A C 1
ATOM 2937 O O . ILE A 1 397 ? -24.622 -7.529 25.666 1.00 90.88 397 ILE A O 1
ATOM 2941 N N . ILE A 1 398 ? -22.541 -8.378 25.588 1.00 91.69 398 ILE A N 1
ATOM 2942 C CA . ILE A 1 398 ? -21.898 -7.203 24.997 1.00 91.69 398 ILE A CA 1
ATOM 2943 C C . ILE A 1 398 ? -21.566 -7.479 23.532 1.00 91.69 398 ILE A C 1
ATOM 2945 O O . ILE A 1 398 ? -21.018 -8.533 23.200 1.00 91.69 398 ILE A O 1
ATOM 2949 N N . VAL A 1 399 ? -21.908 -6.538 22.654 1.00 90.38 399 VAL A N 1
ATOM 2950 C CA . VAL A 1 399 ? -21.750 -6.669 21.202 1.00 90.38 399 VAL A CA 1
ATOM 2951 C C . VAL A 1 399 ? -20.715 -5.672 20.695 1.00 90.38 399 VAL A C 1
ATOM 2953 O O . VAL A 1 399 ? -20.812 -4.470 20.930 1.00 90.38 399 VAL A O 1
ATOM 2956 N N . CYS A 1 400 ? -19.716 -6.173 19.971 1.00 89.69 400 CYS A N 1
ATOM 2957 C CA . CYS A 1 400 ? -18.687 -5.354 19.345 1.00 89.69 400 CYS A CA 1
ATOM 2958 C C . CYS A 1 400 ? -19.292 -4.453 18.249 1.00 89.69 400 CYS A C 1
ATOM 2960 O O . CYS A 1 400 ? -19.916 -4.980 17.323 1.00 89.69 400 CYS A O 1
ATOM 2962 N N . PRO A 1 401 ? -19.040 -3.129 18.270 1.00 86.69 401 PRO A N 1
ATOM 2963 C CA . PRO A 1 401 ? -19.668 -2.186 17.340 1.00 86.69 401 PRO A CA 1
ATOM 2964 C C . PRO A 1 401 ? -19.259 -2.389 15.878 1.00 86.69 401 PRO A C 1
ATOM 2966 O O . PRO A 1 401 ? -20.013 -2.068 14.966 1.00 86.69 401 PRO A O 1
ATOM 2969 N N . LEU A 1 402 ? -18.051 -2.907 15.637 1.00 83.06 402 LEU A N 1
ATOM 2970 C CA . LEU A 1 402 ? -17.489 -2.959 14.288 1.00 83.06 402 LEU A CA 1
ATOM 2971 C C . LEU A 1 402 ? -17.896 -4.220 13.515 1.00 83.06 402 LEU A C 1
ATOM 2973 O O . LEU A 1 402 ? -18.209 -4.137 12.331 1.00 83.06 402 LEU A O 1
ATOM 2977 N N . HIS A 1 403 ? -17.878 -5.381 14.177 1.00 81.69 403 HIS A N 1
ATOM 2978 C CA . HIS A 1 403 ? -18.085 -6.684 13.523 1.00 81.69 403 HIS A CA 1
ATOM 2979 C C . HIS A 1 403 ? -19.266 -7.480 14.091 1.00 81.69 403 HIS A C 1
ATOM 2981 O O . HIS A 1 403 ? -19.567 -8.574 13.616 1.00 81.69 403 HIS A O 1
ATOM 2987 N N . GLY A 1 404 ? -19.929 -6.962 15.127 1.00 85.56 404 GLY A N 1
ATOM 2988 C CA . GLY A 1 404 ? -21.066 -7.617 15.767 1.00 85.56 404 GLY A CA 1
ATOM 2989 C C . GLY A 1 404 ? -20.715 -8.846 16.607 1.00 85.56 404 GLY A C 1
ATOM 2990 O O . GLY A 1 404 ? -21.631 -9.554 17.009 1.00 85.56 404 GLY A O 1
ATOM 2991 N N . SER A 1 405 ? -19.430 -9.138 16.861 1.00 89.31 405 SER A N 1
ATOM 2992 C CA . SER A 1 405 ? -19.055 -10.263 17.728 1.00 89.31 405 SER A CA 1
ATOM 2993 C C . SER A 1 405 ? -19.629 -10.066 19.127 1.00 89.31 405 SER A C 1
ATOM 2995 O O . SER A 1 405 ? -19.478 -8.983 19.699 1.00 89.31 405 SER A O 1
ATOM 2997 N N . SER A 1 406 ? -20.270 -11.096 19.664 1.00 90.88 406 SER A N 1
ATOM 2998 C CA . SER A 1 406 ? -21.048 -11.029 20.898 1.00 90.88 406 SER A CA 1
ATOM 2999 C C . SER A 1 406 ? -20.431 -11.914 21.984 1.00 90.88 406 SER A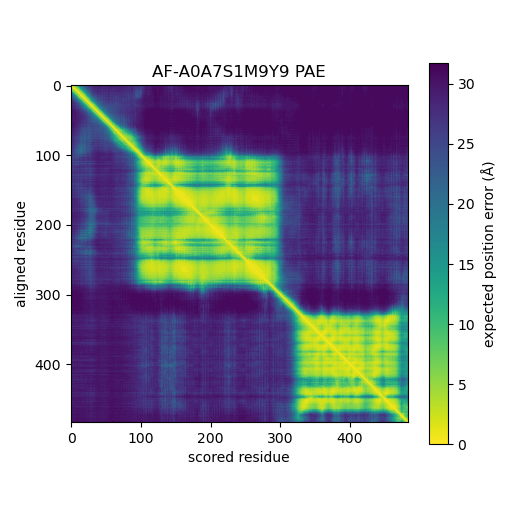 C 1
ATOM 3001 O O . SER A 1 406 ? -19.997 -13.038 21.727 1.00 90.88 406 SER A O 1
ATOM 3003 N N . PHE A 1 407 ? -20.366 -11.396 23.210 1.00 93.75 407 PHE A N 1
ATOM 3004 C CA . PHE A 1 407 ? -19.746 -12.077 24.348 1.00 93.75 407 PHE A CA 1
ATOM 3005 C C . PHE A 1 407 ? -20.636 -11.976 25.580 1.00 93.75 407 PHE A C 1
ATOM 3007 O O . PHE A 1 407 ? -21.244 -10.933 25.823 1.00 93.75 407 PHE A O 1
ATOM 3014 N N . SER A 1 408 ? -20.671 -13.022 26.403 1.00 92.75 408 SER A N 1
ATOM 3015 C CA . SER A 1 408 ? -21.304 -12.924 27.720 1.00 92.75 408 SER A CA 1
ATOM 3016 C C . SER A 1 408 ? -20.475 -12.032 28.647 1.00 92.75 408 SER A C 1
ATOM 3018 O O . SER A 1 408 ? -19.285 -12.271 28.842 1.00 92.75 408 SER A O 1
ATOM 3020 N N . VAL A 1 409 ? -21.097 -11.047 29.298 1.00 91.56 409 VAL A N 1
ATOM 3021 C CA . VAL A 1 409 ? -20.399 -10.160 30.251 1.00 91.56 409 VAL A CA 1
ATOM 3022 C C . VAL A 1 409 ? -20.046 -10.846 31.576 1.00 91.56 409 VAL A C 1
ATOM 3024 O O . VAL A 1 409 ? -19.261 -10.310 32.354 1.00 91.56 409 VAL A O 1
ATOM 3027 N N . LYS A 1 410 ? -20.625 -12.024 31.849 1.00 89.88 410 LYS A N 1
ATOM 3028 C CA . LYS A 1 410 ? -20.409 -12.790 33.090 1.00 89.88 410 LYS A CA 1
ATOM 3029 C C . LYS A 1 410 ? -19.290 -13.813 32.959 1.00 89.88 410 LYS A C 1
ATOM 3031 O O . LYS A 1 410 ? -18.504 -13.978 33.884 1.00 89.88 410 LYS A O 1
ATOM 3036 N N . THR A 1 411 ? -19.252 -14.527 31.836 1.00 90.25 411 THR A N 1
ATOM 3037 C CA . THR A 1 411 ? -18.292 -15.619 31.603 1.00 90.25 411 THR A CA 1
ATOM 3038 C C . THR A 1 411 ? -17.218 -15.255 30.587 1.00 90.25 411 THR A C 1
ATOM 3040 O O . THR A 1 411 ? -16.168 -15.890 30.568 1.00 90.25 411 THR A O 1
ATOM 3043 N N . GLY A 1 412 ? -17.463 -14.247 29.744 1.00 90.62 412 GLY A N 1
ATOM 3044 C CA . GLY A 1 412 ? -16.584 -13.882 28.635 1.00 90.62 412 GLY A CA 1
ATOM 3045 C C . GLY A 1 412 ? -16.718 -14.803 27.430 1.00 90.62 412 GLY A C 1
ATOM 3046 O O . GLY A 1 412 ? -15.993 -14.632 26.450 1.00 90.62 412 GLY A O 1
ATOM 3047 N N . GLU A 1 413 ? -17.613 -15.790 27.505 1.00 92.69 413 GLU A N 1
ATOM 3048 C CA . GLU A 1 413 ? -17.817 -16.782 26.459 1.00 92.69 413 GLU A CA 1
ATOM 3049 C C . GLU A 1 413 ? -18.285 -16.111 25.171 1.00 92.69 413 GLU A C 1
ATOM 3051 O O . GLU A 1 413 ? -19.191 -15.271 25.176 1.00 92.69 413 GLU A O 1
ATOM 3056 N N . LEU A 1 414 ? -17.622 -16.480 24.081 1.00 91.62 414 LEU A N 1
ATOM 3057 C CA . LEU A 1 414 ? -17.975 -16.077 22.733 1.00 91.62 414 LEU A CA 1
ATOM 3058 C C . LEU A 1 414 ? -19.296 -16.737 22.315 1.00 91.62 414 LEU A C 1
ATOM 3060 O O . LEU A 1 414 ? -19.404 -17.960 22.328 1.00 91.62 414 LEU A O 1
ATOM 3064 N N . LEU A 1 415 ? -20.272 -15.925 21.909 1.00 88.38 415 LEU A N 1
ATOM 3065 C CA . LEU A 1 415 ? -21.563 -16.393 21.403 1.00 88.38 415 LEU A CA 1
ATOM 3066 C C . LEU A 1 415 ? -21.576 -16.374 19.870 1.00 88.38 415 LEU A C 1
ATOM 3068 O O . LEU A 1 415 ? -21.663 -17.429 19.247 1.00 88.38 415 LEU A O 1
ATOM 3072 N N . ASP A 1 416 ? -21.395 -15.197 19.264 1.00 87.44 416 ASP A N 1
ATOM 3073 C CA . ASP A 1 416 ? -21.306 -15.026 17.811 1.00 87.44 416 ASP A CA 1
ATOM 3074 C C . ASP A 1 416 ? -19.968 -14.401 17.412 1.00 87.44 416 ASP A C 1
ATOM 3076 O O . ASP A 1 416 ? -19.535 -13.394 17.978 1.00 87.44 416 ASP A O 1
ATOM 3080 N N . TRP A 1 417 ? -19.321 -14.961 16.388 1.00 87.19 417 TRP A N 1
ATOM 3081 C CA . TRP A 1 417 ? -18.048 -14.463 15.862 1.00 87.19 417 TRP A CA 1
ATOM 3082 C C . TRP A 1 417 ? -18.245 -13.770 14.514 1.00 87.19 417 TRP A C 1
ATOM 3084 O O . TRP A 1 417 ? -18.539 -14.418 13.511 1.00 87.19 417 TRP A O 1
ATOM 3094 N N . CYS A 1 418 ? -18.066 -12.448 14.495 1.00 81.19 418 CYS A N 1
ATOM 3095 C CA . CYS A 1 418 ? -18.094 -11.603 13.298 1.00 81.19 418 CYS A CA 1
ATOM 3096 C C . CYS A 1 418 ? -19.346 -11.767 12.399 1.00 81.19 418 CYS A C 1
ATOM 3098 O O . CYS A 1 418 ? -19.206 -11.982 11.193 1.00 81.19 418 CYS A O 1
ATOM 3100 N N . PRO A 1 419 ? -20.581 -11.653 12.926 1.00 79.75 419 PRO A N 1
ATOM 3101 C CA . PRO A 1 419 ? -21.803 -11.771 12.124 1.00 79.75 419 PRO A CA 1
ATOM 3102 C C . PRO A 1 419 ? -22.041 -10.597 11.154 1.00 79.75 419 PRO A C 1
ATOM 3104 O O . PRO A 1 419 ? -22.830 -10.729 10.218 1.00 79.75 419 PRO A O 1
ATOM 3107 N N . SER A 1 420 ? -21.381 -9.450 11.355 1.00 73.19 420 SER A N 1
ATOM 3108 C CA . SER A 1 420 ? -21.571 -8.230 10.562 1.00 73.19 420 SER A CA 1
ATOM 3109 C C . SER A 1 420 ? -20.237 -7.715 10.000 1.00 73.19 420 SER A C 1
ATOM 3111 O O . SER A 1 420 ? -19.224 -7.790 10.696 1.00 73.19 420 SER A O 1
ATOM 3113 N N . PRO A 1 421 ? -20.184 -7.167 8.769 1.00 70.06 421 PRO A N 1
ATOM 3114 C CA . PRO A 1 421 ? -21.242 -7.115 7.755 1.00 70.06 421 PRO A CA 1
ATOM 3115 C C . PRO A 1 421 ? -21.578 -8.507 7.191 1.00 70.06 421 PRO A C 1
ATOM 3117 O O . PRO A 1 421 ? -20.697 -9.368 7.167 1.00 70.06 421 PRO A O 1
ATOM 3120 N N . PRO A 1 422 ? -22.798 -8.743 6.673 1.00 63.34 422 PRO A N 1
ATOM 3121 C CA . PRO A 1 422 ? -23.163 -10.024 6.067 1.00 63.34 422 PRO A CA 1
ATOM 3122 C C . PRO A 1 422 ? -22.155 -10.446 4.986 1.00 63.34 422 PRO A C 1
ATOM 3124 O O . PRO A 1 422 ? -21.698 -9.611 4.204 1.00 63.34 422 PRO A O 1
ATOM 3127 N N . ILE A 1 423 ? -21.809 -11.738 4.936 1.00 65.06 423 ILE A N 1
ATOM 3128 C CA . ILE A 1 423 ? -20.810 -12.358 4.035 1.00 65.06 423 ILE A CA 1
ATOM 3129 C C . ILE A 1 423 ? -19.349 -12.000 4.377 1.00 65.06 423 ILE A C 1
ATOM 3131 O O . ILE A 1 423 ? -18.528 -12.904 4.506 1.00 65.06 423 ILE A O 1
ATOM 3135 N N . ILE A 1 424 ? -19.011 -10.719 4.570 1.00 63.78 424 ILE A N 1
ATOM 3136 C CA . ILE A 1 424 ? -17.627 -10.277 4.842 1.00 63.78 424 ILE A CA 1
ATOM 3137 C C . ILE A 1 424 ? -17.202 -10.586 6.283 1.00 63.78 424 ILE A C 1
ATOM 3139 O O . ILE A 1 424 ? -16.081 -11.036 6.502 1.00 63.78 424 ILE A O 1
ATOM 3143 N N . GLY A 1 425 ? -18.089 -10.373 7.257 1.00 65.44 425 GLY A N 1
ATOM 3144 C CA . GLY A 1 425 ? -17.830 -10.620 8.677 1.00 65.44 425 GLY A CA 1
ATOM 3145 C C . GLY A 1 425 ? -17.337 -12.049 8.940 1.00 65.44 425 GLY A C 1
ATOM 3146 O O . GLY A 1 425 ? -16.234 -12.212 9.471 1.00 65.44 425 GLY A O 1
ATOM 3147 N N . PRO A 1 426 ? -18.050 -13.089 8.463 1.00 71.06 426 PRO A N 1
ATOM 3148 C CA . PRO A 1 426 ? -17.599 -14.470 8.602 1.00 71.06 426 PRO A CA 1
ATOM 3149 C C . PRO A 1 426 ? -16.243 -14.746 7.940 1.00 71.06 426 PRO A C 1
ATOM 3151 O O . PRO A 1 426 ? -15.454 -15.509 8.485 1.00 71.06 426 PRO A O 1
ATOM 3154 N N . LEU A 1 427 ? -15.929 -14.099 6.809 1.00 70.69 427 LEU A N 1
ATOM 3155 C CA . LEU A 1 427 ? -14.622 -14.231 6.151 1.00 70.69 427 LEU A CA 1
ATOM 3156 C C . LEU A 1 427 ? -13.497 -13.582 6.967 1.00 70.69 427 LEU A C 1
ATOM 3158 O O . LEU A 1 427 ? -12.427 -14.170 7.101 1.00 70.69 427 LEU A O 1
ATOM 3162 N N . THR A 1 428 ? -13.734 -12.406 7.560 1.00 62.97 428 THR A N 1
ATOM 3163 C CA . THR A 1 428 ? -12.759 -11.778 8.470 1.00 62.97 428 THR A CA 1
ATOM 3164 C C . THR A 1 428 ? -12.533 -12.617 9.727 1.00 62.97 428 THR A C 1
ATOM 3166 O O . THR A 1 428 ? -11.395 -12.757 10.174 1.00 62.97 428 THR A O 1
ATOM 3169 N N . GLY A 1 429 ? -13.584 -13.283 10.213 1.00 61.84 429 GLY A N 1
ATOM 3170 C CA . GLY A 1 429 ? -13.514 -14.195 11.349 1.00 61.84 429 GLY A CA 1
ATOM 3171 C C . GLY A 1 429 ? -12.704 -15.475 11.101 1.00 61.84 429 GLY A C 1
ATOM 3172 O O . GLY A 1 429 ? -12.331 -16.119 12.073 1.00 61.84 429 GLY A O 1
ATOM 3173 N N . ILE A 1 430 ? -12.399 -15.839 9.845 1.00 72.38 430 ILE A N 1
ATOM 3174 C CA . ILE A 1 430 ? -11.507 -16.972 9.509 1.00 72.38 430 ILE A CA 1
ATOM 3175 C C . ILE A 1 430 ? -10.032 -16.606 9.735 1.00 72.38 430 ILE A C 1
ATOM 3177 O O . ILE A 1 430 ? -9.215 -17.475 10.028 1.00 72.38 430 ILE A O 1
ATOM 3181 N N . ILE A 1 431 ? -9.679 -15.326 9.591 1.00 73.31 431 ILE A N 1
ATOM 3182 C CA . ILE A 1 431 ? -8.293 -14.846 9.700 1.00 73.31 431 ILE A CA 1
ATOM 3183 C C . ILE A 1 431 ? -7.911 -14.614 11.170 1.00 73.31 431 ILE A C 1
ATOM 3185 O O . ILE A 1 431 ? -6.752 -14.786 11.545 1.00 73.31 431 ILE A O 1
ATOM 3189 N N . ALA A 1 432 ? -8.880 -14.237 12.004 1.00 73.38 432 ALA A N 1
ATOM 3190 C CA . ALA A 1 432 ? -8.683 -13.978 13.423 1.00 73.38 432 ALA A CA 1
ATOM 3191 C C . ALA A 1 432 ? -9.068 -15.194 14.280 1.00 73.38 432 ALA A C 1
ATOM 3193 O O . ALA A 1 432 ? -10.162 -15.742 14.160 1.00 73.38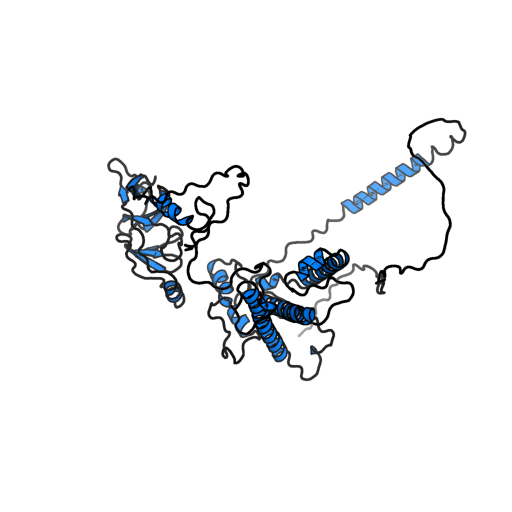 432 ALA A O 1
ATOM 3194 N N . GLU A 1 433 ? -8.177 -15.592 15.187 1.00 82.06 433 GLU A N 1
ATOM 3195 C CA . GLU A 1 433 ? -8.422 -16.688 16.127 1.00 82.06 433 GLU A CA 1
ATOM 3196 C C . GLU A 1 433 ? -9.582 -16.351 17.079 1.00 82.06 433 GLU A C 1
ATOM 3198 O O . GLU A 1 433 ? -9.596 -15.287 17.702 1.00 82.06 433 GLU A O 1
ATOM 3203 N N . GLN A 1 434 ? -10.537 -17.275 17.218 1.00 86.06 434 GLN A N 1
ATOM 3204 C CA . GLN A 1 434 ? -11.648 -17.139 18.158 1.00 86.06 434 GLN A CA 1
ATOM 3205 C C . GLN A 1 434 ? -11.125 -17.129 19.592 1.00 86.06 434 GLN A C 1
ATOM 3207 O O . GLN A 1 434 ? -10.503 -18.085 20.055 1.00 86.06 434 GLN A O 1
ATOM 3212 N N . ARG A 1 435 ? -11.389 -16.036 20.307 1.00 86.94 435 ARG A N 1
ATOM 3213 C CA . ARG A 1 435 ? -10.953 -15.842 21.690 1.00 86.94 435 ARG A CA 1
ATOM 3214 C C . ARG A 1 435 ? -12.100 -15.301 22.524 1.00 86.94 435 ARG A C 1
ATOM 3216 O O . ARG A 1 435 ? -12.842 -14.430 22.075 1.00 86.94 435 ARG A O 1
ATOM 3223 N N . ASN A 1 436 ? -12.197 -15.800 23.750 1.00 91.94 436 ASN A N 1
ATOM 3224 C CA . ASN A 1 436 ? -13.125 -15.283 24.747 1.00 91.94 436 ASN A CA 1
ATOM 3225 C C . ASN A 1 436 ? -12.698 -13.890 25.212 1.00 91.94 436 ASN A C 1
ATOM 3227 O O . ASN A 1 436 ? -11.516 -13.532 25.192 1.00 91.94 436 ASN A O 1
ATOM 3231 N N . LEU A 1 437 ? -13.675 -13.113 25.658 1.00 91.56 437 LEU A N 1
ATOM 3232 C CA . LEU A 1 437 ? -13.443 -11.804 26.238 1.00 91.56 437 LEU A CA 1
ATOM 3233 C C . LEU A 1 437 ? -12.941 -11.972 27.684 1.00 91.56 437 LEU A C 1
ATOM 3235 O O . LEU A 1 437 ? -13.559 -12.710 28.453 1.00 91.56 437 LEU A O 1
ATOM 3239 N N . PRO A 1 438 ? -11.838 -11.321 28.095 1.00 91.00 438 PRO A N 1
ATOM 3240 C CA . PRO A 1 438 ? -11.363 -11.435 29.467 1.00 91.00 438 PRO A CA 1
ATOM 3241 C C . PRO A 1 438 ? -12.358 -10.758 30.413 1.00 91.00 438 PRO A C 1
ATOM 3243 O O . PRO A 1 438 ? -12.620 -9.561 30.289 1.00 91.00 438 PRO A O 1
ATOM 3246 N N . VAL A 1 439 ? -12.893 -11.525 31.362 1.00 92.75 439 VAL A N 1
ATOM 3247 C CA . VAL A 1 439 ? -13.760 -11.021 32.434 1.00 92.75 439 VAL A CA 1
ATOM 3248 C C . VAL A 1 439 ? -12.926 -10.777 33.678 1.00 92.75 439 VAL A C 1
ATOM 3250 O O . VAL A 1 439 ? -12.094 -11.600 34.060 1.00 92.75 439 VAL A O 1
ATOM 3253 N N . LEU A 1 440 ? -13.163 -9.634 34.310 1.00 93.19 440 LEU A N 1
ATOM 3254 C CA . LEU A 1 440 ? -12.515 -9.217 35.541 1.00 93.19 440 LEU A CA 1
ATOM 3255 C C . LEU A 1 440 ? -13.568 -9.127 36.640 1.00 93.19 440 LEU A C 1
ATOM 3257 O O . LEU A 1 440 ? -14.675 -8.628 36.429 1.00 93.19 440 LEU A O 1
ATOM 3261 N N . GLU A 1 441 ? -13.219 -9.581 37.838 1.00 92.69 441 GLU A N 1
ATOM 3262 C CA . GLU A 1 441 ? -14.134 -9.487 38.969 1.00 92.69 441 GLU A CA 1
ATOM 3263 C C . GLU A 1 441 ? -14.306 -8.020 39.370 1.00 92.69 441 GLU A C 1
ATOM 3265 O O . GLU A 1 441 ? -13.332 -7.323 39.663 1.00 92.69 441 GLU A O 1
ATOM 3270 N N . ALA A 1 442 ? -15.552 -7.555 39.408 1.00 92.38 442 ALA A N 1
ATOM 3271 C CA . ALA A 1 442 ? -15.907 -6.216 39.851 1.00 92.38 442 ALA A CA 1
ATOM 3272 C C . ALA A 1 442 ? -16.828 -6.292 41.066 1.00 92.38 442 ALA A C 1
ATOM 3274 O O . ALA A 1 442 ? -17.733 -7.123 41.128 1.00 92.38 442 ALA A O 1
ATOM 3275 N N . ARG A 1 443 ? -16.615 -5.400 42.031 1.00 91.62 443 ARG A N 1
ATOM 3276 C CA . ARG A 1 443 ? -17.460 -5.277 43.221 1.00 91.62 443 ARG A CA 1
ATOM 3277 C C . ARG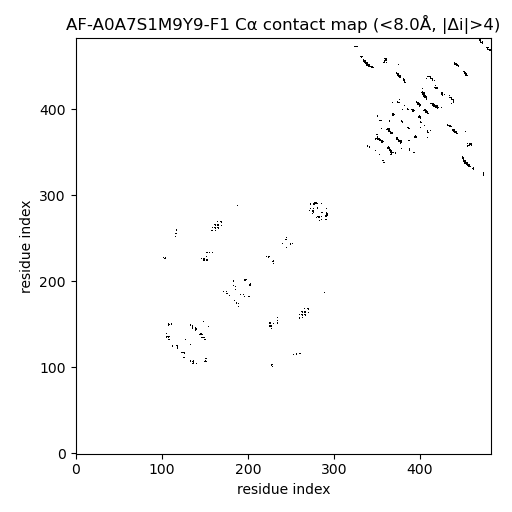 A 1 443 ? -17.605 -3.823 43.637 1.00 91.62 443 ARG A C 1
ATOM 3279 O O . ARG A 1 443 ? -16.771 -2.981 43.316 1.00 91.62 443 ARG A O 1
ATOM 3286 N N . THR A 1 444 ? -18.635 -3.540 44.416 1.00 90.56 444 THR A N 1
ATOM 3287 C CA . THR A 1 444 ? -18.735 -2.287 45.166 1.00 90.56 444 THR A CA 1
ATOM 3288 C C . THR A 1 444 ? -17.957 -2.405 46.473 1.00 90.56 444 THR A C 1
ATOM 3290 O O . THR A 1 444 ? -17.982 -3.455 47.120 1.00 90.56 444 THR A O 1
ATOM 3293 N N . SER A 1 445 ? -17.251 -1.345 46.860 1.00 86.38 445 SER A N 1
ATOM 3294 C CA . SER A 1 445 ? -16.481 -1.309 48.103 1.00 86.38 445 SER A CA 1
ATOM 3295 C C . SER A 1 445 ? -17.382 -1.534 49.323 1.00 86.38 445 SER A C 1
ATOM 3297 O O . SER A 1 445 ? -18.547 -1.149 49.345 1.00 86.38 445 SER A O 1
ATOM 3299 N N . PHE A 1 446 ? -16.847 -2.152 50.376 1.00 76.94 446 PHE A N 1
ATOM 3300 C CA . PHE A 1 446 ? -17.641 -2.488 51.564 1.00 76.94 446 PHE A CA 1
ATOM 3301 C C . PHE A 1 446 ? -18.052 -1.248 52.384 1.00 76.94 446 PHE A C 1
ATOM 3303 O O . PHE A 1 446 ? -19.111 -1.233 53.002 1.00 76.94 446 PHE A O 1
ATOM 3310 N N . PHE A 1 447 ? -17.229 -0.193 52.374 1.00 74.50 447 PHE A N 1
ATOM 3311 C CA . PHE A 1 447 ? -17.461 1.053 53.122 1.00 74.50 447 PHE A CA 1
ATOM 3312 C C . PHE A 1 447 ? -17.719 2.268 52.212 1.00 74.50 447 PHE A C 1
ATOM 3314 O O . PHE A 1 447 ? -17.487 3.409 52.614 1.00 74.50 447 PHE A O 1
ATOM 3321 N N . GLY A 1 448 ? -18.192 2.056 50.981 1.00 76.06 448 GLY A N 1
ATOM 3322 C CA . GLY A 1 448 ? -18.478 3.147 50.051 1.00 76.06 448 GLY A CA 1
ATOM 3323 C C . GLY A 1 448 ? -19.130 2.689 48.752 1.00 76.06 448 GLY A C 1
ATOM 3324 O O . GLY A 1 448 ? -19.262 1.504 48.491 1.00 76.06 448 GLY A O 1
ATOM 3325 N N . ASP A 1 449 ? -19.513 3.651 47.918 1.00 88.00 449 ASP A N 1
ATOM 3326 C CA . ASP A 1 449 ? -20.137 3.395 46.610 1.00 88.00 449 ASP A CA 1
ATOM 3327 C C . ASP A 1 449 ? -19.101 3.249 45.476 1.00 88.00 449 ASP A C 1
ATOM 3329 O O . ASP A 1 449 ? -19.451 3.244 44.300 1.00 88.00 449 ASP A O 1
ATOM 3333 N N . ASP A 1 450 ? -17.809 3.179 45.814 1.00 91.62 450 ASP A N 1
ATOM 3334 C CA . ASP A 1 450 ? -16.723 3.062 44.839 1.00 91.62 450 ASP A CA 1
ATOM 3335 C C . ASP A 1 450 ? -16.718 1.664 44.207 1.00 91.62 450 ASP A C 1
ATOM 3337 O O . ASP A 1 450 ? -16.795 0.655 44.912 1.00 91.62 450 ASP A O 1
ATOM 3341 N N . ILE A 1 451 ? -16.557 1.595 42.887 1.00 93.00 451 ILE A N 1
ATOM 3342 C CA . ILE A 1 451 ? -16.353 0.333 42.177 1.00 93.00 451 ILE A CA 1
ATOM 3343 C C . ILE A 1 451 ? -14.870 -0.053 42.237 1.00 93.00 451 ILE A C 1
ATOM 3345 O O . ILE A 1 451 ? -13.993 0.715 41.823 1.00 93.00 451 ILE A O 1
ATOM 3349 N N . GLU A 1 452 ? -14.602 -1.265 42.711 1.00 93.88 452 GLU A N 1
ATOM 3350 C CA . GLU A 1 452 ? -13.293 -1.913 42.733 1.00 93.88 452 GLU A CA 1
ATOM 3351 C C . GLU A 1 452 ? -13.269 -3.069 41.729 1.00 93.88 452 GLU A C 1
ATOM 3353 O O . GLU A 1 452 ? -14.237 -3.823 41.619 1.00 93.88 452 GLU A O 1
ATOM 3358 N N . VAL A 1 453 ? -12.155 -3.223 41.014 1.00 94.56 453 VAL A N 1
ATOM 3359 C CA . VAL A 1 453 ? -11.938 -4.320 40.060 1.00 94.56 453 VAL A CA 1
ATOM 3360 C C . VAL A 1 453 ? -10.673 -5.073 40.454 1.00 94.56 453 VAL A C 1
ATOM 3362 O O . VAL A 1 453 ? -9.666 -4.453 40.803 1.00 94.56 453 VAL A O 1
ATOM 3365 N N . ASN A 1 454 ? -10.731 -6.400 40.410 1.00 94.25 454 ASN A N 1
ATOM 3366 C CA . ASN A 1 454 ? -9.600 -7.282 40.658 1.00 94.25 454 ASN A CA 1
ATOM 3367 C C . ASN A 1 454 ? -8.729 -7.377 39.400 1.00 94.25 454 ASN A C 1
ATOM 3369 O O . ASN A 1 454 ? -9.185 -7.866 38.366 1.00 94.25 454 ASN A O 1
ATOM 3373 N N . ILE A 1 455 ? -7.500 -6.865 39.463 1.00 92.50 455 ILE A N 1
ATOM 3374 C CA . ILE A 1 455 ? -6.652 -6.667 38.285 1.00 92.50 455 ILE A CA 1
ATOM 3375 C C . ILE A 1 455 ? -5.263 -7.234 38.526 1.00 92.50 455 ILE A C 1
ATOM 3377 O O . ILE A 1 455 ? -4.650 -6.988 39.562 1.00 92.50 455 ILE A O 1
ATOM 3381 N N . ASP A 1 456 ? -4.743 -7.945 37.527 1.00 92.31 456 ASP A N 1
ATOM 3382 C CA . ASP A 1 456 ? -3.342 -8.345 37.498 1.00 92.31 456 ASP A CA 1
ATOM 3383 C C . ASP A 1 456 ? -2.448 -7.140 37.167 1.00 92.31 456 ASP A C 1
ATOM 3385 O O . ASP A 1 456 ? -2.320 -6.717 36.015 1.00 92.31 456 ASP A O 1
ATOM 3389 N N . THR A 1 457 ? -1.807 -6.591 38.194 1.00 90.69 457 THR A N 1
ATOM 3390 C CA . THR A 1 457 ? -0.879 -5.453 38.087 1.00 90.69 457 THR A CA 1
ATOM 3391 C C . THR A 1 457 ? 0.408 -5.792 37.333 1.00 90.69 457 THR A C 1
ATOM 3393 O O . THR A 1 457 ? 1.096 -4.900 36.833 1.00 90.69 457 THR A O 1
ATOM 3396 N N . ASN A 1 458 ? 0.731 -7.081 37.201 1.00 90.00 458 ASN A N 1
ATOM 3397 C CA . ASN A 1 458 ? 1.898 -7.555 36.471 1.00 90.00 458 ASN A CA 1
ATOM 3398 C C . ASN A 1 458 ? 1.606 -7.861 34.996 1.00 90.00 458 ASN A C 1
ATOM 3400 O O . ASN A 1 458 ? 2.560 -8.078 34.244 1.00 90.00 458 ASN A O 1
ATOM 3404 N N . ALA A 1 459 ? 0.344 -7.839 34.556 1.00 84.44 459 ALA A N 1
ATOM 3405 C CA . ALA A 1 459 ? -0.054 -8.234 33.203 1.00 84.44 459 ALA A CA 1
ATOM 3406 C C . ALA A 1 459 ? 0.680 -7.445 32.108 1.00 84.44 459 ALA A C 1
ATOM 3408 O O . ALA A 1 459 ? 1.238 -8.037 31.185 1.00 84.44 459 ALA A O 1
ATOM 3409 N N . LYS A 1 460 ? 0.785 -6.116 32.252 1.00 83.88 460 LYS A N 1
ATOM 3410 C CA . LYS A 1 460 ? 1.541 -5.269 31.314 1.00 83.88 460 LYS A CA 1
ATOM 3411 C C . LYS A 1 460 ? 3.012 -5.684 31.227 1.00 83.88 460 LYS A C 1
ATOM 3413 O O . LYS A 1 460 ? 3.559 -5.823 30.139 1.00 83.88 460 LYS A O 1
ATOM 3418 N N . LYS A 1 461 ? 3.650 -5.917 32.377 1.00 83.19 461 LYS A N 1
ATOM 3419 C CA . LYS A 1 461 ? 5.059 -6.324 32.444 1.00 83.19 461 LYS A CA 1
ATOM 3420 C C . LYS A 1 461 ? 5.273 -7.718 31.854 1.00 83.19 461 LYS A C 1
ATOM 3422 O O . LYS A 1 461 ? 6.303 -7.954 31.234 1.00 83.19 461 LYS A O 1
ATOM 3427 N N . ALA A 1 462 ? 4.322 -8.630 32.054 1.00 83.62 462 ALA A N 1
ATOM 3428 C CA . ALA A 1 462 ? 4.341 -9.959 31.455 1.00 83.62 462 AL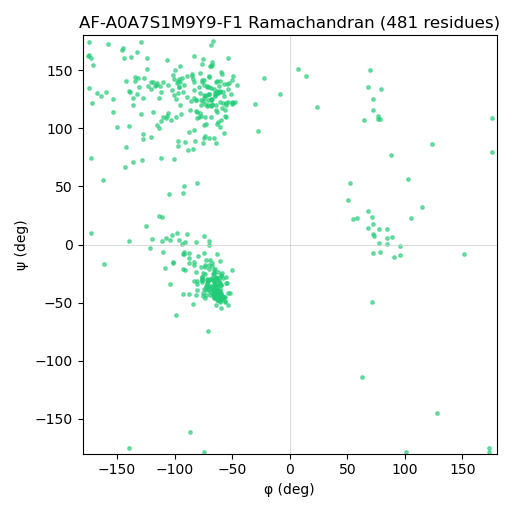A A CA 1
ATOM 3429 C C . ALA A 1 462 ? 4.198 -9.886 29.925 1.00 83.62 462 ALA A C 1
ATOM 3431 O O . ALA A 1 462 ? 4.966 -10.535 29.224 1.00 83.62 462 ALA A O 1
ATOM 3432 N N . TYR A 1 463 ? 3.291 -9.047 29.417 1.00 79.12 463 TYR A N 1
ATOM 3433 C CA . TYR A 1 463 ? 3.106 -8.810 27.982 1.00 79.12 463 TYR A CA 1
ATOM 3434 C C . TYR A 1 463 ? 4.357 -8.200 27.324 1.00 79.12 463 TYR A C 1
ATOM 3436 O O . TYR A 1 463 ? 4.838 -8.685 26.302 1.00 79.12 463 TYR A O 1
ATOM 3444 N N . GLU A 1 464 ? 4.937 -7.165 27.937 1.00 76.50 464 GLU A N 1
ATOM 3445 C CA . GLU A 1 464 ? 6.131 -6.484 27.416 1.00 76.50 464 GLU A CA 1
ATOM 3446 C C . GLU A 1 464 ? 7.408 -7.339 27.501 1.00 76.50 464 GLU A C 1
ATOM 3448 O O . GLU A 1 464 ? 8.362 -7.078 26.766 1.00 76.50 464 GLU A O 1
ATOM 3453 N N . ALA A 1 465 ? 7.449 -8.356 28.371 1.00 75.19 465 ALA A N 1
ATOM 3454 C CA . ALA A 1 465 ? 8.625 -9.211 28.542 1.00 75.19 465 ALA A CA 1
ATOM 3455 C C . ALA A 1 465 ? 8.963 -10.015 27.276 1.00 75.19 465 ALA A C 1
ATOM 3457 O O . ALA A 1 465 ? 10.143 -10.201 26.978 1.00 75.19 465 ALA A O 1
ATOM 3458 N N . ASP A 1 466 ? 7.946 -10.450 26.527 1.00 67.44 466 ASP A N 1
ATOM 3459 C CA . ASP A 1 466 ? 8.123 -11.196 25.277 1.00 67.44 466 ASP A CA 1
ATOM 3460 C C . ASP A 1 466 ? 8.131 -10.289 24.035 1.00 67.44 466 ASP A C 1
ATOM 3462 O O . ASP A 1 466 ? 8.692 -10.673 23.011 1.00 67.44 466 ASP A O 1
ATOM 3466 N N . TYR A 1 467 ? 7.577 -9.072 24.119 1.00 62.66 467 TYR A N 1
ATOM 3467 C CA . TYR A 1 467 ? 7.458 -8.145 22.981 1.00 62.66 467 TYR A CA 1
ATOM 3468 C C . TYR A 1 467 ? 8.812 -7.734 22.376 1.00 62.66 467 TYR A C 1
ATOM 3470 O O . TYR A 1 467 ? 8.930 -7.534 21.171 1.00 62.66 467 TYR A O 1
ATOM 3478 N N . TRP A 1 468 ? 9.857 -7.631 23.201 1.00 56.75 468 TRP A N 1
ATOM 3479 C CA . TRP A 1 468 ? 11.207 -7.255 22.755 1.00 56.75 468 TRP A CA 1
ATOM 3480 C C . TRP A 1 468 ? 12.089 -8.448 22.368 1.00 56.75 468 TRP A C 1
ATOM 3482 O O . TRP A 1 468 ? 13.264 -8.274 22.032 1.00 56.75 468 TRP A O 1
ATOM 3492 N N . LYS A 1 469 ? 11.552 -9.668 22.421 1.00 54.69 469 LYS A N 1
ATOM 3493 C CA . LYS A 1 469 ? 12.306 -10.884 22.130 1.00 54.69 469 LYS A CA 1
ATOM 3494 C C . LYS A 1 469 ? 12.604 -10.965 20.629 1.00 54.69 469 LYS A C 1
ATOM 3496 O O . LYS A 1 469 ? 11.700 -10.895 19.808 1.00 54.69 469 LYS A O 1
ATOM 3501 N N . GLY A 1 470 ? 13.883 -11.098 20.276 1.00 51.88 470 GLY A N 1
ATOM 3502 C CA . GLY A 1 470 ? 14.334 -11.257 18.888 1.00 51.88 470 GLY A CA 1
ATOM 3503 C C . GLY A 1 470 ? 14.782 -9.975 18.177 1.00 51.88 470 GLY A C 1
ATOM 3504 O O . GLY A 1 470 ? 15.384 -10.082 17.110 1.00 51.88 470 GLY A O 1
ATOM 3505 N N . LEU A 1 471 ? 14.575 -8.779 18.754 1.00 54.22 471 LEU A N 1
ATOM 3506 C CA . LEU A 1 471 ? 15.105 -7.548 18.152 1.00 54.22 471 LEU A CA 1
ATOM 3507 C C . LEU A 1 471 ? 16.628 -7.456 18.349 1.00 54.22 471 LEU A C 1
ATOM 3509 O O . LEU A 1 471 ? 17.331 -7.207 17.378 1.00 54.22 471 LEU A O 1
ATOM 3513 N N . LEU A 1 472 ? 17.124 -7.732 19.565 1.00 51.88 472 LEU A N 1
ATOM 3514 C CA . LEU A 1 472 ? 18.534 -7.967 19.919 1.00 51.88 472 LEU A CA 1
ATOM 3515 C C . LEU A 1 472 ? 18.589 -8.735 21.257 1.00 51.88 472 LEU A C 1
ATOM 3517 O O . LEU A 1 472 ? 17.929 -8.328 22.215 1.00 51.88 472 LEU A O 1
ATOM 3521 N N . ASP A 1 473 ? 19.367 -9.815 21.353 1.00 55.28 473 ASP A N 1
ATOM 3522 C CA . ASP A 1 473 ? 19.725 -10.417 22.641 1.00 55.28 473 ASP A CA 1
ATOM 3523 C C . ASP A 1 473 ? 20.661 -9.475 23.436 1.00 55.28 473 ASP A C 1
ATOM 3525 O O . ASP A 1 473 ? 21.139 -8.449 22.933 1.00 55.28 473 ASP A O 1
ATOM 3529 N N . ALA A 1 474 ? 20.947 -9.795 24.701 1.00 50.59 474 ALA A N 1
ATOM 3530 C CA . ALA A 1 474 ? 21.837 -8.981 25.540 1.00 50.59 474 ALA A CA 1
ATOM 3531 C C . ALA A 1 474 ? 23.289 -8.913 25.008 1.00 50.59 474 ALA A C 1
ATOM 3533 O O . ALA A 1 474 ? 24.104 -8.145 25.522 1.00 50.59 474 ALA A O 1
ATOM 3534 N N . GLN A 1 475 ? 23.611 -9.708 23.986 1.00 49.47 475 GLN A N 1
ATOM 3535 C CA . GLN A 1 475 ? 24.883 -9.826 23.291 1.00 49.47 475 GLN A CA 1
ATOM 3536 C C . GLN A 1 475 ? 24.838 -9.214 21.872 1.00 49.47 475 GLN A C 1
ATOM 3538 O O . GLN A 1 475 ? 25.823 -9.319 21.137 1.00 49.47 475 GLN A O 1
ATOM 3543 N N . GLY A 1 476 ? 23.736 -8.557 21.486 1.00 49.62 476 GLY A N 1
ATOM 3544 C CA . GLY A 1 476 ? 23.552 -7.942 20.170 1.00 49.62 476 GLY A CA 1
ATOM 3545 C C . GLY A 1 476 ? 23.344 -8.932 19.016 1.00 49.62 476 GLY A C 1
ATOM 3546 O O . GLY A 1 476 ? 23.523 -8.555 17.859 1.00 49.62 476 GLY A O 1
ATOM 3547 N N . LYS A 1 477 ? 22.997 -10.190 19.298 1.00 47.97 477 LYS A N 1
ATOM 3548 C CA . LYS A 1 477 ? 22.647 -11.215 18.311 1.00 47.97 477 LYS A CA 1
ATOM 3549 C C . LYS A 1 477 ? 21.137 -11.389 18.219 1.00 47.97 477 LYS A C 1
ATOM 3551 O O . LYS A 1 477 ? 20.397 -11.260 19.186 1.00 47.97 477 LYS A O 1
ATOM 3556 N N . VAL A 1 478 ? 20.681 -11.690 17.015 1.00 53.19 478 VAL A N 1
ATOM 3557 C CA . VAL A 1 478 ? 19.292 -12.051 16.747 1.00 53.19 478 VAL A CA 1
ATOM 3558 C C . VAL A 1 478 ? 19.123 -13.531 17.097 1.00 53.19 478 VAL A C 1
ATOM 3560 O O . VAL A 1 478 ? 19.709 -14.382 16.433 1.00 53.19 478 VAL A O 1
ATOM 3563 N N . ASP A 1 479 ? 18.316 -13.844 18.112 1.00 52.31 479 ASP A N 1
ATOM 3564 C CA . ASP A 1 479 ? 18.038 -15.226 18.554 1.00 52.31 479 ASP A CA 1
ATOM 3565 C C . ASP A 1 479 ? 17.179 -16.037 17.557 1.00 52.31 479 ASP A C 1
ATOM 3567 O O . ASP A 1 479 ? 16.874 -17.206 17.782 1.00 52.31 479 ASP A O 1
ATOM 3571 N N . GLY A 1 480 ? 16.773 -15.433 16.436 1.00 48.34 480 GLY A N 1
ATOM 3572 C CA . GLY A 1 480 ? 16.078 -16.100 15.329 1.00 48.34 480 GLY A CA 1
ATOM 3573 C C . GLY A 1 480 ? 14.623 -16.485 15.614 1.00 48.34 480 GLY A C 1
ATOM 3574 O O . GLY A 1 480 ? 13.910 -16.884 14.698 1.00 48.34 480 GLY A O 1
ATOM 3575 N N . THR A 1 481 ? 14.153 -16.331 16.852 1.00 45.03 481 THR A N 1
ATOM 3576 C CA . THR A 1 481 ? 12.739 -16.444 17.213 1.00 45.03 481 THR A CA 1
ATOM 3577 C C . THR A 1 481 ? 12.046 -15.118 16.916 1.00 45.03 481 THR A C 1
ATOM 3579 O O . THR A 1 481 ? 12.018 -14.231 17.769 1.00 45.03 481 THR A O 1
ATOM 3582 N N . TYR A 1 482 ? 11.542 -14.963 15.697 1.00 45.56 482 TYR A N 1
ATOM 3583 C CA . TYR A 1 482 ? 10.607 -13.896 15.349 1.00 45.56 482 TYR A CA 1
ATOM 3584 C C . TYR A 1 482 ? 9.178 -14.410 15.548 1.00 45.56 482 TYR A C 1
ATOM 3586 O O . TYR A 1 482 ? 8.901 -15.566 15.220 1.00 45.56 482 TYR A O 1
ATOM 3594 N N . TYR A 1 483 ? 8.319 -13.576 16.137 1.00 38.00 483 TYR A N 1
ATOM 3595 C CA . TYR A 1 483 ? 6.868 -13.779 16.121 1.00 38.00 483 TYR A CA 1
ATOM 3596 C C . TYR A 1 483 ? 6.307 -13.547 14.721 1.00 38.00 483 TYR A C 1
ATOM 3598 O O . TYR A 1 483 ? 6.812 -12.620 14.043 1.00 38.00 483 TYR A O 1
#

pLDDT: mean 70.8, std 22.74, range [23.11, 97.19]

Foldseek 3Di:
DDDDDDDDDDDDDDDDDDDDDDDDDPDDDDDDDDDDDDDDDDDDDDDDDDDDDDDDDDDDDPDPPPPVVVVVVVVVVVVCVVVVVVVVPPPPPPPVPPPPPDQFDADLVVVQLVDFADDDVCDNDDPDPPCLSCPQNVVCVVPVDLPHFRNLVVLLVLLVLLVVLLVVVCCLVVLCPDDDPPADRDNAPVCRVVSLCVDPVSVVVVVVVVVVCVVLCVVVDDPCNRRVPGPDRRPDPVPDPPPLVPDPPDDPSVVVNVSSVSSVVSSVVVVVLVCLQVPPCPDVVDDDSSNDHPDDDDDDPPDDDDDDDDDDDDDDDDDPDDPQPDQDPDQDDFDKDWDFQPDFLVVADAFQWDWGQDLNFIKIWHAHNVSHTWMWGQADQQPGQGLNPDWTHDHQWTARPPQRFIAGRVPQDTDDQRPPPPPVRVVSSVVGDDDGIGTWDWDADPPHRIIITTDGSCPVVNVVSCVCQQPADSVRDGPPDDD

Solvent-accessible surface area (backbone atoms only — not comparable to full-atom values): 30286 Å² total; per-residue (Å²): 135,85,89,82,88,89,79,96,78,84,85,83,79,84,85,78,84,81,81,90,85,88,81,88,82,85,76,78,85,73,80,88,78,89,80,88,82,88,82,85,87,89,82,91,83,88,87,83,91,89,80,90,82,90,86,90,82,89,85,91,88,88,83,79,72,76,71,63,52,62,62,49,51,54,54,52,52,54,50,49,52,59,50,49,52,56,63,69,65,46,77,73,80,75,73,73,79,72,66,78,81,78,74,71,54,82,51,25,54,62,52,52,76,74,47,86,74,61,49,84,92,70,37,94,53,81,85,56,98,82,44,68,49,44,47,28,41,56,38,35,76,72,71,70,45,81,86,46,59,19,40,52,34,54,49,29,48,51,47,51,50,12,55,52,24,43,53,50,51,51,48,63,53,44,55,72,80,53,78,67,88,94,56,82,88,53,89,50,74,84,53,33,62,59,50,30,59,72,35,71,70,45,33,52,52,52,51,53,52,50,53,50,50,51,54,53,50,65,72,68,61,58,76,46,14,42,41,52,62,50,96,58,63,67,73,68,80,84,85,57,95,80,51,62,86,77,43,92,89,60,60,61,67,63,51,52,37,50,51,50,53,52,11,52,52,22,41,52,49,48,50,47,47,51,46,11,32,77,38,64,67,72,41,83,88,57,76,56,85,64,24,56,53,99,76,73,68,96,80,77,76,90,73,79,80,90,80,92,76,91,77,85,84,76,89,71,85,80,74,83,78,70,84,68,74,82,78,68,92,68,84,68,67,83,44,76,42,78,41,75,70,87,44,43,60,88,78,54,51,60,47,39,67,44,68,48,76,53,60,76,42,59,30,29,41,31,20,28,61,89,56,52,69,35,22,31,50,23,49,39,61,71,83,54,52,58,38,65,75,62,39,48,54,58,58,61,30,40,28,36,65,83,30,48,31,26,26,32,53,83,75,8,47,66,76,43,71,20,65,29,54,78,78,56,13,52,56,55,43,70,77,38,71,92,55,58,46,57,57,37,59,52,47,69,42,94,91,48,56,41,30,29,34,51,38,47,51,34,50,48,59,45,56,56,60,58,69,58,54,39,79,48,44,90,82,72,45,64,74,77,56,73,133

Radius of gyration: 38.37 Å; Cα contacts (8 Å, |Δi|>4): 501; chains: 1; bounding box: 108×109×93 Å

InterPro domains:
  IPR001344 Chlorophyll A-B binding protein, plant and chromista [PTHR21649] (122-286)
  IPR017941 Rieske [2Fe-2S] iron-sulphur domain [PF00355] (344-419)
  IPR017941 Rieske [2Fe-2S] iron-sulphur domain [PS51296] (340-441)
  IPR022796 Chlorophyll A-B binding protein [PF00504] (123-276)
  IPR036922 Rieske [2Fe-2S] iron-sulphur domain superfamily [G3DSA:2.102.10.10] (338-429)
  IPR036922 Rieske [2Fe-2S] iron-sulphur domain superfamily [SSF50022] (344-459)

Nearest PDB structures (foldseek):
  8jw0-assembly1_G  TM=9.367E-01  e=2.700E-19  Amphidinium carterae
  8jzf-assembly1_G  TM=9.090E-01  e=1.572E-18  Symbiodinium
  8jng-assembly1_A  TM=8.893E-01  e=3.092E-14  Porphyridium purpureum
  7q06-assembly1_E  TM=5.683E-01  e=6.580E-05  Comamonas sp.
  7vju-assembly1_C  TM=6.217E-01  e=2.170E-04  Comamonas testosteroni KF-1

Sequence (483 aa):
MQSATPSIVGLSGMALASASLLQPAAAFVAPPSLQAVAGAAPAQAERPEQRSEFGASAGLATAACALAVAGGATRLLRRRSATASRVLNQPIPVVNWQVDPKTPVPGSEKALQTMVGTDVEMGEEPWDPMGFSKLYDRNFDFNMVMTYPHVQWLREAEVKHGRVCMLAFVGAIVQQFAHIPGLPVEADWTKALGACYADKTAALGIVQISVFAMVVEGRYYSGDAWIGQMDREPGDLGFDPLKLSKRPGFDLKKLQLQEIKNGRLAMIGVASLAANHSVPGSVPLLSGLYAQRPDVAESASPSFCGATRPSAVRRVAEPAALTAARYTTKKVLPAFEWLKTGLKASQLAPGQLVAKQLGGNDVLVGKDQSGTLFCVGNLCPHFGTPMSEGADVIGDIIVCPLHGSSFSVKTGELLDWCPSPPIIGPLTGIIAEQRNLPVLEARTSFFGDDIEVNIDTNAKKAYEADYWKGLLDAQGKVDGTYY